Protein AF-0000000080515919 (afdb_homodimer)

Radius of gyration: 23.08 Å; Cα contacts (8 Å, |Δi|>4): 1387; chains: 2; bounding box: 56×65×54 Å

Organism: NCBI:txid72004

InterPro domains:
  IPR000845 Nucleoside phosphorylase domain [PF01048] (39-289)
  IPR010059 Uridine phosphorylase, eukaryotic [TIGR01719] (8-293)
  IPR010059 Uridine phosphorylase, eukaryotic [cd17763] (16-290)
  IPR018016 Nucleoside phosphorylase, conserved site [PS01232] (92-107)
  IPR035994 Nucleoside phosphorylase superfamily [G3DSA:3.40.50.1580] (1-295)
  IPR035994 Nucleoside phosphorylase superfamily [SSF53167] (20-288)

Sequence (590 aa):
SDLVQLCNPHIAAMKEDILYHFSLSTSTHDFPAMFGDVKFVCVGGSPSRMKAFIKYVAMELGFAHPGADYPNICEGTDRYAMFKVGPVLSVSHGMGVPSIAIMLHELIKLLYHARCSGVTLIRIGTSGGIGLEPGSVVITRQAVDPCFKPEFEQIVLGKREVRNTDLDEQLVQELARCSAELGEFPTVVGNTMCTLDFYEGQGRLDGALCSYTEKDKQEYLQAAYAAGIRNIEMEASVFAAMCNACGLRAAVVCVTLLNRLEGDQISSPHEVLAEYQQRPQRLVGQFIKKRLMQASDLVQLCNPHIAAMKEDILYHFSLSTSTHDFPAMFGDVKFVCVGGSPSRMKAFIKYVAMELGFAHPGADYPNICEGTDRYAMFKVGPVLSVSHGMGVPSIAIMLHELIKLLYHARCSGVTLIRIGTSGGIGLEPGSVVITRQAVDPCFKPEFEQIVLGKREVRNTDLDEQLVQELARCSAELGEFPTVVGNTMCTLDFYEGQGRLDGALCSYTEKDKQEYLQAAYAAGIRNIEMEASVFAAMCNACGLRAAVVCVTLLNRLEGDQISSPHEVLAEYQQRPQRLVGQFIKKRLMQA

Foldseek 3Di:
DLWFDDPDPCPVVDPKDQLPQLRDIVVPDQLLVVQQQAAEEEEEADQVLLLVLQQVLCVLQVVDDVPDDFDFSSVVHPLKTWTDDGNYIGIHQHAFAVSNLSVVVSVSVSSNSNRHGNHEYEYEYAWAWAPDAFLEKEKAQAEAELVRHQWDWDADPNDIDIFGQGADPVVSVLLVVLCVVVVDHHYDYFHEYAFRDLDVSLLAPPDPDDDDDPVVSLVSSVVCVVSGHTTYGGHRRSQRRNCVVRVHHYIYMYGHQYHVNVHRDRDDDPVVSVVSSCVSSVSVSSSVSVVVVVD/DLWFDDPDPCPVVDPKDQLPQLRDIVVPDQLLVVQQQAAEEEEEADQVLLLVLQQVLCVLQVVDDVPDDFDFSSVVHPLKTWTDDGNYIGIHQHAFAVSNLSVVVSVSVSRNSNRHGNHEYEYEYAWAWAPDAFLEKEKAQAEAELVRHQWDWDADPNDIDIFGQGADPVVSVLLVVLCVVVVDHHYDYFHEYAFRDLDVSLLAPPDPDDDDDPVVSLVSSVVCVVSGHTTYGGHRRSQRRNCVVRVHHYIYMYGHQYHVNVHRDRDDDPVVSVVSSCVSSVSVSSSVSVVVVVD

Nearest PDB structures (foldseek):
  3kvy-assembly1_A  TM=9.990E-01  e=2.340E-60  Bos taurus
  3kvy-assembly1_B  TM=9.993E-01  e=1.348E-59  Bos taurus
  3kvr-assembly1_A  TM=9.985E-01  e=1.508E-58  Bos taurus
  3eue-assembly1_A  TM=9.833E-01  e=1.604E-51  Homo sapiens
  3p0f-assembly1_A  TM=9.662E-01  e=5.141E-46  Homo sapiens

Secondary structure (DSSP, 8-state):
--B---B-TTGGG-S--EETTTTEETTTS-HHHHHTT--EEEEES-HHHHHHHHHHHHHHHT---TT-----TTTT-SS--EEEETTEEEEE--SHHHHHHHHHHHHHHHHHHTT-BS-EEEEEEEEEESSS-TT-EEEEEEEE-TTS-SEEEEEETTEEEEEE-B--HHHHHHHHHHHHHH-SS-EEEEEEEE-S-SSGGGT-SSSSB--S-HHHHHHHHHHHHHTTEEEEESSHHHHHHHHHHTT-EEEEEEEEEEETTT-SS--S-HHHHHHHHHHHHHHHHHHHHHHHHH-/--B---B-TTGGG-S--EETTTTEETTTS-HHHHHTT--EEEEES-HHHHHHHHHHHHHHHT---TT-----TTTT-SS--EEEETTEEEEE--SHHHHHHHHHHHHHHHHHHTT-BS-EEEEEEEEEESSS-TT-EEEEEEEE-TTS-SEEEEEETTEEEEEE-B--HHHHHHHHHHHHHH-SS-EEEEEEEE-S-SSGGGT-SSSSB--S-HHHHHHHHHHHHHTTEEEEESSHHHHHHHHHHTT-EEEEEEEEEEETTT-SS--S-HHHHHHHHHHHHHHHHHHHHHHHHH-

Structure (mmCIF, N/CA/C/O backbone):
data_AF-0000000080515919-model_v1
#
loop_
_entity.id
_entity.type
_entity.pdbx_description
1 polymer 'Uridine phosphorylase'
#
loop_
_atom_site.group_PDB
_atom_site.id
_atom_site.type_symbol
_atom_site.label_atom_id
_atom_site.label_alt_id
_atom_site.label_comp_id
_atom_site.label_asym_id
_atom_site.label_entity_id
_atom_site.label_seq_id
_atom_site.pdbx_PDB_ins_code
_atom_site.Cartn_x
_atom_site.Cartn_y
_atom_site.Cartn_z
_atom_site.occupancy
_atom_site.B_iso_or_equiv
_atom_site.auth_seq_id
_atom_site.auth_comp_id
_atom_site.auth_asym_id
_atom_site.auth_atom_id
_atom_site.pdbx_PDB_model_num
ATOM 1 N N . SER A 1 1 ? -20.062 25.25 11.133 1 55.84 1 SER A N 1
ATOM 2 C CA . SER A 1 1 ? -19.5 24.438 12.211 1 55.84 1 SER A CA 1
ATOM 3 C C . SER A 1 1 ? -18.141 23.875 11.82 1 55.84 1 SER A C 1
ATOM 5 O O . SER A 1 1 ? -17.891 23.578 10.641 1 55.84 1 SER A O 1
ATOM 7 N N . ASP A 1 2 ? -16.969 24.047 12.734 1 83.62 2 ASP A N 1
ATOM 8 C CA . ASP A 1 2 ? -15.57 23.672 12.539 1 83.62 2 ASP A CA 1
ATOM 9 C C . ASP A 1 2 ? -15.383 22.156 12.633 1 83.62 2 ASP A C 1
ATOM 11 O O . ASP A 1 2 ? -14.258 21.688 12.766 1 83.62 2 ASP A O 1
ATOM 15 N N . LEU A 1 3 ? -16.703 21.484 12.469 1 91.62 3 LEU A N 1
ATOM 16 C CA . LEU A 1 3 ? -16.672 20.031 12.57 1 91.62 3 LEU A CA 1
ATOM 17 C C . LEU A 1 3 ? -16.188 19.406 11.266 1 91.62 3 LEU A C 1
ATOM 19 O O . LEU A 1 3 ? -16.484 19.906 10.18 1 91.62 3 LEU A O 1
ATOM 23 N N . VAL A 1 4 ? -15.5 18.266 11.422 1 94.56 4 VAL A N 1
ATOM 24 C CA . VAL A 1 4 ? -15.078 17.516 10.242 1 94.56 4 VAL A CA 1
ATOM 25 C C . VAL A 1 4 ? -16.297 17.109 9.43 1 94.56 4 VAL A C 1
ATOM 27 O O . VAL A 1 4 ? -17.297 16.625 9.984 1 94.56 4 VAL A O 1
ATOM 30 N N . GLN A 1 5 ? -16.25 17.328 8.125 1 92.56 5 GLN A N 1
ATOM 31 C CA . GLN A 1 5 ? -17.328 16.969 7.207 1 92.56 5 GLN A CA 1
ATOM 32 C C . GLN A 1 5 ? -16.875 15.945 6.18 1 92.56 5 GLN A C 1
ATOM 34 O O . GLN A 1 5 ? -15.68 15.867 5.859 1 92.56 5 GLN A O 1
ATOM 39 N N . LEU A 1 6 ? -17.844 15.156 5.738 1 93.94 6 LEU A N 1
ATOM 40 C CA . LEU A 1 6 ? -17.562 14.195 4.68 1 93.94 6 LEU A CA 1
ATOM 41 C C . LEU A 1 6 ? -18.141 14.664 3.35 1 93.94 6 LEU A C 1
ATOM 43 O O . LEU A 1 6 ? -19.188 15.336 3.324 1 93.94 6 LEU A O 1
ATOM 47 N N . CYS A 1 7 ? -17.391 14.312 2.303 1 93.38 7 CYS A N 1
ATOM 48 C CA . CYS A 1 7 ? -17.922 14.531 0.962 1 93.38 7 CYS A CA 1
ATOM 49 C C . CYS A 1 7 ? -18.594 13.273 0.434 1 93.38 7 CYS A C 1
ATOM 51 O O . CYS A 1 7 ? -18.266 12.789 -0.646 1 93.38 7 CYS A O 1
ATOM 53 N N . ASN A 1 8 ? -19.453 12.688 1.177 1 97 8 ASN A N 1
ATOM 54 C CA . ASN A 1 8 ? -20.234 11.492 0.875 1 97 8 ASN A CA 1
ATOM 55 C C . ASN A 1 8 ? -21.625 11.547 1.521 1 97 8 ASN A C 1
ATOM 57 O O . ASN A 1 8 ? -21.75 11.414 2.74 1 97 8 ASN A O 1
ATOM 61 N N . PRO A 1 9 ? -22.672 11.734 0.805 1 94.94 9 PRO A N 1
ATOM 62 C CA . PRO A 1 9 ? -24.016 11.883 1.369 1 94.94 9 PRO A CA 1
ATOM 63 C C . PRO A 1 9 ? -24.578 10.562 1.896 1 94.94 9 PRO A C 1
ATOM 65 O O . PRO A 1 9 ? -25.609 10.555 2.574 1 94.94 9 PRO A O 1
ATOM 68 N N . HIS A 1 10 ? -23.891 9.469 1.65 1 95.38 10 HIS A N 1
ATOM 69 C CA . HIS A 1 10 ? -24.469 8.164 1.942 1 95.38 10 HIS A CA 1
ATOM 70 C C . HIS A 1 10 ? -24.172 7.738 3.377 1 95.38 10 HIS A C 1
ATOM 72 O O . HIS A 1 10 ? -24.875 6.902 3.941 1 95.38 10 HIS A O 1
ATOM 78 N N . ILE A 1 11 ? -23.203 8.273 4.031 1 95.19 11 ILE A N 1
ATOM 79 C CA . ILE A 1 11 ? -22.688 7.801 5.312 1 95.19 11 ILE A CA 1
ATOM 80 C C . ILE A 1 11 ? -23.703 8.094 6.41 1 95.19 11 ILE A C 1
ATOM 82 O O . ILE A 1 11 ? -23.906 7.285 7.32 1 95.19 11 ILE A O 1
ATOM 86 N N . ALA A 1 12 ? -24.344 9.203 6.324 1 89.19 12 ALA A N 1
ATOM 87 C CA . ALA A 1 12 ? -25.281 9.641 7.359 1 89.19 12 ALA A CA 1
ATOM 88 C C . ALA A 1 12 ? -26.453 8.664 7.484 1 89.19 12 ALA A C 1
ATOM 90 O O . ALA A 1 12 ? -27.062 8.562 8.547 1 89.19 12 ALA A O 1
ATOM 91 N N . ALA A 1 13 ? -26.672 7.906 6.438 1 90.25 13 ALA A N 1
ATOM 92 C CA . ALA A 1 13 ? -27.828 7.016 6.414 1 90.25 13 ALA A CA 1
ATOM 93 C C . ALA A 1 13 ? -27.469 5.625 6.93 1 90.25 13 ALA A C 1
ATOM 95 O O . ALA A 1 13 ? -28.344 4.785 7.145 1 90.25 13 ALA A O 1
ATOM 96 N N . MET A 1 14 ? -26.234 5.492 7.27 1 91.5 14 MET A N 1
ATOM 97 C CA . MET A 1 14 ? -25.797 4.16 7.664 1 91.5 14 MET A CA 1
ATOM 98 C C . MET A 1 14 ? -26.109 3.893 9.133 1 91.5 14 MET A C 1
ATOM 100 O O . MET A 1 14 ? -25.922 4.766 9.977 1 91.5 14 MET A O 1
ATOM 104 N N . LYS A 1 15 ? -26.594 2.695 9.383 1 91.06 15 LYS A N 1
ATOM 105 C CA . LYS A 1 15 ? -26.828 2.266 10.758 1 91.06 15 LYS A CA 1
ATOM 106 C C . LYS A 1 15 ? -25.5 2.014 11.484 1 91.06 15 LYS A C 1
ATOM 108 O O . LYS A 1 15 ? -25.391 2.309 12.672 1 91.06 15 LYS A O 1
ATOM 113 N N . GLU A 1 16 ? -24.625 1.432 10.805 1 94.56 16 GLU A N 1
ATOM 114 C CA . GLU A 1 16 ? -23.297 1.12 11.305 1 94.56 16 GLU A CA 1
ATOM 115 C C . GLU A 1 16 ? -22.234 1.386 10.242 1 94.56 16 GLU A C 1
ATOM 117 O O . GLU A 1 16 ? -22.422 1.079 9.07 1 94.56 16 GLU A O 1
ATOM 122 N N . ASP A 1 17 ? -21.219 2.049 10.695 1 96.19 17 ASP A N 1
ATOM 123 C CA . ASP A 1 17 ? -20.047 2.244 9.844 1 96.19 17 ASP A CA 1
ATOM 124 C C . ASP A 1 17 ? -18.859 1.435 10.352 1 96.19 17 ASP A C 1
ATOM 126 O O . ASP A 1 17 ? -18.281 1.763 11.391 1 96.19 17 ASP A O 1
ATOM 130 N N . ILE A 1 18 ? -18.547 0.417 9.602 1 94.69 18 ILE A N 1
ATOM 131 C CA . ILE A 1 18 ? -17.438 -0.455 9.977 1 94.69 18 ILE A CA 1
ATOM 132 C C . ILE A 1 18 ? -16.172 0.012 9.281 1 94.69 18 ILE A C 1
ATOM 134 O O . ILE A 1 18 ? -16.125 0.108 8.055 1 94.69 18 ILE A O 1
ATOM 138 N N . LEU A 1 19 ? -15.211 0.414 10.047 1 96.19 19 LEU A N 1
ATOM 139 C CA . LEU A 1 19 ? -13.859 0.709 9.562 1 96.19 19 LEU A CA 1
ATOM 140 C C . LEU A 1 19 ? -12.992 -0.54 9.586 1 96.19 19 LEU A C 1
ATOM 142 O O . LEU A 1 19 ? -12.188 -0.723 10.508 1 96.19 19 LEU A O 1
ATOM 146 N N . TYR A 1 20 ? -13.047 -1.263 8.523 1 92.31 20 TYR A N 1
ATOM 147 C CA . TYR A 1 20 ? -12.57 -2.639 8.461 1 92.31 20 TYR A CA 1
ATOM 148 C C . TYR A 1 20 ? -11.062 -2.703 8.688 1 92.31 20 TYR A C 1
ATOM 150 O O . TYR A 1 20 ? -10.57 -3.592 9.383 1 92.31 20 TYR A O 1
ATOM 158 N N . HIS A 1 21 ? -10.383 -1.814 8.172 1 96.31 21 HIS A N 1
ATOM 159 C CA . HIS A 1 21 ? -8.922 -1.896 8.195 1 96.31 21 HIS A CA 1
ATOM 160 C C . HIS A 1 21 ? -8.359 -1.363 9.508 1 96.31 21 HIS A C 1
ATOM 162 O O . HIS A 1 21 ? -7.191 -1.589 9.82 1 96.31 21 HIS A O 1
ATOM 168 N N . PHE A 1 22 ? -9.234 -0.66 10.266 1 97.31 22 PHE A N 1
ATOM 169 C CA . PHE A 1 22 ? -8.859 -0.209 11.602 1 97.31 22 PHE A CA 1
ATOM 170 C C . PHE A 1 22 ? -9.375 -1.166 12.664 1 97.31 22 PHE A C 1
ATOM 172 O O . PHE A 1 22 ? -8.969 -1.092 13.828 1 97.31 22 PHE A O 1
ATOM 179 N N . SER A 1 23 ? -10.195 -2.055 12.312 1 95.31 23 SER A N 1
ATOM 180 C CA . SER A 1 23 ? -10.906 -2.92 13.25 1 95.31 23 SER A CA 1
ATOM 181 C C . SER A 1 23 ? -11.688 -2.105 14.266 1 95.31 23 SER A C 1
ATOM 183 O O . SER A 1 23 ? -11.625 -2.373 15.469 1 95.31 23 SER A O 1
ATOM 185 N N . LEU A 1 24 ? -12.406 -1.063 13.797 1 96.62 24 LEU A N 1
ATOM 186 C CA . LEU A 1 24 ? -13.273 -0.201 14.594 1 96.62 24 LEU A CA 1
ATOM 187 C C . LEU A 1 24 ? -14.656 -0.088 13.969 1 96.62 24 LEU A C 1
ATOM 189 O O . LEU A 1 24 ? -14.82 -0.342 12.773 1 96.62 24 LEU A O 1
ATOM 193 N N . SER A 1 25 ? -15.633 0.201 14.781 1 95.62 25 SER A N 1
ATOM 194 C CA . SER A 1 25 ? -16.984 0.4 14.273 1 95.62 25 SER A CA 1
ATOM 195 C C . SER A 1 25 ? -17.766 1.368 15.156 1 95.62 25 SER A C 1
ATOM 197 O O . SER A 1 25 ? -17.5 1.476 16.359 1 95.62 25 SER A O 1
ATOM 199 N N . THR A 1 26 ? -18.781 2.033 14.539 1 96.5 26 THR A N 1
ATOM 200 C CA . THR A 1 26 ? -19.609 2.971 15.281 1 96.5 26 THR A CA 1
ATOM 201 C C . THR A 1 26 ? -20.516 2.23 16.266 1 96.5 26 THR A C 1
ATOM 203 O O . THR A 1 26 ? -21.094 2.838 17.172 1 96.5 26 THR A O 1
ATOM 206 N N . SER A 1 27 ? -20.641 0.891 16.109 1 94.88 27 SER A N 1
ATOM 207 C CA . SER A 1 27 ? -21.516 0.114 16.984 1 94.88 27 SER A CA 1
ATOM 208 C C . SER A 1 27 ? -20.734 -0.48 18.141 1 94.88 27 SER A C 1
ATOM 210 O O . SER A 1 27 ? -21.297 -0.768 19.203 1 94.88 27 SER A O 1
ATOM 212 N N . THR A 1 28 ? -19.469 -0.58 18 1 94.56 28 THR A N 1
ATOM 213 C CA . THR A 1 28 ? -18.703 -1.284 19.031 1 94.56 28 THR A CA 1
ATOM 214 C C . THR A 1 28 ? -17.812 -0.314 19.797 1 94.56 28 THR A C 1
ATOM 216 O O . THR A 1 28 ? -17.297 -0.655 20.859 1 94.56 28 THR A O 1
ATOM 219 N N . HIS A 1 29 ? -17.578 0.865 19.312 1 97.62 29 HIS A N 1
ATOM 220 C CA . HIS A 1 29 ? -16.688 1.843 19.906 1 97.62 29 HIS A CA 1
ATOM 221 C C . HIS A 1 29 ? -17.359 3.201 20.047 1 97.62 29 HIS A C 1
ATOM 223 O O . HIS A 1 29 ? -18.109 3.615 19.172 1 97.62 29 HIS A O 1
ATOM 229 N N . ASP A 1 30 ? -17.125 3.873 21.156 1 98.38 30 ASP A N 1
ATOM 230 C CA . ASP A 1 30 ? -17.578 5.242 21.359 1 98.38 30 ASP A CA 1
ATOM 231 C C . ASP A 1 30 ? -16.578 6.25 20.797 1 98.38 30 ASP A C 1
ATOM 233 O O . ASP A 1 30 ? -15.773 6.809 21.531 1 98.38 30 ASP A O 1
ATOM 237 N N . PHE A 1 31 ? -16.703 6.57 19.547 1 98.38 31 PHE A N 1
ATOM 238 C CA . PHE A 1 31 ? -15.727 7.387 18.828 1 98.38 31 PHE A CA 1
ATOM 239 C C . PHE A 1 31 ? -15.609 8.773 19.453 1 98.38 31 PHE A C 1
ATOM 241 O O . PHE A 1 31 ? -14.508 9.273 19.656 1 98.38 31 PHE A O 1
ATOM 248 N N . PRO A 1 32 ? -16.781 9.414 19.797 1 98.38 32 PRO A N 1
ATOM 249 C CA . PRO A 1 32 ? -16.656 10.719 20.438 1 98.38 32 PRO A CA 1
ATOM 250 C C . PRO A 1 32 ? -15.852 10.656 21.734 1 98.38 32 PRO A C 1
ATOM 252 O O . PRO A 1 32 ? -15 11.516 21.984 1 98.38 32 PRO A O 1
ATOM 255 N N . ALA A 1 33 ? -16.047 9.641 22.5 1 98.44 33 ALA A N 1
ATOM 256 C CA . ALA A 1 33 ? -15.328 9.5 23.75 1 98.44 33 ALA A CA 1
ATOM 257 C C . ALA A 1 33 ? -13.859 9.172 23.516 1 98.44 33 ALA A C 1
ATOM 259 O O . ALA A 1 33 ? -12.984 9.641 24.234 1 98.44 33 ALA A O 1
ATOM 260 N N . MET A 1 34 ? -13.57 8.422 22.547 1 98.25 34 MET A N 1
ATOM 261 C CA . MET A 1 34 ? -12.227 7.922 22.297 1 98.25 34 MET A CA 1
ATOM 262 C C . MET A 1 34 ? -11.383 8.961 21.562 1 98.25 34 MET A C 1
ATOM 264 O O . MET A 1 34 ? -10.172 9.039 21.781 1 98.25 34 MET A O 1
ATOM 268 N N . PHE A 1 35 ? -12.047 9.75 20.641 1 98.69 35 PHE A N 1
ATOM 269 C CA . PHE A 1 35 ? -11.242 10.508 19.688 1 98.69 35 PHE A CA 1
ATOM 270 C C . PHE A 1 35 ? -11.703 11.961 19.625 1 98.69 35 PHE A C 1
ATOM 272 O O . PHE A 1 35 ? -11.102 12.773 18.922 1 98.69 35 PHE A O 1
ATOM 279 N N . GLY A 1 36 ? -12.742 12.352 20.266 1 98.44 36 GLY A N 1
ATOM 280 C CA . GLY A 1 36 ? -13.367 13.656 20.109 1 98.44 36 GLY A CA 1
ATOM 281 C C . GLY A 1 36 ? -12.414 14.805 20.406 1 98.44 36 GLY A C 1
ATOM 282 O O . GLY A 1 36 ? -12.609 15.922 19.906 1 98.44 36 GLY A O 1
ATOM 283 N N . ASP A 1 37 ? -11.391 14.586 21.156 1 97.88 37 ASP A N 1
ATOM 284 C CA . ASP A 1 37 ? -10.469 15.633 21.562 1 97.88 37 ASP A CA 1
ATOM 285 C C . ASP A 1 37 ? -9.297 15.75 20.594 1 97.88 37 ASP A C 1
ATOM 287 O O . ASP A 1 37 ? -8.414 16.594 20.766 1 97.88 37 ASP A O 1
ATOM 291 N N . VAL A 1 38 ? -9.258 14.977 19.562 1 98.44 38 VAL A N 1
ATOM 292 C CA . VAL A 1 38 ? -8.141 14.969 18.625 1 98.44 38 VAL A CA 1
ATOM 293 C C . VAL A 1 38 ? -8.07 16.312 17.891 1 98.44 38 VAL A C 1
ATOM 295 O O . VAL A 1 38 ? -9.07 16.797 17.375 1 98.44 38 VAL A O 1
ATOM 298 N N . LYS A 1 39 ? -6.828 16.891 17.875 1 98.25 39 LYS A N 1
ATOM 299 C CA . LYS A 1 39 ? -6.562 18.141 17.172 1 98.25 39 LYS A CA 1
ATOM 300 C C . LYS A 1 39 ? -5.492 17.953 16.109 1 98.25 39 LYS A C 1
ATOM 302 O O . LYS A 1 39 ? -5.434 18.719 15.141 1 98.25 39 LYS A O 1
ATOM 307 N N . PHE A 1 40 ? -4.633 16.984 16.328 1 98.75 40 PHE A N 1
ATOM 308 C CA . PHE A 1 40 ? -3.541 16.703 15.406 1 98.75 40 PHE A CA 1
ATOM 309 C C . PHE A 1 40 ? -3.52 15.227 15.031 1 98.75 40 PHE A C 1
ATOM 311 O O . PHE A 1 40 ? -3.578 14.359 15.906 1 98.75 40 PHE A O 1
ATOM 318 N N . VAL A 1 41 ? -3.5 14.953 13.781 1 98.94 41 VAL A N 1
ATOM 319 C CA . VAL A 1 41 ? -3.32 13.602 13.266 1 98.94 41 VAL A CA 1
ATOM 320 C C . VAL A 1 41 ? -2.031 13.531 12.453 1 98.94 41 VAL A C 1
ATOM 322 O O . VAL A 1 41 ? -1.878 14.234 11.453 1 98.94 41 VAL A O 1
ATOM 325 N N . CYS A 1 42 ? -1.105 12.711 12.859 1 98.94 42 CYS A N 1
ATOM 326 C CA . CYS A 1 42 ? 0.144 12.469 12.141 1 98.94 42 CYS A CA 1
ATOM 327 C C . CYS A 1 42 ? 0.174 11.062 11.555 1 98.94 42 CYS A C 1
ATOM 329 O O . CYS A 1 42 ? -0.042 10.078 12.266 1 98.94 42 CYS A O 1
ATOM 331 N N . VAL A 1 43 ? 0.429 11 10.258 1 98.94 43 VAL A N 1
ATOM 332 C CA . VAL A 1 43 ? 0.408 9.703 9.594 1 98.94 43 VAL A CA 1
ATOM 333 C C . VAL A 1 43 ? 1.771 9.414 8.969 1 98.94 43 VAL A C 1
ATOM 335 O O . VAL A 1 43 ? 2.488 10.344 8.578 1 98.94 43 VAL A O 1
ATOM 338 N N . GLY A 1 44 ? 2.207 8.195 8.906 1 98.75 44 GLY A N 1
ATOM 339 C CA . GLY A 1 44 ? 3.473 7.762 8.336 1 98.75 44 GLY A CA 1
ATOM 340 C C . GLY A 1 44 ? 3.455 6.316 7.867 1 98.75 44 GLY A C 1
ATOM 341 O O . GLY A 1 44 ? 2.484 5.594 8.109 1 98.75 44 GLY A O 1
ATOM 342 N N . GLY A 1 45 ? 4.426 5.902 7.234 1 97.88 45 GLY A N 1
ATOM 343 C CA . GLY A 1 45 ? 4.422 4.625 6.543 1 97.88 45 GLY A CA 1
ATOM 344 C C . GLY A 1 45 ? 4.559 3.439 7.477 1 97.88 45 GLY A C 1
ATOM 345 O O . GLY A 1 45 ? 3.852 2.441 7.332 1 97.88 45 GLY A O 1
ATOM 346 N N . SER A 1 46 ? 5.418 3.535 8.461 1 96.38 46 SER A N 1
ATOM 347 C CA . SER A 1 46 ? 5.832 2.402 9.281 1 96.38 46 SER A CA 1
ATOM 348 C C . SER A 1 46 ? 5.133 2.418 10.633 1 96.38 46 SER A C 1
ATOM 350 O O . SER A 1 46 ? 5.16 3.428 11.344 1 96.38 46 SER A O 1
ATOM 352 N N . PRO A 1 47 ? 4.551 1.203 11.039 1 96.94 47 PRO A N 1
ATOM 353 C CA . PRO A 1 47 ? 3.984 1.141 12.391 1 96.94 47 PRO A CA 1
ATOM 354 C C . PRO A 1 47 ? 5.012 1.453 13.477 1 96.94 47 PRO A C 1
ATOM 356 O O . PRO A 1 47 ? 4.707 2.18 14.422 1 96.94 47 PRO A O 1
ATOM 359 N N . SER A 1 48 ? 6.215 0.938 13.273 1 95.69 48 SER A N 1
ATOM 360 C CA . SER A 1 48 ? 7.238 1.156 14.289 1 95.69 48 SER A CA 1
ATOM 361 C C . SER A 1 48 ? 7.625 2.629 14.383 1 95.69 48 SER A C 1
ATOM 363 O O . SER A 1 48 ? 7.84 3.154 15.477 1 95.69 48 SER A O 1
ATOM 365 N N . ARG A 1 49 ? 7.742 3.285 13.234 1 96.25 49 ARG A N 1
ATOM 366 C CA . ARG A 1 49 ? 8.062 4.707 13.234 1 96.25 49 ARG A CA 1
ATOM 367 C C . ARG A 1 49 ? 6.953 5.523 13.883 1 96.25 49 ARG A C 1
ATOM 369 O O . ARG A 1 49 ? 7.223 6.477 14.617 1 96.25 49 ARG A O 1
ATOM 376 N N . MET A 1 50 ? 5.707 5.125 13.672 1 98.12 50 MET A N 1
ATOM 377 C CA . MET A 1 50 ? 4.582 5.879 14.219 1 98.12 50 MET A CA 1
ATOM 378 C C . MET A 1 50 ? 4.434 5.633 15.719 1 98.12 50 MET A C 1
ATOM 380 O O . MET A 1 50 ? 3.996 6.52 16.453 1 98.12 50 MET A O 1
ATOM 384 N N . LYS A 1 51 ? 4.77 4.434 16.156 1 96.94 51 LYS A N 1
ATOM 385 C CA . LYS A 1 51 ? 4.824 4.176 17.594 1 96.94 51 LYS A CA 1
ATOM 386 C C . LYS A 1 51 ? 5.91 5.016 18.266 1 96.94 51 LYS A C 1
ATOM 388 O O . LYS A 1 51 ? 5.688 5.59 19.328 1 96.94 51 LYS A O 1
ATOM 393 N N . ALA A 1 52 ? 7.07 5.051 17.609 1 95.5 52 ALA A N 1
ATOM 394 C CA . ALA A 1 52 ? 8.156 5.879 18.125 1 95.5 52 ALA A CA 1
ATOM 395 C C . ALA A 1 52 ? 7.746 7.344 18.203 1 95.5 52 ALA A C 1
ATOM 397 O O . ALA A 1 52 ? 8.078 8.047 19.156 1 95.5 52 ALA A O 1
ATOM 398 N N . PHE A 1 53 ? 7.062 7.773 17.234 1 98 53 PHE A N 1
ATOM 399 C CA . PHE A 1 53 ? 6.637 9.164 17.172 1 98 53 PHE A CA 1
ATOM 400 C C . PHE A 1 53 ? 5.699 9.508 18.328 1 98 53 PHE A C 1
ATOM 402 O O . PHE A 1 53 ? 5.855 10.539 18.969 1 98 53 PHE A O 1
ATOM 409 N N . ILE A 1 54 ? 4.711 8.617 18.594 1 97.94 54 ILE A N 1
ATOM 410 C CA . ILE A 1 54 ? 3.736 8.93 19.625 1 97.94 54 ILE A CA 1
ATOM 411 C C . ILE A 1 54 ? 4.422 8.945 20.984 1 97.94 54 ILE A C 1
ATOM 413 O O . ILE A 1 54 ? 4.051 9.727 21.875 1 97.94 54 ILE A O 1
ATOM 417 N N . LYS A 1 55 ? 5.359 8.07 21.172 1 95.88 55 LYS A N 1
ATOM 418 C CA . LYS A 1 55 ? 6.133 8.078 22.422 1 95.88 55 LYS A CA 1
ATOM 419 C C . LYS A 1 55 ? 6.898 9.391 22.578 1 95.88 55 LYS A C 1
ATOM 421 O O . LYS A 1 55 ? 6.941 9.961 23.672 1 95.88 55 LYS A O 1
ATOM 426 N N . TYR A 1 56 ? 7.504 9.789 21.516 1 95.38 56 TYR A N 1
ATOM 427 C CA . TYR A 1 56 ? 8.242 11.047 21.516 1 95.38 56 TYR A CA 1
ATOM 428 C C . TYR A 1 56 ? 7.332 12.219 21.859 1 95.38 56 TYR A C 1
ATOM 430 O O . TYR A 1 56 ? 7.68 13.047 22.703 1 95.38 56 TYR A O 1
ATOM 438 N N . VAL A 1 57 ? 6.203 12.281 21.25 1 96.31 57 VAL A N 1
ATOM 439 C CA . VAL A 1 57 ? 5.246 13.367 21.453 1 96.31 57 VAL A CA 1
ATOM 440 C C . VAL A 1 57 ? 4.742 13.344 22.906 1 96.31 57 VAL A C 1
ATOM 442 O O . VAL A 1 57 ? 4.551 14.391 23.516 1 96.31 57 VAL A O 1
ATOM 445 N N . ALA A 1 58 ? 4.492 12.133 23.391 1 95.56 58 ALA A N 1
ATOM 446 C CA . ALA A 1 58 ? 4.055 12 24.766 1 95.56 58 ALA A CA 1
ATOM 447 C C . ALA A 1 58 ? 5.059 12.641 25.734 1 95.56 58 ALA A C 1
ATOM 449 O O . ALA A 1 58 ? 4.672 13.297 26.688 1 95.56 58 ALA A O 1
ATOM 450 N N . MET A 1 59 ? 6.293 12.398 25.469 1 93.31 59 MET A N 1
ATOM 451 C CA . MET A 1 59 ? 7.352 12.977 26.297 1 93.31 59 MET A CA 1
ATOM 452 C C . MET A 1 59 ? 7.383 14.492 26.156 1 93.31 59 MET A C 1
ATOM 454 O O . MET A 1 59 ? 7.48 15.211 27.141 1 93.31 59 MET A O 1
ATOM 458 N N . GLU A 1 60 ? 7.281 14.984 24.938 1 91.81 60 GLU A N 1
ATOM 459 C CA . GLU A 1 60 ? 7.375 16.406 24.656 1 91.81 60 GLU A CA 1
ATOM 460 C C . GLU A 1 60 ? 6.203 17.172 25.266 1 91.81 60 GLU A C 1
ATOM 462 O O . GLU A 1 60 ? 6.352 18.328 25.672 1 91.81 60 GLU A O 1
ATOM 467 N N . LEU A 1 61 ? 5.086 16.547 25.297 1 91.62 61 LEU A N 1
ATOM 468 C CA . LEU A 1 61 ? 3.881 17.219 25.781 1 91.62 61 LEU A CA 1
ATOM 469 C C . LEU A 1 61 ? 3.695 17.016 27.281 1 91.62 61 LEU A C 1
ATOM 471 O O . LEU A 1 61 ? 2.809 17.609 27.891 1 91.62 61 LEU A O 1
ATOM 475 N N . GLY A 1 62 ? 4.461 16.172 27.875 1 88.62 62 GLY A N 1
ATOM 476 C CA . GLY A 1 62 ? 4.406 15.945 29.312 1 88.62 62 GLY A CA 1
ATOM 477 C C . GLY A 1 62 ? 3.383 14.906 29.719 1 88.62 62 GLY A C 1
ATOM 478 O O . GLY A 1 62 ? 2.896 14.906 30.859 1 88.62 62 GLY A O 1
ATOM 479 N N . PHE A 1 63 ? 2.998 14.094 28.75 1 84.81 63 PHE A N 1
ATOM 480 C CA . PHE A 1 63 ? 2.029 13.047 29.047 1 84.81 63 PHE A CA 1
ATOM 481 C C . PHE A 1 63 ? 2.732 11.758 29.469 1 84.81 63 PHE A C 1
ATOM 483 O O . PHE A 1 63 ? 2.092 10.828 29.969 1 84.81 63 PHE A O 1
ATOM 490 N N . ALA A 1 64 ? 4.016 11.844 29.312 1 83 64 ALA A N 1
ATOM 491 C CA . ALA A 1 64 ? 4.758 10.602 29.531 1 83 64 ALA A CA 1
ATOM 492 C C . ALA A 1 64 ? 5 10.352 31.016 1 83 64 ALA A C 1
ATOM 494 O O . ALA A 1 64 ? 5.422 11.25 31.734 1 83 64 ALA A O 1
ATOM 495 N N . HIS A 1 65 ? 4.43 9.289 31.469 1 80.94 65 HIS A N 1
ATOM 496 C CA . HIS A 1 65 ? 4.801 8.812 32.812 1 80.94 65 HIS A CA 1
ATOM 497 C C . HIS A 1 65 ? 5.488 7.453 32.719 1 80.94 65 HIS A C 1
ATOM 499 O O . HIS A 1 65 ? 5.312 6.715 31.766 1 80.94 65 HIS A O 1
ATOM 505 N N . PRO A 1 66 ? 6.305 7.348 33.719 1 76.56 66 PRO A N 1
ATOM 506 C CA . PRO A 1 66 ? 7 6.059 33.719 1 76.56 66 PRO A CA 1
ATOM 507 C C . PRO A 1 66 ? 6.051 4.875 33.562 1 76.56 66 PRO A C 1
ATOM 509 O O . PRO A 1 66 ? 5.035 4.801 34.25 1 76.56 66 PRO A O 1
ATOM 512 N N . GLY A 1 67 ? 6.312 4.043 32.625 1 76.56 67 GLY A N 1
ATOM 513 C CA . GLY A 1 67 ? 5.504 2.855 32.375 1 76.56 67 GLY A CA 1
ATOM 514 C C . GLY A 1 67 ? 4.32 3.105 31.469 1 76.56 67 GLY A C 1
ATOM 515 O O . GLY A 1 67 ? 3.477 2.229 31.281 1 76.56 67 GLY A O 1
ATOM 516 N N . ALA A 1 68 ? 4.32 4.352 30.984 1 83.75 68 ALA A N 1
ATOM 517 C CA . ALA A 1 68 ? 3.209 4.668 30.094 1 83.75 68 ALA A CA 1
ATOM 518 C C . ALA A 1 68 ? 3.217 3.764 28.859 1 83.75 68 ALA A C 1
ATOM 520 O O . ALA A 1 68 ? 4.281 3.465 28.312 1 83.75 68 ALA A O 1
ATOM 521 N N . ASP A 1 69 ? 2.02 3.158 28.578 1 86.12 69 ASP A N 1
ATOM 522 C CA . ASP A 1 69 ? 1.846 2.312 27.406 1 86.12 69 ASP A CA 1
ATOM 523 C C . ASP A 1 69 ? 0.999 3.014 26.344 1 86.12 69 ASP A C 1
ATOM 525 O O . ASP A 1 69 ? 0.148 3.844 26.672 1 86.12 69 ASP A O 1
ATOM 529 N N . TYR A 1 70 ? 1.381 2.924 25.234 1 93.31 70 TYR A N 1
ATOM 530 C CA . TYR A 1 70 ? 0.625 3.424 24.094 1 93.31 70 TYR A CA 1
ATOM 531 C C . TYR A 1 70 ? 0.193 2.281 23.188 1 93.31 70 TYR A C 1
ATOM 533 O O . TYR A 1 70 ? 0.82 2.029 22.156 1 93.31 70 TYR A O 1
ATOM 541 N N . PRO A 1 71 ? -0.833 1.658 23.578 1 95.75 71 PRO A N 1
ATOM 542 C CA . PRO A 1 71 ? -1.257 0.463 22.844 1 95.75 71 PRO A CA 1
ATOM 543 C C . PRO A 1 71 ? -1.735 0.777 21.422 1 95.75 71 PRO A C 1
ATOM 545 O O . PRO A 1 71 ? -2.209 1.886 21.156 1 95.75 71 PRO A O 1
ATOM 548 N N . ASN A 1 72 ? -1.568 -0.157 20.609 1 98.06 72 ASN A N 1
ATOM 549 C CA . ASN A 1 72 ? -2.129 -0.073 19.266 1 98.06 72 ASN A CA 1
ATOM 550 C C . ASN A 1 72 ? -3.65 -0.188 19.281 1 98.06 72 ASN A C 1
ATOM 552 O O . ASN A 1 72 ? -4.195 -1.245 19.609 1 98.06 72 ASN A O 1
ATOM 556 N N . ILE A 1 73 ? -4.328 0.851 18.891 1 98.19 73 ILE A N 1
ATOM 557 C CA . ILE A 1 73 ? -5.785 0.908 18.922 1 98.19 73 ILE A CA 1
ATOM 558 C C . ILE A 1 73 ? -6.355 -0.046 17.875 1 98.19 73 ILE A C 1
ATOM 560 O O . ILE A 1 73 ? -7.445 -0.594 18.047 1 98.19 73 ILE A O 1
ATOM 564 N N . CYS A 1 74 ? -5.559 -0.289 16.781 1 97 74 CYS A N 1
ATOM 565 C CA . CYS A 1 74 ? -5.988 -1.142 15.672 1 97 74 CYS A CA 1
ATOM 566 C C . CYS A 1 74 ? -5.465 -2.562 15.844 1 97 74 CYS A C 1
ATOM 568 O O . CYS A 1 74 ? -5.105 -3.219 14.867 1 97 74 CYS A O 1
ATOM 570 N N . GLU A 1 75 ? -5.359 -3.098 16.984 1 93.62 75 GLU A N 1
ATOM 571 C CA . GLU A 1 75 ? -4.711 -4.379 17.25 1 93.62 75 GLU A CA 1
ATOM 572 C C . GLU A 1 75 ? -5.508 -5.535 16.641 1 93.62 75 GLU A C 1
ATOM 574 O O . GLU A 1 75 ? -4.973 -6.629 16.453 1 93.62 75 GLU A O 1
ATOM 579 N N . GLY A 1 76 ? -6.73 -5.344 16.266 1 90.88 76 GLY A N 1
ATOM 580 C CA . GLY A 1 76 ? -7.555 -6.387 15.68 1 90.88 76 GLY A CA 1
ATOM 581 C C . GLY A 1 76 ? -7.203 -6.684 14.234 1 90.88 76 GLY A C 1
ATOM 582 O O . GLY A 1 76 ? -7.707 -7.645 13.648 1 90.88 76 GLY A O 1
ATOM 583 N N . THR A 1 77 ? -6.367 -5.879 13.656 1 91.19 77 THR A N 1
ATOM 584 C CA . THR A 1 77 ? -5.895 -6.082 12.289 1 91.19 77 THR A CA 1
ATOM 585 C C . THR A 1 77 ? -4.383 -5.91 12.203 1 91.19 77 THR A C 1
ATOM 587 O O . THR A 1 77 ? -3.748 -5.469 13.164 1 91.19 77 THR A O 1
ATOM 590 N N . ASP A 1 78 ? -3.854 -6.391 11.156 1 93.12 78 ASP A N 1
ATOM 591 C CA . ASP A 1 78 ? -2.422 -6.188 10.953 1 93.12 78 ASP A CA 1
ATOM 592 C C . ASP A 1 78 ? -2.158 -5.32 9.727 1 93.12 78 ASP A C 1
ATOM 594 O O . ASP A 1 78 ? -1.13 -5.473 9.062 1 93.12 78 ASP A O 1
ATOM 598 N N . ARG A 1 79 ? -3.207 -4.484 9.438 1 95.69 79 ARG A N 1
ATOM 599 C CA . ARG A 1 79 ? -3.104 -3.611 8.273 1 95.69 79 ARG A CA 1
ATOM 600 C C . ARG A 1 79 ? -2.438 -2.289 8.641 1 95.69 79 ARG A C 1
ATOM 602 O O . ARG A 1 79 ? -1.533 -1.829 7.938 1 95.69 79 ARG A O 1
ATOM 609 N N . TYR A 1 80 ? -2.977 -1.664 9.68 1 98 80 TYR A N 1
ATOM 610 C CA . TYR A 1 80 ? -2.5 -0.373 10.164 1 98 80 TYR A CA 1
ATOM 611 C C . TYR A 1 80 ? -2.295 -0.4 11.672 1 98 80 TYR A C 1
ATOM 613 O O . TYR A 1 80 ? -2.699 -1.352 12.344 1 98 80 TYR A O 1
ATOM 621 N N . ALA A 1 81 ? -1.544 0.573 12.164 1 98.38 81 ALA A N 1
ATOM 622 C CA . ALA A 1 81 ? -1.42 0.836 13.594 1 98.38 81 ALA A CA 1
ATOM 623 C C . ALA A 1 81 ? -1.826 2.27 13.93 1 98.38 81 ALA A C 1
ATOM 625 O O . ALA A 1 81 ? -1.652 3.176 13.109 1 98.38 81 ALA A O 1
ATOM 626 N N . MET A 1 82 ? -2.432 2.408 15.016 1 98.75 82 MET A N 1
ATOM 627 C CA . MET A 1 82 ? -2.885 3.711 15.492 1 98.75 82 MET A CA 1
ATOM 628 C C . MET A 1 82 ? -2.574 3.889 16.969 1 98.75 82 MET A C 1
ATOM 630 O O . MET A 1 82 ? -2.812 2.984 17.781 1 98.75 82 MET A O 1
ATOM 634 N N . PHE A 1 83 ? -2.043 5.012 17.312 1 98.56 83 PHE A N 1
ATOM 635 C CA . PHE A 1 83 ? -1.691 5.371 18.672 1 98.56 83 PHE A CA 1
ATOM 636 C C . PHE A 1 83 ? -2.217 6.758 19.031 1 98.56 83 PHE A C 1
ATOM 638 O O . PHE A 1 83 ? -2.414 7.594 18.141 1 98.56 83 PHE A O 1
ATOM 645 N N . LYS A 1 84 ? -2.418 6.945 20.312 1 97.88 84 LYS A N 1
ATOM 646 C CA . LYS A 1 84 ? -2.961 8.242 20.703 1 97.88 84 LYS A CA 1
ATOM 647 C C . LYS A 1 84 ? -2.359 8.703 22.031 1 97.88 84 LYS A C 1
ATOM 649 O O . LYS A 1 84 ? -2.168 7.898 22.953 1 97.88 84 LYS A O 1
ATOM 654 N N . VAL A 1 85 ? -2.033 9.969 22.094 1 96.38 85 VAL A N 1
ATOM 655 C CA . VAL A 1 85 ? -1.689 10.656 23.328 1 96.38 85 VAL A CA 1
ATOM 656 C C . VAL A 1 85 ? -2.336 12.039 23.359 1 96.38 85 VAL A C 1
ATOM 658 O O . VAL A 1 85 ? -2.021 12.891 22.516 1 96.38 85 VAL A O 1
ATOM 661 N N . GLY A 1 86 ? -3.311 12.211 24.359 1 94.5 86 GLY A N 1
ATOM 662 C CA . GLY A 1 86 ? -4.043 13.461 24.359 1 94.5 86 GLY A CA 1
ATOM 663 C C . GLY A 1 86 ? -4.688 13.781 23.016 1 94.5 86 GLY A C 1
ATOM 664 O O . GLY A 1 86 ? -5.41 12.945 22.453 1 94.5 86 GLY A O 1
ATOM 665 N N . PRO A 1 87 ? -4.461 15.039 22.516 1 97.38 87 PRO A N 1
ATOM 666 C CA . PRO A 1 87 ? -5.121 15.453 21.281 1 97.38 87 PRO A CA 1
ATOM 667 C C . PRO A 1 87 ? -4.371 14.992 20.031 1 97.38 87 PRO A C 1
ATOM 669 O O . PRO A 1 87 ? -4.688 15.43 18.922 1 97.38 87 PRO A O 1
ATOM 672 N N . VAL A 1 88 ? -3.361 14.125 20.203 1 98.44 88 VAL A N 1
ATOM 673 C CA . VAL A 1 88 ? -2.529 13.742 19.062 1 98.44 88 VAL A CA 1
ATOM 674 C C . VAL A 1 88 ? -2.787 12.273 18.703 1 98.44 88 VAL A C 1
ATOM 676 O O . VAL A 1 88 ? -2.727 11.398 19.578 1 98.44 88 VAL A O 1
ATOM 679 N N . LEU A 1 89 ? -3.08 12.062 17.516 1 98.75 89 LEU A N 1
ATOM 680 C CA . LEU A 1 89 ? -3.262 10.734 16.938 1 98.75 89 LEU A CA 1
ATOM 681 C C . LEU A 1 89 ? -2.133 10.406 15.969 1 98.75 89 LEU A C 1
ATOM 683 O O . LEU A 1 89 ? -1.788 11.219 15.109 1 98.75 89 LEU A O 1
ATOM 687 N N . SER A 1 90 ? -1.457 9.258 16.125 1 98.88 90 SER A N 1
ATOM 688 C CA . SER A 1 90 ? -0.398 8.758 15.258 1 98.88 90 SER A CA 1
ATOM 689 C C . SER A 1 90 ? -0.833 7.484 14.539 1 98.88 90 SER A C 1
ATOM 691 O O . SER A 1 90 ? -1.177 6.488 15.172 1 98.88 90 SER A O 1
ATOM 693 N N . VAL A 1 91 ? -0.812 7.488 13.164 1 98.88 91 VAL A N 1
ATOM 694 C CA . VAL A 1 91 ? -1.393 6.387 12.406 1 98.88 91 VAL A CA 1
ATOM 695 C C . VAL A 1 91 ? -0.427 5.953 11.305 1 98.88 91 VAL A C 1
ATOM 697 O O . VAL A 1 91 ? 0.14 6.789 10.602 1 98.88 91 VAL A O 1
ATOM 700 N N . SER A 1 92 ? -0.167 4.664 11.156 1 98.75 92 SER A N 1
ATOM 701 C CA . SER A 1 92 ? 0.6 4.152 10.031 1 98.75 92 SER A CA 1
ATOM 702 C C . SER A 1 92 ? -0.283 3.971 8.797 1 98.75 92 SER A C 1
ATOM 704 O O . SER A 1 92 ? -1.48 3.703 8.922 1 98.75 92 SER A O 1
ATOM 706 N N . HIS A 1 93 ? 0.344 4.125 7.629 1 98.75 93 HIS A N 1
ATOM 707 C CA . HIS A 1 93 ? -0.515 4.004 6.453 1 98.75 93 HIS A CA 1
ATOM 708 C C . HIS A 1 93 ? 0.076 3.031 5.438 1 98.75 93 HIS A C 1
ATOM 710 O O . HIS A 1 93 ? -0.498 2.822 4.367 1 98.75 93 HIS A O 1
ATOM 716 N N . GLY A 1 94 ? 1.212 2.418 5.766 1 97.88 94 GLY A N 1
ATOM 717 C CA . GLY A 1 94 ? 1.824 1.518 4.801 1 97.88 94 GLY A CA 1
ATOM 718 C C . GLY A 1 94 ? 2.439 2.238 3.617 1 97.88 94 GLY A C 1
ATOM 719 O O . GLY A 1 94 ? 3.016 3.316 3.771 1 97.88 94 GLY A O 1
ATOM 720 N N . MET A 1 95 ? 2.438 1.607 2.439 1 98.38 95 MET A N 1
ATOM 721 C CA . MET A 1 95 ? 3.18 2.154 1.309 1 98.38 95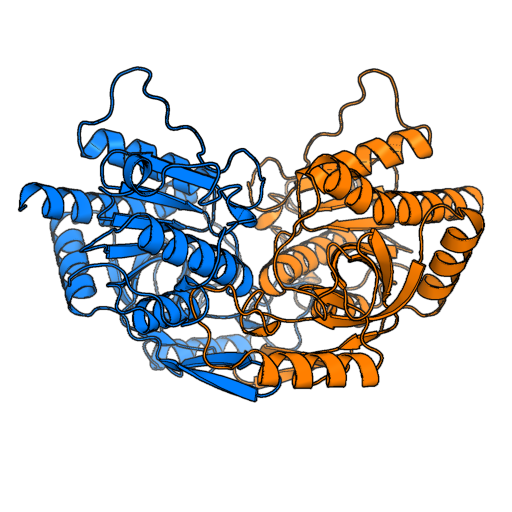 MET A CA 1
ATOM 722 C C . MET A 1 95 ? 2.258 2.393 0.117 1 98.38 95 MET A C 1
ATOM 724 O O . MET A 1 95 ? 1.462 1.522 -0.24 1 98.38 95 MET A O 1
ATOM 728 N N . GLY A 1 96 ? 2.355 3.584 -0.441 1 98.5 96 GLY A N 1
ATOM 729 C CA . GLY A 1 96 ? 1.744 3.861 -1.73 1 98.5 96 GLY A CA 1
ATOM 730 C C . GLY A 1 96 ? 0.371 4.496 -1.614 1 98.5 96 GLY A C 1
ATOM 731 O O . GLY A 1 96 ? -0.296 4.363 -0.586 1 98.5 96 GLY A O 1
ATOM 732 N N . VAL A 1 97 ? -0.078 5.035 -2.713 1 98.56 97 VAL A N 1
ATOM 733 C CA . VAL A 1 97 ? -1.321 5.789 -2.832 1 98.56 97 VAL A CA 1
ATOM 734 C C . VAL A 1 97 ? -2.5 4.914 -2.412 1 98.56 97 VAL A C 1
ATOM 736 O O . VAL A 1 97 ? -3.314 5.316 -1.577 1 98.56 97 VAL A O 1
ATOM 739 N N . PRO A 1 98 ? -2.58 3.637 -2.863 1 98.62 98 PRO A N 1
ATOM 740 C CA . PRO A 1 98 ? -3.746 2.832 -2.484 1 98.62 98 PRO A CA 1
ATOM 741 C C . PRO A 1 98 ? -3.83 2.588 -0.98 1 98.62 98 PRO A C 1
ATOM 743 O O . PRO A 1 98 ? -4.906 2.713 -0.389 1 98.62 98 PRO A O 1
ATOM 746 N N . SER A 1 99 ? -2.715 2.295 -0.383 1 98.62 99 SER A N 1
ATOM 747 C CA . SER A 1 99 ? -2.715 1.977 1.042 1 98.62 99 SER A CA 1
ATOM 748 C C . SER A 1 99 ? -3.094 3.193 1.88 1 98.62 99 SER A C 1
ATOM 750 O O . SER A 1 99 ? -3.945 3.104 2.766 1 98.62 99 SER A O 1
ATOM 752 N N . ILE A 1 100 ? -2.484 4.359 1.613 1 98.81 100 ILE A N 1
ATOM 753 C CA . ILE A 1 100 ? -2.797 5.535 2.416 1 98.81 100 ILE A CA 1
ATOM 754 C C . ILE A 1 100 ? -4.223 5.996 2.123 1 98.81 100 ILE A C 1
ATOM 756 O O . ILE A 1 100 ? -4.918 6.488 3.016 1 98.81 100 ILE A O 1
ATOM 760 N N . ALA A 1 101 ? -4.688 5.793 0.913 1 98.75 101 ALA A N 1
ATOM 761 C CA . ALA A 1 101 ? -6.055 6.188 0.583 1 98.75 101 ALA A CA 1
ATOM 762 C C . ALA A 1 101 ? -7.066 5.41 1.416 1 98.75 101 ALA A C 1
ATOM 764 O O . ALA A 1 101 ? -8.039 5.98 1.922 1 98.75 101 ALA A O 1
ATOM 765 N N . ILE A 1 102 ? -6.848 4.105 1.533 1 98.69 102 ILE A N 1
ATOM 766 C CA . ILE A 1 102 ? -7.715 3.293 2.377 1 98.69 102 ILE A CA 1
ATOM 767 C C . ILE A 1 102 ? -7.723 3.85 3.799 1 98.69 102 ILE A C 1
ATOM 769 O O . ILE A 1 102 ? -8.789 4.09 4.375 1 98.69 102 ILE A O 1
ATOM 773 N N . MET A 1 103 ? -6.562 4.09 4.328 1 98.81 103 MET A N 1
ATOM 774 C CA . MET A 1 103 ? -6.402 4.598 5.688 1 98.81 103 MET A CA 1
ATOM 775 C C . MET A 1 103 ? -7.09 5.945 5.852 1 98.81 103 MET A C 1
ATOM 777 O O . MET A 1 103 ? -7.805 6.172 6.832 1 98.81 103 MET A O 1
ATOM 781 N N . LEU A 1 104 ? -6.965 6.797 4.871 1 98.81 104 LEU A N 1
ATOM 782 C CA . LEU A 1 104 ? -7.52 8.141 4.957 1 98.81 104 LEU A CA 1
ATOM 783 C C . LEU A 1 104 ? -9.047 8.102 4.941 1 98.81 104 LEU A C 1
ATOM 785 O O . LEU A 1 104 ? -9.695 8.836 5.684 1 98.81 104 LEU A O 1
ATOM 789 N N . HIS A 1 105 ? -9.617 7.297 4.082 1 98.69 105 HIS A N 1
ATOM 790 C CA . HIS A 1 105 ? -11.07 7.156 4.09 1 98.69 105 HIS A CA 1
ATOM 791 C C . HIS A 1 105 ? -11.586 6.789 5.477 1 98.69 105 HIS A C 1
ATOM 793 O O . HIS A 1 105 ? -12.531 7.406 5.977 1 98.69 105 HIS A O 1
ATOM 799 N N . GLU A 1 106 ? -10.969 5.816 6.051 1 98.56 106 GLU A N 1
ATOM 800 C CA . GLU A 1 106 ? -11.438 5.348 7.355 1 98.56 106 GLU A CA 1
ATOM 801 C C . GLU A 1 106 ? -11.117 6.363 8.445 1 98.56 106 GLU A C 1
ATOM 803 O O . GLU A 1 106 ? -11.922 6.57 9.359 1 98.56 106 GLU A O 1
ATOM 808 N N . LEU A 1 107 ? -9.992 7.016 8.344 1 98.81 107 LEU A N 1
ATOM 809 C CA . LEU A 1 107 ? -9.594 8.023 9.328 1 98.81 107 LEU A CA 1
ATOM 810 C C . LEU A 1 107 ? -10.555 9.211 9.305 1 98.81 107 LEU A C 1
ATOM 812 O O . LEU A 1 107 ? -10.992 9.672 10.359 1 98.81 107 LEU A O 1
ATOM 816 N N . ILE A 1 108 ? -10.859 9.719 8.133 1 98.62 108 ILE A N 1
ATOM 817 C CA . ILE A 1 108 ? -11.719 10.891 8.016 1 98.62 108 ILE A CA 1
ATOM 818 C C . ILE A 1 108 ? -13.125 10.547 8.508 1 98.62 108 ILE A C 1
ATOM 820 O O . ILE A 1 108 ? -13.758 11.352 9.188 1 98.62 108 ILE A O 1
ATOM 824 N N . LYS A 1 109 ? -13.625 9.383 8.227 1 98.38 109 LYS A N 1
ATOM 825 C CA . LYS A 1 109 ? -14.906 8.945 8.766 1 98.38 109 LYS A CA 1
ATOM 826 C C . LYS A 1 109 ? -14.859 8.859 10.289 1 98.38 109 LYS A C 1
ATOM 828 O O . LYS A 1 109 ? -15.812 9.234 10.969 1 98.38 109 LYS A O 1
ATOM 833 N N . LEU A 1 110 ? -13.711 8.289 10.789 1 98.69 110 LEU A N 1
ATOM 834 C CA . LEU A 1 110 ? -13.523 8.219 12.234 1 98.69 110 LEU A CA 1
ATOM 835 C C . LEU A 1 110 ? -13.633 9.602 12.867 1 98.69 110 LEU A C 1
ATOM 837 O O . LEU A 1 110 ? -14.359 9.781 13.844 1 98.69 110 LEU A O 1
ATOM 841 N N . LEU A 1 111 ? -12.945 10.562 12.289 1 98.56 111 LEU A N 1
ATOM 842 C CA . LEU A 1 111 ? -12.953 11.93 12.797 1 98.56 111 LEU A CA 1
ATOM 843 C C . LEU A 1 111 ? -14.352 12.531 12.703 1 98.56 111 LEU A C 1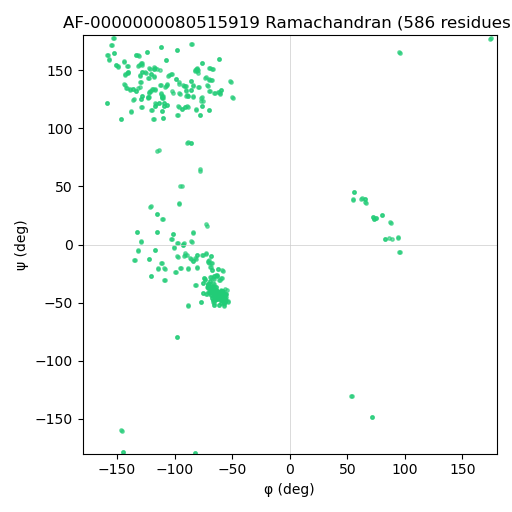
ATOM 845 O O . LEU A 1 111 ? -14.773 13.266 13.602 1 98.56 111 LEU A O 1
ATOM 849 N N . TYR A 1 112 ? -15.039 12.234 11.617 1 98 112 TYR A N 1
ATOM 850 C CA . TYR A 1 112 ? -16.406 12.688 11.422 1 98 112 TYR A CA 1
ATOM 851 C C . TYR A 1 112 ? -17.328 12.141 12.508 1 98 112 TYR A C 1
ATOM 853 O O . TYR A 1 112 ? -18.031 12.898 13.172 1 98 112 TYR A O 1
ATOM 861 N N . HIS A 1 113 ? -17.297 10.852 12.703 1 97.94 113 HIS A N 1
ATOM 862 C CA . HIS A 1 113 ? -18.156 10.203 13.688 1 97.94 113 HIS A CA 1
ATOM 863 C C . HIS A 1 113 ? -17.797 10.617 15.109 1 97.94 113 HIS A C 1
ATOM 865 O O . HIS A 1 113 ? -18.656 10.633 15.992 1 97.94 113 HIS A O 1
ATOM 871 N N . ALA A 1 114 ? -16.531 10.977 15.305 1 98.38 114 ALA A N 1
ATOM 872 C CA . ALA A 1 114 ? -16.047 11.406 16.625 1 98.38 114 ALA A CA 1
ATOM 873 C C . ALA A 1 114 ? -16.406 12.859 16.891 1 98.38 114 ALA A C 1
ATOM 875 O O . ALA A 1 114 ? -16.172 13.367 18 1 98.38 114 ALA A O 1
ATOM 876 N N . ARG A 1 115 ? -16.906 13.555 15.867 1 97.56 115 ARG A N 1
ATOM 877 C CA . ARG A 1 115 ? -17.281 14.961 15.945 1 97.56 115 ARG A CA 1
ATOM 878 C C . ARG A 1 115 ? -16.078 15.836 16.266 1 97.56 115 ARG A C 1
ATOM 880 O O . ARG A 1 115 ? -16.156 16.719 17.141 1 97.56 115 ARG A O 1
ATOM 887 N N . CYS A 1 116 ? -15.023 15.453 15.656 1 98.06 116 CYS A N 1
ATOM 888 C CA . CYS A 1 116 ? -13.82 16.25 15.828 1 98.06 116 CYS A CA 1
ATOM 889 C C . CYS A 1 116 ? -13.961 17.609 15.133 1 98.06 116 CYS A C 1
ATOM 891 O O . CYS A 1 116 ? -14.711 17.734 14.164 1 98.06 116 CYS A O 1
ATOM 893 N N . SER A 1 117 ? -13.266 18.625 15.641 1 97.12 117 SER A N 1
ATOM 894 C CA . SER A 1 117 ? -13.227 19.953 15.062 1 97.12 117 SER A CA 1
ATOM 895 C C . SER A 1 117 ? -11.828 20.547 15.141 1 97.12 117 SER A C 1
ATOM 897 O O . SER A 1 117 ? -11.094 20.297 16.094 1 97.12 117 SER A O 1
ATOM 899 N N . GLY A 1 118 ? -11.492 21.359 14.148 1 95.38 118 GLY A N 1
ATOM 900 C CA . GLY A 1 118 ? -10.203 22.047 14.164 1 95.38 118 GLY A CA 1
ATOM 901 C C . GLY A 1 118 ? -9.023 21.109 14.07 1 95.38 118 GLY A C 1
ATOM 902 O O . GLY A 1 118 ? -8.023 21.266 14.773 1 95.38 118 GLY A O 1
ATOM 903 N N . VAL A 1 119 ? -9.156 20.062 13.227 1 97.75 119 VAL A N 1
ATOM 904 C CA . VAL A 1 119 ? -8.125 19.031 13.141 1 97.75 119 VAL A CA 1
ATOM 905 C C . VAL A 1 119 ? -7.113 19.391 12.062 1 97.75 119 VAL A C 1
ATOM 907 O O . VAL A 1 119 ? -7.484 19.891 10.992 1 97.75 119 VAL A O 1
ATOM 910 N N . THR A 1 120 ? -5.844 19.203 12.367 1 98.31 120 THR A N 1
ATOM 911 C CA . THR A 1 120 ? -4.742 19.344 11.414 1 98.31 120 THR A CA 1
ATOM 912 C C . THR A 1 120 ? -4.102 17.984 11.133 1 98.31 120 THR A C 1
ATOM 914 O O . THR A 1 120 ? -3.771 17.25 12.062 1 98.31 120 THR A O 1
ATOM 917 N N . LEU A 1 121 ? -3.961 17.688 9.898 1 98.81 121 LEU A N 1
ATOM 918 C CA . LEU A 1 121 ? -3.314 16.438 9.508 1 98.81 121 LEU A CA 1
ATOM 919 C C . LEU A 1 121 ? -1.919 16.703 8.953 1 98.81 121 LEU A C 1
ATOM 921 O O . LEU A 1 121 ? -1.722 17.641 8.172 1 98.81 121 LEU A O 1
ATOM 925 N N . ILE A 1 122 ? -0.935 15.859 9.344 1 98.94 122 ILE A N 1
ATOM 926 C CA . ILE A 1 122 ? 0.433 15.984 8.852 1 98.94 122 ILE A CA 1
ATOM 927 C C . ILE A 1 122 ? 0.978 14.609 8.484 1 98.94 122 ILE A C 1
ATOM 929 O O . ILE A 1 122 ? 0.934 13.68 9.289 1 98.94 122 ILE A O 1
ATOM 933 N N . ARG A 1 123 ? 1.423 14.43 7.316 1 98.94 123 ARG A N 1
ATOM 934 C CA . ARG A 1 123 ? 2.133 13.211 6.945 1 98.94 123 ARG A CA 1
ATOM 935 C C . ARG A 1 123 ? 3.631 13.352 7.195 1 98.94 123 ARG A C 1
ATOM 937 O O . ARG A 1 123 ? 4.246 14.328 6.77 1 98.94 123 ARG A O 1
ATOM 944 N N . ILE A 1 124 ? 4.164 12.461 7.855 1 98.81 124 ILE A N 1
ATOM 945 C CA . ILE A 1 124 ? 5.59 12.359 8.156 1 98.81 124 ILE A CA 1
ATOM 946 C C . ILE A 1 124 ? 6.188 11.172 7.41 1 98.81 124 ILE A C 1
ATOM 948 O O . ILE A 1 124 ? 5.855 10.016 7.699 1 98.81 124 ILE A O 1
ATOM 952 N N . GLY A 1 125 ? 7.082 11.422 6.48 1 98.25 125 GLY A N 1
ATOM 953 C CA . GLY A 1 125 ? 7.52 10.289 5.68 1 98.25 125 GLY A CA 1
ATOM 954 C C . GLY A 1 125 ? 8.984 10.367 5.285 1 98.25 125 GLY A C 1
ATOM 955 O O . GLY A 1 125 ? 9.711 11.242 5.754 1 98.25 125 GLY A O 1
ATOM 956 N N . THR A 1 126 ? 9.453 9.352 4.516 1 98.12 126 THR A N 1
ATOM 957 C CA . THR A 1 126 ? 10.766 9.305 3.877 1 98.12 126 THR A CA 1
ATOM 958 C C . THR A 1 126 ? 10.641 9.5 2.369 1 98.12 126 THR A C 1
ATOM 96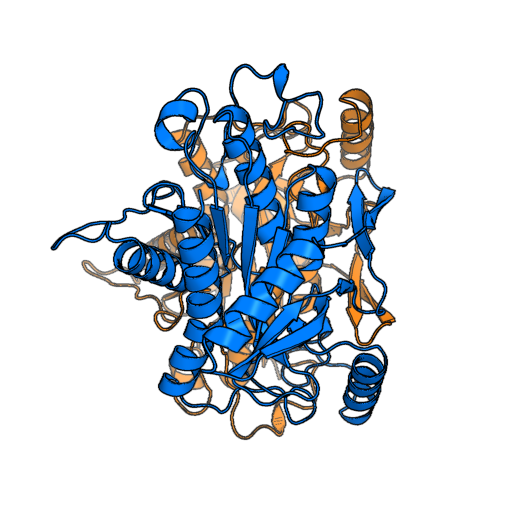0 O O . THR A 1 126 ? 9.555 9.359 1.808 1 98.12 126 THR A O 1
ATOM 963 N N . SER A 1 127 ? 11.75 9.906 1.741 1 98.56 127 SER A N 1
ATOM 964 C CA . SER A 1 127 ? 11.734 10.203 0.312 1 98.56 127 SER A CA 1
ATOM 965 C C . SER A 1 127 ? 13.141 10.117 -0.281 1 98.56 127 SER A C 1
ATOM 967 O O . SER A 1 127 ? 14.117 9.953 0.449 1 98.56 127 SER A O 1
ATOM 969 N N . GLY A 1 128 ? 13.211 10.023 -1.59 1 98.44 128 GLY A N 1
ATOM 970 C CA . GLY A 1 128 ? 14.445 10.297 -2.309 1 98.44 128 GLY A CA 1
ATOM 971 C C . GLY A 1 128 ? 14.594 11.758 -2.689 1 98.44 128 GLY A C 1
ATOM 972 O O . GLY A 1 128 ? 13.719 12.328 -3.338 1 98.44 128 GLY A O 1
ATOM 973 N N . GLY A 1 129 ? 15.703 12.305 -2.328 1 98.69 129 GLY A N 1
ATOM 974 C CA . GLY A 1 129 ? 15.938 13.703 -2.645 1 98.69 129 GLY A CA 1
ATOM 975 C C . GLY A 1 129 ? 16.375 13.93 -4.078 1 98.69 129 GLY A C 1
ATOM 976 O O . GLY A 1 129 ? 16.953 13.031 -4.703 1 98.69 129 GLY A O 1
ATOM 977 N N . ILE A 1 130 ? 16.047 15.023 -4.566 1 98.81 130 ILE A N 1
ATOM 978 C CA . ILE A 1 130 ? 16.578 15.492 -5.84 1 98.81 130 ILE A CA 1
ATOM 979 C C . ILE A 1 130 ? 17.359 16.781 -5.629 1 98.81 130 ILE A C 1
ATOM 981 O O . ILE A 1 130 ? 16.781 17.859 -5.434 1 98.81 130 ILE A O 1
ATOM 985 N N . GLY A 1 131 ? 18.641 16.672 -5.738 1 98.38 131 GLY A N 1
ATOM 986 C CA . GLY A 1 131 ? 19.5 17.828 -5.531 1 98.38 131 GLY A CA 1
ATOM 987 C C . GLY A 1 131 ? 19.609 18.219 -4.074 1 98.38 131 GLY A C 1
ATOM 988 O O . GLY A 1 131 ? 19.781 19.406 -3.76 1 98.38 131 GLY A O 1
ATOM 989 N N . LEU A 1 132 ? 19.359 17.344 -3.186 1 98.44 132 LEU A N 1
ATOM 990 C CA . LEU A 1 132 ? 19.469 17.578 -1.751 1 98.44 132 LEU A CA 1
ATOM 991 C C . LEU A 1 132 ? 20.375 16.547 -1.096 1 98.44 132 LEU A C 1
ATOM 993 O O . LEU A 1 132 ? 20.391 15.383 -1.508 1 98.44 132 LEU A O 1
ATOM 997 N N . GLU A 1 133 ? 21.047 16.969 -0.071 1 96.69 133 GLU A N 1
ATOM 998 C CA . GLU A 1 133 ? 21.844 16.031 0.726 1 96.69 133 GLU A CA 1
ATOM 999 C C . GLU A 1 133 ? 20.938 15.086 1.521 1 96.69 133 GLU A C 1
ATOM 1001 O O . GLU A 1 133 ? 19.906 15.5 2.045 1 96.69 133 GLU A O 1
ATOM 1006 N N . PRO A 1 134 ? 21.406 13.797 1.595 1 97.56 134 PRO A N 1
ATOM 1007 C CA . PRO A 1 134 ? 20.672 12.922 2.504 1 97.56 134 PRO A CA 1
ATOM 1008 C C . PRO A 1 134 ? 20.5 13.523 3.896 1 97.56 134 PRO A C 1
ATOM 1010 O O . PRO A 1 134 ? 21.406 14.188 4.402 1 97.56 134 PRO A O 1
ATOM 1013 N N . GLY A 1 135 ? 19.328 13.32 4.453 1 98.06 135 GLY A N 1
ATOM 1014 C CA . GLY A 1 135 ? 19.062 13.875 5.77 1 98.06 135 GLY A CA 1
ATOM 1015 C C . GLY A 1 135 ? 18.344 15.211 5.715 1 98.06 135 GLY A C 1
ATOM 1016 O O . GLY A 1 135 ? 17.906 15.727 6.746 1 98.06 135 GLY A O 1
ATOM 1017 N N . SER A 1 136 ? 18.156 15.789 4.551 1 98.62 136 SER A N 1
ATOM 1018 C CA . SER A 1 136 ? 17.391 17.031 4.398 1 98.62 136 SER A CA 1
ATOM 1019 C C . SER A 1 136 ? 15.898 16.797 4.594 1 98.62 136 SER A C 1
ATOM 1021 O O . SER A 1 136 ? 15.359 15.781 4.137 1 98.62 136 SER A O 1
ATOM 1023 N N . VAL A 1 137 ? 15.297 17.734 5.332 1 98.88 137 VAL A N 1
ATOM 1024 C CA . VAL A 1 137 ? 13.859 17.672 5.535 1 98.88 137 VAL A CA 1
ATOM 1025 C C . VAL A 1 137 ? 13.148 18.562 4.508 1 98.88 137 VAL A C 1
ATOM 1027 O O . VAL A 1 137 ? 13.539 19.703 4.293 1 98.88 137 VAL A O 1
ATOM 1030 N N . VAL A 1 138 ? 12.172 18.016 3.83 1 98.94 138 VAL A N 1
ATOM 1031 C CA . VAL A 1 138 ? 11.406 18.75 2.83 1 98.94 138 VAL A CA 1
ATOM 1032 C C . VAL A 1 138 ? 9.992 19 3.348 1 98.94 138 VAL A C 1
ATOM 1034 O O . VAL A 1 138 ? 9.273 18.062 3.686 1 98.94 138 VAL A O 1
ATOM 1037 N N . ILE A 1 139 ? 9.617 20.25 3.48 1 98.94 139 ILE A N 1
ATOM 1038 C CA . ILE A 1 139 ? 8.219 20.641 3.648 1 98.94 139 ILE A CA 1
ATOM 1039 C C . ILE A 1 139 ? 7.578 20.859 2.279 1 98.94 139 ILE A C 1
ATOM 1041 O O . ILE A 1 139 ? 7.98 21.75 1.532 1 98.94 139 ILE A O 1
ATOM 1045 N N . THR A 1 140 ? 6.578 20.094 2.012 1 98.88 140 THR A N 1
ATOM 1046 C CA . THR A 1 140 ? 6.008 20.094 0.667 1 98.88 140 THR A CA 1
ATOM 1047 C C . THR A 1 140 ? 5.156 21.328 0.436 1 98.88 140 THR A C 1
ATOM 1049 O O . THR A 1 140 ? 4.191 21.578 1.163 1 98.88 140 THR A O 1
ATOM 1052 N N . ARG A 1 141 ? 5.562 22.094 -0.533 1 97.88 141 ARG A N 1
ATOM 1053 C CA . ARG A 1 141 ? 4.723 23.203 -0.975 1 97.88 141 ARG A CA 1
ATOM 1054 C C . ARG A 1 141 ? 3.566 22.703 -1.834 1 97.88 141 ARG A C 1
ATOM 1056 O O . ARG A 1 141 ? 2.41 23.047 -1.595 1 97.88 141 ARG A O 1
ATOM 1063 N N . GLN A 1 142 ? 3.963 21.891 -2.787 1 97.44 142 GLN A N 1
ATOM 1064 C CA . GLN A 1 142 ? 3.002 21.312 -3.727 1 97.44 142 GLN A CA 1
ATOM 1065 C C . GLN A 1 142 ? 3.354 19.875 -4.062 1 97.44 142 GLN A C 1
ATOM 1067 O O . GLN A 1 142 ? 4.523 19.547 -4.262 1 97.44 142 GLN A O 1
ATOM 1072 N N . ALA A 1 143 ? 2.287 19.016 -4.043 1 98.62 143 ALA A N 1
ATOM 1073 C CA . ALA A 1 143 ? 2.459 17.656 -4.543 1 98.62 143 ALA A CA 1
ATOM 1074 C C . ALA A 1 143 ? 2.148 17.578 -6.035 1 98.62 143 ALA A C 1
ATOM 1076 O O . ALA A 1 143 ? 1.125 18.094 -6.492 1 98.62 143 ALA A O 1
ATOM 1077 N N . VAL A 1 144 ? 3.041 16.922 -6.766 1 98.69 144 VAL A N 1
ATOM 1078 C CA . VAL A 1 144 ? 2.844 16.859 -8.211 1 98.69 144 VAL A CA 1
ATOM 1079 C C . VAL A 1 144 ? 2.939 15.406 -8.672 1 98.69 144 VAL A C 1
ATOM 1081 O O . VAL A 1 144 ? 3.51 14.562 -7.977 1 98.69 144 VAL A O 1
ATOM 1084 N N . ASP A 1 145 ? 2.309 15.125 -9.828 1 98.12 145 ASP A N 1
ATOM 1085 C CA . ASP A 1 145 ? 2.355 13.773 -10.383 1 98.12 145 ASP A CA 1
ATOM 1086 C C . ASP A 1 145 ? 3.646 13.547 -11.172 1 98.12 145 ASP A C 1
ATOM 1088 O O . ASP A 1 145 ? 4.512 14.422 -11.211 1 98.12 145 ASP A O 1
ATOM 1092 N N . PRO A 1 146 ? 3.898 12.391 -11.781 1 98.12 146 PRO A N 1
ATOM 1093 C CA . PRO A 1 146 ? 5.16 12.086 -12.461 1 98.12 146 PRO A CA 1
ATOM 1094 C C . PRO A 1 146 ? 5.367 12.914 -13.719 1 98.12 146 PRO A C 1
ATOM 1096 O O . PRO A 1 146 ? 6.457 12.898 -14.297 1 98.12 146 PRO A O 1
ATOM 1099 N N . CYS A 1 147 ? 4.398 13.602 -14.133 1 98 147 CYS A N 1
ATOM 1100 C CA . CYS A 1 147 ? 4.52 14.531 -15.25 1 98 147 CYS A CA 1
ATOM 1101 C C . CYS A 1 147 ? 4.641 15.969 -14.758 1 98 147 CYS A C 1
ATOM 1103 O O . CYS A 1 147 ? 4.504 16.906 -15.539 1 98 147 CYS A O 1
ATOM 1105 N N . PHE A 1 148 ? 4.797 16.188 -13.477 1 97.94 148 PHE A N 1
ATOM 1106 C CA . PHE A 1 148 ? 5.09 17.438 -12.773 1 97.94 148 PHE A CA 1
ATOM 1107 C C . PHE A 1 148 ? 3.854 18.312 -12.711 1 97.94 148 PHE A C 1
ATOM 1109 O O . PHE A 1 148 ? 3.965 19.547 -12.641 1 97.94 148 PHE A O 1
ATOM 1116 N N . LYS A 1 149 ? 2.67 17.688 -12.836 1 97.81 149 LYS A N 1
ATOM 1117 C CA . LYS A 1 149 ? 1.421 18.438 -12.703 1 97.81 149 LYS A CA 1
ATOM 1118 C C . LYS A 1 149 ? 0.862 18.328 -11.289 1 97.81 149 LYS A C 1
ATOM 1120 O O . LYS A 1 149 ? 0.916 17.266 -10.672 1 97.81 149 LYS A O 1
ATOM 1125 N N . PRO A 1 150 ? 0.346 19.406 -10.766 1 97.81 150 PRO A N 1
ATOM 1126 C CA . PRO A 1 150 ? -0.243 19.391 -9.422 1 97.81 150 PRO A CA 1
ATOM 1127 C C . PRO A 1 150 ? -1.641 18.766 -9.406 1 97.81 150 PRO A C 1
ATOM 1129 O O . PRO A 1 150 ? -2.615 19.453 -9.078 1 97.81 150 PRO A O 1
ATOM 1132 N N . GLU A 1 151 ? -1.689 17.469 -9.75 1 97.31 151 GLU A N 1
ATOM 1133 C CA . GLU A 1 151 ? -2.959 16.766 -9.883 1 97.31 151 GLU A CA 1
ATOM 1134 C C . GLU A 1 151 ? -2.855 15.344 -9.328 1 97.31 151 GLU A C 1
ATOM 1136 O O . GLU A 1 151 ? -1.771 14.758 -9.297 1 97.31 151 GLU A O 1
ATOM 1141 N N . PHE A 1 152 ? -3.969 14.914 -8.82 1 98.12 152 PHE A N 1
ATOM 1142 C CA . PHE A 1 152 ? -4.172 13.516 -8.469 1 98.12 152 PHE A CA 1
ATOM 1143 C C . PHE A 1 152 ? -5.281 12.898 -9.312 1 98.12 152 PHE A C 1
ATOM 1145 O O . PHE A 1 152 ? -6.418 13.375 -9.289 1 98.12 152 PHE A O 1
ATOM 1152 N N . GLU A 1 153 ? -4.926 11.859 -10.031 1 96.56 153 GLU A N 1
ATOM 1153 C CA . GLU A 1 153 ? -5.879 11.227 -10.938 1 96.56 153 GLU A CA 1
ATOM 1154 C C . GLU A 1 153 ? -6.25 9.828 -10.445 1 96.56 153 GLU A C 1
ATOM 1156 O O . GLU A 1 153 ? -5.391 9.078 -9.992 1 96.56 153 GLU A O 1
ATOM 1161 N N . GLN A 1 154 ? -7.492 9.461 -10.5 1 95.94 154 GLN A N 1
ATOM 1162 C CA . GLN A 1 154 ? -7.977 8.109 -10.242 1 95.94 154 GLN A CA 1
ATOM 1163 C C . GLN A 1 154 ? -9.148 7.758 -11.156 1 95.94 154 GLN A C 1
ATOM 1165 O O . GLN A 1 154 ? -9.789 8.648 -11.719 1 95.94 154 GLN A O 1
ATOM 1170 N N . ILE A 1 155 ? -9.398 6.508 -11.367 1 97.38 155 ILE A N 1
ATOM 1171 C CA . ILE A 1 155 ? -10.531 6.039 -12.148 1 97.38 155 ILE A CA 1
ATOM 1172 C C . ILE A 1 155 ? -11.68 5.668 -11.211 1 97.38 155 ILE A C 1
ATOM 1174 O O . ILE A 1 155 ? -11.523 4.828 -10.32 1 97.38 155 ILE A O 1
ATOM 1178 N N . VAL A 1 156 ? -12.805 6.348 -11.375 1 97.88 156 VAL A N 1
ATOM 1179 C CA . VAL A 1 156 ? -14.023 6.098 -10.617 1 97.88 156 VAL A CA 1
ATOM 1180 C C . VAL A 1 156 ? -15.156 5.727 -11.562 1 97.88 156 VAL A C 1
ATOM 1182 O O . VAL A 1 156 ? -15.547 6.527 -12.414 1 97.88 156 VAL A O 1
ATOM 1185 N N . LEU A 1 157 ? -15.672 4.469 -11.453 1 97.88 157 LEU A N 1
ATOM 1186 C CA . LEU A 1 157 ? -16.734 3.955 -12.312 1 97.88 157 LEU A CA 1
ATOM 1187 C C . LEU A 1 157 ? -16.344 4.09 -13.781 1 97.88 157 LEU A C 1
ATOM 1189 O O . LEU A 1 157 ? -17.141 4.543 -14.602 1 97.88 157 LEU A O 1
ATOM 1193 N N . GLY A 1 158 ? -15.109 3.852 -14.07 1 96.19 158 GLY A N 1
ATOM 1194 C CA . GLY A 1 158 ? -14.625 3.842 -15.445 1 96.19 158 GLY A CA 1
ATOM 1195 C C . GLY A 1 158 ? -14.305 5.227 -15.977 1 96.19 158 GLY A C 1
ATOM 1196 O O . GLY A 1 158 ? -13.93 5.379 -17.141 1 96.19 158 GLY A O 1
ATOM 1197 N N . LYS A 1 159 ? -14.391 6.207 -15.164 1 96.75 159 LYS A N 1
ATOM 1198 C CA . LYS A 1 159 ? -14.156 7.578 -15.594 1 96.75 159 LYS A CA 1
ATOM 1199 C C . LYS A 1 159 ? -12.969 8.195 -14.867 1 96.75 159 LYS A C 1
ATOM 1201 O O . LYS A 1 159 ? -12.781 7.961 -13.672 1 96.75 159 LYS A O 1
ATOM 1206 N N . ARG A 1 160 ? -12.289 8.984 -15.617 1 95.69 160 ARG A N 1
ATOM 1207 C CA . ARG A 1 160 ? -11.141 9.688 -15.055 1 95.69 160 ARG A CA 1
ATOM 1208 C C . ARG A 1 160 ? -11.586 10.852 -14.172 1 95.69 160 ARG A C 1
ATOM 1210 O O . ARG A 1 160 ? -12.359 11.703 -14.609 1 95.69 160 ARG A O 1
ATOM 1217 N N . GLU A 1 161 ? -11.164 10.875 -12.938 1 96.69 161 GLU A N 1
ATOM 1218 C CA . GLU A 1 161 ? -11.391 11.977 -12.008 1 96.69 161 GLU A CA 1
ATOM 1219 C C . GLU A 1 161 ? -10.078 12.609 -11.57 1 96.69 161 GLU A C 1
ATOM 1221 O O . GLU A 1 161 ? -9.125 11.906 -11.234 1 96.69 161 GLU A O 1
ATOM 1226 N N . VAL A 1 162 ? -10.023 13.914 -11.586 1 97.5 162 VAL A N 1
ATOM 1227 C CA . VAL A 1 162 ? -8.812 14.641 -11.219 1 97.5 162 VAL A CA 1
ATOM 1228 C C . VAL A 1 162 ? -9.102 15.57 -10.047 1 97.5 162 VAL A C 1
ATOM 1230 O O . VAL A 1 162 ? -10.125 16.266 -10.031 1 97.5 162 VAL A O 1
ATOM 1233 N N . ARG A 1 163 ? -8.258 15.516 -9.07 1 97 163 ARG A N 1
ATOM 1234 C CA . ARG A 1 163 ? -8.367 16.391 -7.902 1 97 163 ARG A CA 1
ATOM 1235 C C . ARG A 1 163 ? -7.105 17.219 -7.723 1 97 163 ARG A C 1
ATOM 1237 O O . ARG A 1 163 ? -6.023 16.828 -8.156 1 97 163 ARG A O 1
ATOM 1244 N N . ASN A 1 164 ? -7.332 18.344 -7.137 1 94.75 164 ASN A N 1
ATOM 1245 C CA . ASN A 1 164 ? -6.176 19.188 -6.855 1 94.75 164 ASN A CA 1
ATOM 1246 C C . ASN A 1 164 ? -5.387 18.672 -5.652 1 94.75 164 ASN A C 1
ATOM 1248 O O . ASN A 1 164 ? -5.938 17.984 -4.789 1 94.75 164 ASN A O 1
ATOM 1252 N N . THR A 1 165 ? -4.148 19 -5.586 1 98 165 THR A N 1
ATOM 1253 C CA . THR A 1 165 ? -3.256 18.484 -4.547 1 98 165 THR A CA 1
ATOM 1254 C C . THR A 1 165 ? -2.666 19.641 -3.736 1 98 165 THR A C 1
ATOM 1256 O O . THR A 1 165 ? -1.515 19.578 -3.299 1 98 165 THR A O 1
ATOM 1259 N N . ASP A 1 166 ? -3.389 20.641 -3.586 1 95.56 166 ASP A N 1
ATOM 1260 C CA . ASP A 1 166 ? -2.93 21.797 -2.812 1 95.56 166 ASP A CA 1
ATOM 1261 C C . ASP A 1 166 ? -2.801 21.438 -1.331 1 95.56 166 ASP A C 1
ATOM 1263 O O . ASP A 1 166 ? -3.623 20.703 -0.79 1 95.56 166 ASP A O 1
ATOM 1267 N N . LEU A 1 167 ? -1.794 21.969 -0.731 1 97.19 167 LEU A N 1
ATOM 1268 C CA . LEU A 1 167 ? -1.598 21.875 0.711 1 97.19 167 LEU A CA 1
ATOM 1269 C C . LEU A 1 167 ? -1.77 23.234 1.376 1 97.19 167 LEU A C 1
ATOM 1271 O O . LEU A 1 167 ? -1.902 24.25 0.691 1 97.19 167 LEU A O 1
ATOM 1275 N N . ASP A 1 168 ? -1.825 23.281 2.654 1 96.81 168 ASP A N 1
ATOM 1276 C CA . ASP A 1 168 ? -2.086 24.484 3.43 1 96.81 168 ASP A CA 1
ATOM 1277 C C . ASP A 1 168 ? -0.837 25.359 3.52 1 96.81 168 ASP A C 1
ATOM 1279 O O . ASP A 1 168 ? 0.093 25.047 4.266 1 96.81 168 ASP A O 1
ATOM 1283 N N . GLU A 1 169 ? -0.911 26.5 2.871 1 96.62 169 GLU A N 1
ATOM 1284 C CA . GLU A 1 169 ? 0.244 27.391 2.812 1 96.62 169 GLU A CA 1
ATOM 1285 C C . GLU A 1 169 ? 0.593 27.938 4.195 1 96.62 169 GLU A C 1
ATOM 1287 O O . GLU A 1 169 ? 1.767 28.141 4.508 1 96.62 169 GLU A O 1
ATOM 1292 N N . GLN A 1 170 ? -0.354 28.203 4.961 1 97.12 170 GLN A N 1
ATOM 1293 C CA . GLN A 1 170 ? -0.103 28.703 6.309 1 97.12 170 GLN A CA 1
ATOM 1294 C C . GLN A 1 170 ? 0.623 27.656 7.156 1 97.12 170 GLN A C 1
ATOM 1296 O O . GLN A 1 170 ? 1.528 28 7.922 1 97.12 170 GLN A O 1
ATOM 1301 N N . LEU A 1 171 ? 0.189 26.422 7.047 1 97.88 171 LEU A N 1
ATOM 1302 C CA . LEU A 1 171 ? 0.867 25.344 7.766 1 97.88 171 LEU A CA 1
ATOM 1303 C C . LEU A 1 171 ? 2.318 25.219 7.316 1 97.88 171 LEU A C 1
ATOM 1305 O O . LEU A 1 171 ? 3.209 24.984 8.133 1 97.88 171 LEU A O 1
ATOM 1309 N N . VAL A 1 172 ? 2.516 25.344 6.043 1 98.38 172 VAL A N 1
ATOM 1310 C CA . VAL A 1 172 ? 3.863 25.281 5.488 1 98.38 172 VAL A CA 1
ATOM 1311 C C . VAL A 1 172 ? 4.738 26.359 6.129 1 98.38 172 VAL A C 1
ATOM 1313 O O . VAL A 1 172 ? 5.859 26.078 6.562 1 98.38 172 VAL A O 1
ATOM 1316 N N . GLN A 1 173 ? 4.254 27.531 6.215 1 98 173 GLN A N 1
ATOM 1317 C CA . GLN A 1 173 ? 5.004 28.641 6.789 1 98 173 GLN A CA 1
ATOM 1318 C C . GLN A 1 173 ? 5.27 28.422 8.273 1 98 173 GLN A C 1
ATOM 1320 O O . GLN A 1 173 ? 6.359 28.719 8.766 1 98 173 GLN A O 1
ATOM 1325 N N . GLU A 1 174 ? 4.297 27.953 8.93 1 97.75 174 GLU A N 1
ATOM 1326 C CA . GLU A 1 174 ? 4.457 27.703 10.359 1 97.75 174 GLU A CA 1
ATOM 1327 C C . GLU A 1 174 ? 5.52 26.641 10.609 1 97.75 174 GLU A C 1
ATOM 1329 O O . GLU A 1 174 ? 6.352 26.781 11.508 1 97.75 174 GLU A O 1
ATOM 1334 N N . LEU A 1 175 ? 5.457 25.578 9.828 1 98.69 175 LEU A N 1
ATOM 1335 C CA . LEU A 1 175 ? 6.441 24.516 9.961 1 98.69 175 LEU A CA 1
ATOM 1336 C C . LEU A 1 175 ? 7.84 25.016 9.617 1 98.69 175 LEU A C 1
ATOM 1338 O O . LEU A 1 175 ? 8.812 24.641 10.273 1 98.69 175 LEU A O 1
ATOM 1342 N N . ALA A 1 176 ? 7.898 25.844 8.57 1 98.44 176 ALA A N 1
ATOM 1343 C CA . ALA A 1 176 ? 9.188 26.422 8.195 1 98.44 176 ALA A CA 1
ATOM 1344 C C . ALA A 1 176 ? 9.758 27.266 9.328 1 98.44 176 ALA A C 1
ATOM 1346 O O . ALA A 1 176 ? 10.953 27.219 9.602 1 98.44 176 ALA A O 1
ATOM 1347 N N . ARG A 1 177 ? 8.953 28.031 9.953 1 97.81 177 ARG A N 1
ATOM 1348 C CA . ARG A 1 177 ? 9.375 28.844 11.086 1 97.81 177 ARG A CA 1
ATOM 1349 C C . ARG A 1 177 ? 9.844 27.984 12.242 1 97.81 177 ARG A C 1
ATOM 1351 O O . ARG A 1 177 ? 10.859 28.281 12.891 1 97.81 177 ARG A O 1
ATOM 1358 N N . CYS A 1 178 ? 9.07 26.938 12.516 1 97.69 178 CYS A N 1
ATOM 1359 C CA . CYS A 1 178 ? 9.453 26 13.57 1 97.69 178 CYS A CA 1
ATOM 1360 C C . CYS A 1 178 ? 10.828 25.406 13.289 1 97.69 178 CYS A C 1
ATOM 1362 O O . CYS A 1 178 ? 11.641 25.234 14.203 1 97.69 178 CYS A O 1
ATOM 1364 N N . SER A 1 179 ? 11.07 25.031 12.031 1 97.94 179 SER A N 1
ATOM 1365 C CA . SER A 1 179 ? 12.352 24.453 11.648 1 97.94 179 SER A CA 1
ATOM 1366 C C . SER A 1 179 ? 13.492 25.438 11.859 1 97.94 179 SER A C 1
ATOM 1368 O O . SER A 1 179 ? 14.562 25.062 12.336 1 97.94 179 SER A O 1
ATOM 1370 N N . ALA A 1 180 ? 13.281 26.656 11.477 1 97.25 180 ALA A N 1
ATOM 1371 C CA . ALA A 1 180 ? 14.281 27.703 11.648 1 97.25 180 ALA A CA 1
ATOM 1372 C C . ALA A 1 180 ? 14.625 27.891 13.125 1 97.25 180 ALA A C 1
ATOM 1374 O O . ALA A 1 180 ? 15.789 28.109 13.477 1 97.25 180 ALA A O 1
ATOM 1375 N N . GLU A 1 181 ? 13.648 27.844 13.93 1 96.62 181 GLU A N 1
ATOM 1376 C CA . GLU A 1 181 ? 13.852 27.984 15.367 1 96.62 181 GLU A CA 1
ATOM 1377 C C . GLU A 1 181 ? 14.617 26.797 15.938 1 96.62 181 GLU A C 1
ATOM 1379 O O . GLU A 1 181 ? 15.469 26.969 16.812 1 96.62 181 GLU A O 1
ATOM 1384 N N . LEU A 1 182 ? 14.156 25.609 15.516 1 95.38 182 LEU A N 1
ATOM 1385 C CA . LEU A 1 182 ? 14.867 24.406 15.945 1 95.38 182 LEU A CA 1
ATOM 1386 C C . LEU A 1 182 ? 16.328 24.469 15.531 1 95.38 182 LEU A C 1
ATOM 1388 O O . LEU A 1 182 ? 17.219 24.203 16.344 1 95.38 182 LEU A O 1
ATOM 1392 N N . GLY A 1 183 ? 16.703 24.734 14.234 1 96 183 GLY A N 1
ATOM 1393 C CA . GLY A 1 183 ? 18.047 24.922 13.711 1 96 183 GLY A CA 1
ATOM 1394 C C . GLY A 1 183 ? 18.906 23.672 13.797 1 96 183 GLY A C 1
ATOM 1395 O O . GLY A 1 183 ? 20.109 23.766 14.039 1 96 183 GLY A O 1
ATOM 1396 N N . GLU A 1 184 ? 18.344 22.531 13.594 1 96.38 184 GLU A N 1
ATOM 1397 C CA . GLU A 1 184 ? 19.062 21.297 13.875 1 96.38 184 GLU A CA 1
ATOM 1398 C C . GLU A 1 184 ? 19.438 20.578 12.586 1 96.38 184 GLU A C 1
ATOM 1400 O O . GLU A 1 184 ? 20.422 19.828 12.547 1 96.38 184 GLU A O 1
ATOM 1405 N N . PHE A 1 185 ? 18.688 20.703 11.562 1 98 185 PHE A N 1
ATOM 1406 C CA . PHE A 1 185 ? 18.906 20 10.305 1 98 185 PHE A CA 1
ATOM 1407 C C . PHE A 1 185 ? 18.422 20.828 9.125 1 98 185 PHE A C 1
ATOM 1409 O O . PHE A 1 185 ? 17.578 21.719 9.297 1 98 185 PHE A O 1
ATOM 1416 N N . PRO A 1 186 ? 19.047 20.578 7.965 1 98.06 186 PRO A N 1
ATOM 1417 C CA . PRO A 1 186 ? 18.609 21.344 6.785 1 98.06 186 PRO A CA 1
ATOM 1418 C C . PRO A 1 186 ? 17.141 21.062 6.43 1 98.06 186 PRO A C 1
ATOM 1420 O O . PRO A 1 186 ? 16.703 19.922 6.43 1 98.06 186 PRO A O 1
ATOM 1423 N N . THR A 1 187 ? 16.406 22.125 6.227 1 98.69 187 THR A N 1
ATOM 1424 C CA . THR A 1 187 ? 15.008 22.047 5.828 1 98.69 187 THR A CA 1
ATOM 1425 C C . THR A 1 187 ? 14.742 22.938 4.625 1 98.69 187 THR A C 1
ATOM 1427 O O . THR A 1 187 ? 15.242 24.062 4.559 1 98.69 187 THR A O 1
ATOM 1430 N N . VAL A 1 188 ? 14.023 22.453 3.676 1 98.5 188 VAL A N 1
ATOM 1431 C CA . VAL A 1 188 ? 13.656 23.234 2.504 1 98.5 188 VAL A CA 1
ATOM 1432 C C . VAL A 1 188 ? 12.156 23.125 2.258 1 98.5 188 VAL A C 1
ATOM 1434 O O . VAL A 1 188 ? 11.539 22.125 2.602 1 98.5 188 VAL A O 1
ATOM 1437 N N . VAL A 1 189 ? 11.539 24.219 1.775 1 98.62 189 VAL A N 1
ATOM 1438 C CA . VAL A 1 189 ? 10.203 24.156 1.202 1 98.62 189 VAL A CA 1
ATOM 1439 C C . VAL A 1 189 ? 10.289 23.906 -0.3 1 98.62 189 VAL A C 1
ATOM 1441 O O . VAL A 1 189 ? 10.969 24.641 -1.023 1 98.62 189 VAL A O 1
ATOM 1444 N N . GLY A 1 190 ? 9.75 22.797 -0.784 1 98.38 190 GLY A N 1
ATOM 1445 C CA . GLY A 1 190 ? 9.82 22.453 -2.193 1 98.38 190 GLY A CA 1
ATOM 1446 C C . GLY A 1 190 ? 8.664 21.578 -2.648 1 98.38 190 GLY A C 1
ATOM 1447 O O . GLY A 1 190 ? 7.758 21.281 -1.866 1 98.38 190 GLY A O 1
ATOM 1448 N N . ASN A 1 191 ? 8.656 21.266 -3.98 1 98.75 191 ASN A N 1
ATOM 1449 C CA . ASN A 1 191 ? 7.621 20.391 -4.516 1 98.75 191 ASN A CA 1
ATOM 1450 C C . ASN A 1 191 ? 8 18.922 -4.375 1 98.75 191 ASN A C 1
ATOM 1452 O O . ASN A 1 191 ? 9.18 18.562 -4.5 1 98.75 191 ASN A O 1
ATOM 1456 N N . THR A 1 192 ? 7.023 18.125 -4.051 1 98.94 192 THR A N 1
ATOM 1457 C CA . THR A 1 192 ? 7.203 16.672 -3.918 1 98.94 192 THR A CA 1
ATOM 1458 C C . THR A 1 192 ? 6.512 15.938 -5.059 1 98.94 192 THR A C 1
ATOM 1460 O O . THR A 1 192 ? 5.316 16.141 -5.301 1 98.94 192 THR A O 1
ATOM 1463 N N . MET A 1 193 ? 7.242 15.188 -5.777 1 98.88 193 MET A N 1
ATOM 1464 C CA . MET A 1 193 ? 6.648 14.32 -6.793 1 98.88 193 MET A CA 1
ATOM 1465 C C . MET A 1 193 ? 6.172 13.016 -6.176 1 98.88 193 MET A C 1
ATOM 1467 O O . MET A 1 193 ? 6.926 12.344 -5.465 1 98.88 193 MET A O 1
ATOM 1471 N N . CYS A 1 194 ? 4.957 12.695 -6.418 1 98.75 194 CYS A N 1
ATOM 1472 C CA . CYS A 1 194 ? 4.34 11.469 -5.914 1 98.75 194 CYS A CA 1
ATOM 1473 C C . CYS A 1 194 ? 4.164 10.445 -7.031 1 98.75 194 CYS A C 1
ATOM 1475 O O . CYS A 1 194 ? 3.473 10.711 -8.016 1 98.75 194 CYS A O 1
ATOM 1477 N N . THR A 1 195 ? 4.793 9.281 -6.848 1 98.12 195 THR A N 1
ATOM 1478 C CA . THR A 1 195 ? 4.758 8.242 -7.871 1 98.12 195 THR A CA 1
ATOM 1479 C C . THR A 1 195 ? 4.07 6.984 -7.348 1 98.12 195 THR A C 1
ATOM 1481 O O . THR A 1 195 ? 4.156 6.68 -6.156 1 98.12 195 THR A O 1
ATOM 1484 N N . LEU A 1 196 ? 3.441 6.184 -8.234 1 97.44 196 LEU A N 1
ATOM 1485 C CA . LEU A 1 196 ? 2.781 4.934 -7.871 1 97.44 196 LEU A CA 1
ATOM 1486 C C . LEU A 1 196 ? 3.775 3.779 -7.859 1 97.44 196 LEU A C 1
ATOM 1488 O O . LEU A 1 196 ? 3.473 2.699 -7.348 1 97.44 196 LEU A O 1
ATOM 1492 N N . ASP A 1 197 ? 4.887 4.02 -8.383 1 97.75 197 ASP A N 1
ATOM 1493 C CA . ASP A 1 197 ? 5.879 2.957 -8.508 1 97.75 197 ASP A CA 1
ATOM 1494 C C . ASP A 1 197 ? 7.23 3.398 -7.945 1 97.75 197 ASP A C 1
ATOM 1496 O O . ASP A 1 197 ? 7.773 4.426 -8.359 1 97.75 197 ASP A O 1
ATOM 1500 N N . PHE A 1 198 ? 7.766 2.623 -7.023 1 98.19 198 PHE A N 1
ATOM 1501 C CA . PHE A 1 198 ? 9.008 2.939 -6.332 1 98.19 198 PHE A CA 1
ATOM 1502 C C . PHE A 1 198 ? 10.203 2.807 -7.273 1 98.19 198 PHE A C 1
ATOM 1504 O O . PHE A 1 198 ? 11.172 3.561 -7.164 1 98.19 198 PHE A O 1
ATOM 1511 N N . TYR A 1 199 ? 10.195 1.895 -8.203 1 98.25 199 TYR A N 1
ATOM 1512 C CA . TYR A 1 199 ? 11.352 1.571 -9.031 1 98.25 199 TYR A CA 1
ATOM 1513 C C . TYR A 1 199 ? 11.273 2.275 -10.383 1 98.25 199 TYR A C 1
ATOM 1515 O O . TYR A 1 199 ? 11.672 3.434 -10.516 1 98.25 199 TYR A O 1
ATOM 1523 N N . GLU A 1 200 ? 10.516 1.762 -11.289 1 97.94 200 GLU A N 1
ATOM 1524 C CA . GLU A 1 200 ? 10.461 2.334 -12.633 1 97.94 200 GLU A CA 1
ATOM 1525 C C . GLU A 1 200 ? 9.828 3.723 -12.609 1 97.94 200 GLU A C 1
ATOM 1527 O O . GLU A 1 200 ? 10.305 4.637 -13.289 1 97.94 200 GLU A O 1
ATOM 1532 N N . GLY A 1 201 ? 8.789 3.885 -11.844 1 97.75 201 GLY A N 1
ATOM 1533 C CA . GLY A 1 201 ? 8.109 5.172 -11.781 1 97.75 201 GLY A CA 1
ATOM 1534 C C . GLY A 1 201 ? 8.984 6.285 -11.242 1 97.75 201 GLY A C 1
ATOM 1535 O O . GLY A 1 201 ? 8.812 7.449 -11.602 1 97.75 201 GLY A O 1
ATOM 1536 N N . GLN A 1 202 ? 9.953 5.938 -10.422 1 98.19 202 GLN A N 1
ATOM 1537 C CA . GLN A 1 202 ? 10.852 6.938 -9.852 1 98.19 202 GLN A CA 1
ATOM 1538 C C . GLN A 1 202 ? 12.148 7.02 -10.641 1 98.19 202 GLN A C 1
ATOM 1540 O O . GLN A 1 202 ? 13.078 7.738 -10.258 1 98.19 202 GLN A O 1
ATOM 1545 N N . GLY A 1 203 ? 12.25 6.227 -11.688 1 98.25 203 GLY A N 1
ATOM 1546 C CA . GLY A 1 203 ? 13.422 6.27 -12.555 1 98.25 203 GLY A CA 1
ATOM 1547 C C . GLY A 1 203 ? 14.609 5.512 -11.992 1 98.25 203 GLY A C 1
ATOM 1548 O O . GLY A 1 203 ? 15.758 5.852 -12.266 1 98.25 203 GLY A O 1
ATOM 1549 N N . ARG A 1 204 ? 14.398 4.551 -11.172 1 98.12 204 ARG A N 1
ATOM 1550 C CA . ARG A 1 204 ? 15.5 3.801 -10.578 1 98.12 204 ARG A CA 1
ATOM 1551 C C . ARG A 1 204 ? 16.031 2.75 -11.555 1 98.12 204 ARG A C 1
ATOM 1553 O O . ARG A 1 204 ? 15.273 2.182 -12.336 1 98.12 204 ARG A O 1
ATOM 1560 N N . LEU A 1 205 ? 17.297 2.445 -11.414 1 97.94 205 LEU A N 1
ATOM 1561 C CA . LEU A 1 205 ? 17.953 1.47 -12.273 1 97.94 205 LEU A CA 1
ATOM 1562 C C . LEU A 1 205 ? 18.078 0.122 -11.5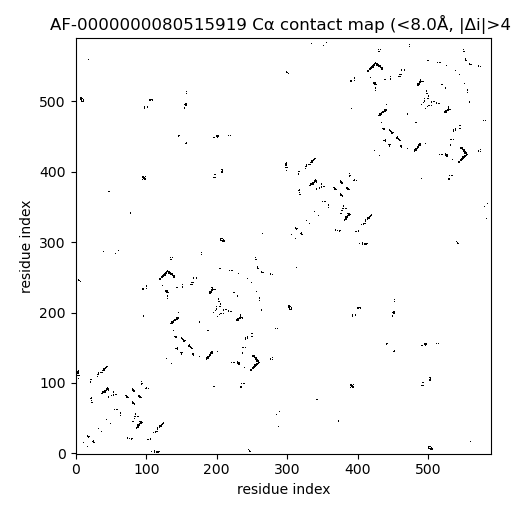7 1 97.94 205 LEU A C 1
ATOM 1564 O O . LEU A 1 205 ? 18.484 -0.868 -12.188 1 97.94 205 LEU A O 1
ATOM 1568 N N . ASP A 1 206 ? 17.656 0.084 -10.352 1 97.44 206 ASP A N 1
ATOM 1569 C CA . ASP A 1 206 ? 17.984 -1.084 -9.539 1 97.44 206 ASP A CA 1
ATOM 1570 C C . ASP A 1 206 ? 16.734 -1.927 -9.258 1 97.44 206 ASP A C 1
ATOM 1572 O O . ASP A 1 206 ? 16.672 -2.65 -8.266 1 97.44 206 ASP A O 1
ATOM 1576 N N . GLY A 1 207 ? 15.656 -1.841 -10.062 1 97.81 207 GLY A N 1
ATOM 1577 C CA . GLY A 1 207 ? 14.508 -2.725 -9.977 1 97.81 207 GLY A CA 1
ATOM 1578 C C . GLY A 1 207 ? 14.68 -4.008 -10.766 1 97.81 207 GLY A C 1
ATOM 1579 O O . GLY A 1 207 ? 15.688 -4.188 -11.453 1 97.81 207 GLY A O 1
ATOM 1580 N N . ALA A 1 208 ? 13.766 -4.898 -10.609 1 98 208 ALA A N 1
ATOM 1581 C CA . ALA A 1 208 ? 13.773 -6.129 -11.398 1 98 208 ALA A CA 1
ATOM 1582 C C . ALA A 1 208 ? 13.531 -5.844 -12.875 1 98 208 ALA A C 1
ATOM 1584 O O . ALA A 1 208 ? 14.016 -6.578 -13.742 1 98 208 ALA A O 1
ATOM 1585 N N . LEU A 1 209 ? 12.797 -4.801 -13.148 1 97.69 209 LEU A N 1
ATOM 1586 C CA . LEU A 1 209 ? 12.484 -4.348 -14.5 1 97.69 209 LEU A CA 1
ATOM 1587 C C . LEU A 1 209 ? 13.023 -2.941 -14.742 1 97.69 209 LEU A C 1
ATOM 1589 O O . LEU A 1 209 ? 12.938 -2.08 -13.859 1 97.69 209 LEU A O 1
ATOM 1593 N N . CYS A 1 210 ? 13.641 -2.727 -15.805 1 97.62 210 CYS A N 1
ATOM 1594 C CA . CYS A 1 210 ? 14.117 -1.414 -16.234 1 97.62 210 CYS A CA 1
ATOM 1595 C C . CYS A 1 210 ? 14.344 -1.375 -17.734 1 97.62 210 CYS A C 1
ATOM 1597 O O . CYS A 1 210 ? 15.141 -2.148 -18.266 1 97.62 210 CYS A O 1
ATOM 1599 N N . SER A 1 211 ? 13.648 -0.453 -18.406 1 96.44 211 SER A N 1
ATOM 1600 C CA . SER A 1 211 ? 13.734 -0.4 -19.859 1 96.44 211 SER A CA 1
ATOM 1601 C C . SER A 1 211 ? 14.375 0.904 -20.328 1 96.44 211 SER A C 1
ATOM 1603 O O . SER A 1 211 ? 14.242 1.284 -21.5 1 96.44 211 SER A O 1
ATOM 1605 N N . TYR A 1 212 ? 14.945 1.716 -19.516 1 98 212 TYR A N 1
ATOM 1606 C CA . TYR A 1 212 ? 15.586 2.988 -19.844 1 98 212 TYR A CA 1
ATOM 1607 C C . TYR A 1 212 ? 17.031 3.01 -19.359 1 98 212 TYR A C 1
ATOM 1609 O O . TYR A 1 212 ? 17.438 2.158 -18.578 1 98 212 TYR A O 1
ATOM 1617 N N . THR A 1 213 ? 17.797 3.963 -19.828 1 97.5 213 THR A N 1
ATOM 1618 C CA . THR A 1 213 ? 19.219 4.055 -19.531 1 97.5 213 THR A CA 1
ATOM 1619 C C . THR A 1 213 ? 19.469 5.047 -18.391 1 97.5 213 THR A C 1
ATOM 1621 O O . THR A 1 213 ? 18.562 5.777 -18 1 97.5 213 THR A O 1
ATOM 1624 N N . GLU A 1 214 ? 20.688 5.008 -17.875 1 97.19 214 GLU A N 1
ATOM 1625 C CA . GLU A 1 214 ? 21.125 6.004 -16.906 1 97.19 214 GLU A CA 1
ATOM 1626 C C . GLU A 1 214 ? 20.953 7.418 -17.438 1 97.19 214 GLU A C 1
ATOM 1628 O O . GLU A 1 214 ? 20.562 8.328 -16.703 1 97.19 214 GLU A O 1
ATOM 1633 N N . LYS A 1 215 ? 21.234 7.609 -18.703 1 98.31 215 LYS A N 1
ATOM 1634 C CA . LYS A 1 215 ? 21.078 8.914 -19.344 1 98.31 215 LYS A CA 1
ATOM 1635 C C . LYS A 1 215 ? 19.609 9.367 -19.312 1 98.31 215 LYS A C 1
ATOM 1637 O O . LYS A 1 215 ? 19.312 10.516 -18.984 1 98.31 215 LYS A O 1
ATOM 1642 N N . ASP A 1 216 ? 18.688 8.43 -19.672 1 98.44 216 ASP A N 1
ATOM 1643 C CA . ASP A 1 216 ? 17.266 8.727 -19.625 1 98.44 216 ASP A CA 1
ATOM 1644 C C . ASP A 1 216 ? 16.828 9.156 -18.219 1 98.44 216 ASP A C 1
ATOM 1646 O O . ASP A 1 216 ? 16.094 10.133 -18.062 1 98.44 216 ASP A O 1
ATOM 1650 N N . LYS A 1 217 ? 17.297 8.406 -17.266 1 98.38 217 LYS A N 1
ATOM 1651 C CA . LYS A 1 217 ? 17 8.695 -15.867 1 98.38 217 LYS A CA 1
ATOM 1652 C C . LYS A 1 217 ? 17.469 10.102 -15.484 1 98.38 217 LYS A C 1
ATOM 1654 O O . LYS A 1 217 ? 16.719 10.867 -14.891 1 98.38 217 LYS A O 1
ATOM 1659 N N . GLN A 1 218 ? 18.672 10.43 -15.828 1 98.62 218 GLN A N 1
ATOM 1660 C CA . GLN A 1 218 ? 19.266 11.711 -15.445 1 98.62 218 GLN A CA 1
ATOM 1661 C C . GLN A 1 218 ? 18.516 12.875 -16.094 1 98.62 218 GLN A C 1
ATOM 1663 O O . GLN A 1 218 ? 18.297 13.906 -15.469 1 98.62 218 GLN A O 1
ATOM 1668 N N . GLU A 1 219 ? 18.172 12.703 -17.312 1 98.75 219 GLU A N 1
ATOM 1669 C CA . GLU A 1 219 ? 17.406 13.734 -18 1 98.75 219 GLU A CA 1
ATOM 1670 C C . GLU A 1 219 ? 16.078 13.992 -17.312 1 98.75 219 GLU A C 1
ATOM 1672 O O . GLU A 1 219 ? 15.68 15.148 -17.125 1 98.75 219 GLU A O 1
ATOM 1677 N N . TYR A 1 220 ? 15.438 12.961 -16.953 1 98.81 220 TYR A N 1
ATOM 1678 C CA . TYR A 1 220 ? 14.156 13.055 -16.266 1 98.81 220 TYR A CA 1
ATOM 1679 C C . TYR A 1 220 ? 14.305 13.719 -14.898 1 98.81 220 TYR A C 1
ATOM 1681 O O . TYR A 1 220 ? 13.539 14.617 -14.555 1 98.81 220 TYR A O 1
ATOM 1689 N N . LEU A 1 221 ? 15.312 13.305 -14.141 1 98.81 221 LEU A N 1
ATOM 1690 C CA . LEU A 1 221 ? 15.5 13.828 -12.797 1 98.81 221 LEU A CA 1
ATOM 1691 C C . LEU A 1 221 ? 15.938 15.289 -12.836 1 98.81 221 LEU A C 1
ATOM 1693 O O . LEU A 1 221 ? 15.555 16.078 -11.977 1 98.81 221 LEU A O 1
ATOM 1697 N N . GLN A 1 222 ? 16.688 15.609 -13.82 1 98.81 222 GLN A N 1
ATOM 1698 C CA . GLN A 1 222 ? 17.094 17 -13.977 1 98.81 222 GLN A CA 1
ATOM 1699 C C . GLN A 1 222 ? 15.906 17.875 -14.359 1 98.81 222 GLN A C 1
ATOM 1701 O O . GLN A 1 222 ? 15.805 19.016 -13.914 1 98.81 222 GLN A O 1
ATOM 1706 N N . ALA A 1 223 ? 15.094 17.359 -15.195 1 98.81 223 ALA A N 1
ATOM 1707 C CA . ALA A 1 223 ? 13.867 18.078 -15.531 1 98.81 223 ALA A CA 1
ATOM 1708 C C . ALA A 1 223 ? 13 18.281 -14.289 1 98.81 223 ALA A C 1
ATOM 1710 O O . ALA A 1 223 ? 12.383 19.328 -14.125 1 98.81 223 ALA A O 1
ATOM 1711 N N . ALA A 1 224 ? 12.906 17.281 -13.477 1 98.81 224 ALA A N 1
ATOM 1712 C CA . ALA A 1 224 ? 12.172 17.391 -12.219 1 98.81 224 ALA A CA 1
ATOM 1713 C C . ALA A 1 224 ? 12.758 18.5 -11.344 1 98.81 224 ALA A C 1
ATOM 1715 O O . ALA A 1 224 ? 12.016 19.328 -10.812 1 98.81 224 ALA A O 1
ATOM 1716 N N . TYR A 1 225 ? 14.039 18.438 -11.227 1 98.81 225 TYR A N 1
ATOM 1717 C CA . TYR A 1 225 ? 14.727 19.469 -10.438 1 98.81 225 TYR A CA 1
ATOM 1718 C C . TYR A 1 225 ? 14.422 20.859 -10.969 1 98.81 225 TYR A C 1
ATOM 1720 O O . TYR A 1 225 ? 14.133 21.781 -10.195 1 98.81 225 TYR A O 1
ATOM 1728 N N . ALA A 1 226 ? 14.477 21.031 -12.234 1 98.62 226 ALA A N 1
ATOM 1729 C CA . ALA A 1 226 ? 14.227 22.312 -12.875 1 98.62 226 ALA A CA 1
ATOM 1730 C C . ALA A 1 226 ? 12.789 22.766 -12.641 1 98.62 226 ALA A C 1
ATOM 1732 O O . ALA A 1 226 ? 12.516 23.969 -12.586 1 98.62 226 ALA A O 1
ATOM 1733 N N . ALA A 1 227 ? 11.93 21.812 -12.438 1 98.38 227 ALA A N 1
ATOM 1734 C CA . ALA A 1 227 ? 10.516 22.109 -12.219 1 98.38 227 ALA A CA 1
ATOM 1735 C C . ALA A 1 227 ? 10.242 22.438 -10.75 1 98.38 227 ALA A C 1
ATOM 1737 O O . ALA A 1 227 ? 9.086 22.625 -10.359 1 98.38 227 ALA A O 1
ATOM 1738 N N . GLY A 1 228 ? 11.234 22.453 -9.93 1 98.38 228 GLY A N 1
ATOM 1739 C CA . GLY A 1 228 ? 11.086 22.828 -8.531 1 98.38 228 GLY A CA 1
ATOM 1740 C C . GLY A 1 228 ? 10.867 21.641 -7.617 1 98.38 228 GLY A C 1
ATOM 1741 O O . GLY A 1 228 ? 10.594 21.797 -6.43 1 98.38 228 GLY A O 1
ATOM 1742 N N . ILE A 1 229 ? 10.969 20.453 -8.164 1 98.81 229 ILE A N 1
ATOM 1743 C CA . ILE A 1 229 ? 10.797 19.234 -7.375 1 98.81 229 ILE A CA 1
ATOM 1744 C C . ILE A 1 229 ? 12.086 18.953 -6.598 1 98.81 229 ILE A C 1
ATOM 1746 O O . ILE A 1 229 ? 13.18 19.016 -7.156 1 98.81 229 ILE A O 1
ATOM 1750 N N . ARG A 1 230 ? 11.898 18.594 -5.297 1 98.88 230 ARG A N 1
ATOM 1751 C CA . ARG A 1 230 ? 13.07 18.406 -4.449 1 98.88 230 ARG A CA 1
ATOM 1752 C C . ARG A 1 230 ? 13.094 17 -3.865 1 98.88 230 ARG A C 1
ATOM 1754 O O . ARG A 1 230 ? 14.125 16.547 -3.348 1 98.88 230 ARG A O 1
ATOM 1761 N N . ASN A 1 231 ? 12.008 16.297 -3.979 1 98.94 231 ASN A N 1
ATOM 1762 C CA . ASN A 1 231 ? 11.984 14.914 -3.498 1 98.94 231 ASN A CA 1
ATOM 1763 C C . ASN A 1 231 ? 10.898 14.094 -4.195 1 98.94 231 ASN A C 1
ATOM 1765 O O . ASN A 1 231 ? 9.992 14.656 -4.805 1 98.94 231 ASN A O 1
ATOM 1769 N N . ILE A 1 232 ? 11.07 12.797 -4.145 1 98.88 232 ILE A N 1
ATOM 1770 C CA . ILE A 1 232 ? 10.156 11.82 -4.727 1 98.88 232 ILE A CA 1
ATOM 1771 C C . ILE A 1 232 ? 9.68 10.852 -3.643 1 98.88 232 ILE A C 1
ATOM 1773 O O . ILE A 1 232 ? 10.492 10.297 -2.898 1 98.88 232 ILE A O 1
ATOM 1777 N N . GLU A 1 233 ? 8.438 10.68 -3.498 1 98.69 233 GLU A N 1
ATOM 1778 C CA . GLU A 1 233 ? 7.855 9.672 -2.613 1 98.69 233 GLU A CA 1
ATOM 1779 C C . GLU A 1 233 ? 6.551 9.125 -3.184 1 98.69 233 GLU A C 1
ATOM 1781 O O . GLU A 1 233 ? 6.355 9.117 -4.402 1 98.69 233 GLU A O 1
ATOM 1786 N N . MET A 1 234 ? 5.668 8.5 -2.311 1 98.81 234 MET A N 1
ATOM 1787 C CA . MET A 1 234 ? 4.633 7.707 -2.965 1 98.81 234 MET A CA 1
ATOM 1788 C C . MET A 1 234 ? 3.258 8.023 -2.381 1 98.81 234 MET A C 1
ATOM 1790 O O . MET A 1 234 ? 2.287 7.309 -2.648 1 98.81 234 MET A O 1
ATOM 1794 N N . GLU A 1 235 ? 3.098 9.102 -1.527 1 98.81 235 GLU A N 1
ATOM 1795 C CA . GLU A 1 235 ? 1.822 9.195 -0.823 1 98.81 235 GLU A CA 1
ATOM 1796 C C . GLU A 1 235 ? 1.271 10.617 -0.867 1 98.81 235 GLU A C 1
ATOM 1798 O O . GLU A 1 235 ? 0.088 10.836 -0.6 1 98.81 235 GLU A O 1
ATOM 1803 N N . ALA A 1 236 ? 1.987 11.609 -1.223 1 98.81 236 ALA A N 1
ATOM 1804 C CA . ALA A 1 236 ? 1.682 13.008 -0.951 1 98.81 236 ALA A CA 1
ATOM 1805 C C . ALA A 1 236 ? 0.455 13.469 -1.736 1 98.81 236 ALA A C 1
ATOM 1807 O O . ALA A 1 236 ? -0.346 14.266 -1.241 1 98.81 236 ALA A O 1
ATOM 1808 N N . SER A 1 237 ? 0.306 12.977 -2.975 1 98.69 237 SER A N 1
ATOM 1809 C CA . SER A 1 237 ? -0.731 13.508 -3.854 1 98.69 237 SER A CA 1
ATOM 1810 C C . SER A 1 237 ? -2.123 13.18 -3.326 1 98.69 237 SER A C 1
ATOM 1812 O O . SER A 1 237 ? -2.969 14.062 -3.189 1 98.69 237 SER A O 1
ATOM 1814 N N . VAL A 1 238 ? -2.352 11.93 -2.996 1 98.75 238 VAL A N 1
ATOM 1815 C CA . VAL A 1 238 ? -3.68 11.531 -2.545 1 98.75 238 VAL A CA 1
ATOM 1816 C C . VAL A 1 238 ? -3.949 12.102 -1.153 1 98.75 238 VAL A C 1
ATOM 1818 O O . VAL A 1 238 ? -5.082 12.453 -0.831 1 98.75 238 VAL A O 1
ATOM 1821 N N . PHE A 1 239 ? -2.893 12.195 -0.31 1 98.81 239 PHE A N 1
ATOM 1822 C CA . PHE A 1 239 ? -3.023 12.812 1.006 1 98.81 239 PHE A CA 1
ATOM 1823 C C . PHE A 1 239 ? -3.545 14.234 0.888 1 98.81 239 PHE A C 1
ATOM 1825 O O . PHE A 1 239 ? -4.516 14.609 1.551 1 98.81 239 PHE A O 1
ATOM 1832 N N . ALA A 1 240 ? -2.908 14.977 0.046 1 98.75 240 ALA A N 1
ATOM 1833 C CA . ALA A 1 240 ? -3.312 16.359 -0.192 1 98.75 240 ALA A CA 1
ATOM 1834 C C . ALA A 1 240 ? -4.715 16.422 -0.787 1 98.75 240 ALA A C 1
ATOM 1836 O O . ALA A 1 240 ? -5.555 17.203 -0.331 1 98.75 240 ALA A O 1
ATOM 1837 N N . ALA A 1 241 ? -4.969 15.633 -1.759 1 98.19 241 ALA A N 1
ATOM 1838 C CA . ALA A 1 241 ? -6.234 15.664 -2.486 1 98.19 241 ALA A CA 1
ATOM 1839 C C . ALA A 1 241 ? -7.41 15.375 -1.558 1 98.19 241 ALA A C 1
ATOM 1841 O O . ALA A 1 241 ? -8.422 16.078 -1.583 1 98.19 241 ALA A O 1
ATOM 1842 N N . MET A 1 242 ? -7.289 14.367 -0.759 1 97.88 242 MET A N 1
ATOM 1843 C CA . MET A 1 242 ? -8.391 13.945 0.095 1 97.88 242 MET A CA 1
ATOM 1844 C C . MET A 1 242 ? -8.609 14.938 1.237 1 97.88 242 MET A C 1
ATOM 1846 O O . MET A 1 242 ? -9.75 15.25 1.585 1 97.88 242 MET A O 1
ATOM 1850 N N . CYS A 1 243 ? -7.5 15.383 1.836 1 97.5 243 CYS A N 1
ATOM 1851 C CA . CYS A 1 243 ? -7.641 16.375 2.891 1 97.5 243 CYS A CA 1
ATOM 1852 C C . CYS A 1 243 ? -8.297 17.656 2.357 1 97.5 243 CYS A C 1
ATOM 1854 O O . CYS A 1 243 ? -9.195 18.203 2.992 1 97.5 243 CYS A O 1
ATOM 1856 N N . ASN A 1 244 ? -7.855 18.031 1.184 1 95.06 244 ASN A N 1
ATOM 1857 C CA . ASN A 1 244 ? -8.438 19.203 0.548 1 95.06 244 ASN A CA 1
ATOM 1858 C C . ASN A 1 244 ? -9.93 19.016 0.281 1 95.06 244 ASN A C 1
ATOM 1860 O O . ASN A 1 244 ? -10.727 19.922 0.54 1 95.06 244 ASN A O 1
ATOM 1864 N N . ALA A 1 245 ? -10.25 17.922 -0.238 1 94.5 245 ALA A N 1
ATOM 1865 C CA . ALA A 1 245 ? -11.641 17.625 -0.58 1 94.5 245 ALA A CA 1
ATOM 1866 C C . ALA A 1 245 ? -12.539 17.688 0.655 1 94.5 245 ALA A C 1
ATOM 1868 O O . ALA A 1 245 ? -13.711 18.078 0.564 1 94.5 245 ALA A O 1
ATOM 1869 N N . CYS A 1 246 ? -11.984 17.406 1.804 1 94.38 246 CYS A N 1
ATOM 1870 C CA . CYS A 1 246 ? -12.773 17.344 3.031 1 94.38 246 CYS A CA 1
ATOM 1871 C C . CYS A 1 246 ? -12.562 18.609 3.865 1 94.38 246 CYS A C 1
ATOM 1873 O O . CYS A 1 246 ? -13 18.672 5.016 1 94.38 246 CYS A O 1
ATOM 1875 N N . GLY A 1 247 ? -11.812 19.594 3.348 1 93.38 247 GLY A N 1
ATOM 1876 C CA . GLY A 1 247 ? -11.602 20.859 4.035 1 93.38 247 GLY A CA 1
ATOM 1877 C C . GLY A 1 247 ? -10.688 20.734 5.238 1 93.38 247 GLY A C 1
ATOM 1878 O O . GLY A 1 247 ? -10.805 21.5 6.195 1 93.38 247 GLY A O 1
ATOM 1879 N N . LEU A 1 248 ? -9.883 19.766 5.266 1 96.19 248 LEU A N 1
ATOM 1880 C CA . LEU A 1 248 ? -8.961 19.547 6.375 1 96.19 248 LEU A CA 1
ATOM 1881 C C . LEU A 1 248 ? -7.617 20.219 6.102 1 96.19 248 LEU A C 1
ATOM 1883 O O . LEU A 1 248 ? -7.125 20.203 4.969 1 96.19 248 LEU A O 1
ATOM 1887 N N . ARG A 1 249 ? -7.035 20.891 7.098 1 96.75 249 ARG A N 1
ATOM 1888 C CA . ARG A 1 249 ? -5.688 21.438 6.98 1 96.75 249 ARG A CA 1
ATOM 1889 C C . ARG A 1 249 ? -4.645 20.312 6.941 1 96.75 249 ARG A C 1
ATOM 1891 O O . ARG A 1 249 ? -4.676 19.406 7.766 1 96.75 249 ARG A O 1
ATOM 1898 N N . ALA A 1 250 ? -3.773 20.438 5.996 1 98.25 250 ALA A N 1
ATOM 1899 C CA . ALA A 1 250 ? -2.855 19.328 5.809 1 98.25 250 ALA A CA 1
ATOM 1900 C C . ALA A 1 250 ? -1.461 19.812 5.43 1 98.25 250 ALA A C 1
ATOM 1902 O O . ALA A 1 250 ? -1.318 20.828 4.734 1 98.25 250 ALA A O 1
ATOM 1903 N N . ALA A 1 251 ? -0.424 19.125 5.848 1 98.88 251 ALA A N 1
ATOM 1904 C CA . ALA A 1 251 ? 0.97 19.344 5.473 1 98.88 251 ALA A CA 1
ATOM 1905 C C . ALA A 1 251 ? 1.706 18.016 5.293 1 98.88 251 ALA A C 1
ATOM 1907 O O . ALA A 1 251 ? 1.293 17 5.836 1 98.88 251 ALA A O 1
ATOM 1908 N N . VAL A 1 252 ? 2.703 18.047 4.488 1 98.94 252 VAL A N 1
ATOM 1909 C CA . VAL A 1 252 ? 3.566 16.891 4.262 1 98.94 252 VAL A CA 1
ATOM 1910 C C . VAL A 1 252 ? 5.016 17.266 4.574 1 98.94 252 VAL A C 1
ATOM 1912 O O . VAL A 1 252 ? 5.535 18.25 4.051 1 98.94 252 VAL A O 1
ATOM 1915 N N . VAL A 1 253 ? 5.648 16.5 5.426 1 98.94 253 VAL A N 1
ATOM 1916 C CA . VAL A 1 253 ? 7.039 16.672 5.828 1 98.94 253 VAL A CA 1
ATOM 1917 C C . VAL A 1 253 ? 7.797 15.352 5.652 1 98.94 253 VAL A C 1
ATOM 1919 O O . VAL A 1 253 ? 7.473 14.352 6.301 1 98.94 253 VAL A O 1
ATOM 1922 N N . CYS A 1 254 ? 8.805 15.336 4.801 1 98.88 254 CYS A N 1
ATOM 1923 C CA . CYS A 1 254 ? 9.562 14.117 4.516 1 98.88 254 CYS A CA 1
ATOM 1924 C C . CYS A 1 254 ? 11.062 14.359 4.668 1 98.88 254 CYS A C 1
ATOM 1926 O O . CYS A 1 254 ? 11.547 15.461 4.406 1 98.88 254 CYS A O 1
ATOM 1928 N N . VAL A 1 255 ? 11.758 13.336 5.07 1 98.88 255 VAL A N 1
ATOM 1929 C CA . VAL A 1 255 ? 13.219 13.391 5.059 1 98.88 255 VAL A CA 1
ATOM 1930 C C . VAL A 1 255 ? 13.75 12.695 3.812 1 98.88 255 VAL A C 1
ATOM 1932 O O . VAL A 1 255 ? 13.18 11.703 3.352 1 98.88 255 VAL A O 1
ATOM 1935 N N . THR A 1 256 ? 14.812 13.227 3.215 1 98.62 256 THR A N 1
ATOM 1936 C CA . THR A 1 256 ? 15.492 12.586 2.096 1 98.62 256 THR A CA 1
ATOM 1937 C C . THR A 1 256 ? 16.531 11.578 2.596 1 98.62 256 THR A C 1
ATOM 1939 O O . THR A 1 256 ? 17.312 11.883 3.5 1 98.62 256 THR A O 1
ATOM 1942 N N . LEU A 1 257 ? 16.531 10.406 2.039 1 97.62 257 LEU A N 1
ATOM 1943 C CA . LEU A 1 257 ? 17.453 9.367 2.49 1 97.62 257 LEU A CA 1
ATOM 1944 C C . LEU A 1 257 ? 18.656 9.281 1.569 1 97.62 257 LEU A C 1
ATOM 1946 O O . LEU A 1 257 ? 19.688 8.719 1.948 1 97.62 257 LEU A O 1
ATOM 1950 N N . LEU A 1 258 ? 18.547 9.695 0.406 1 97.12 258 LEU A N 1
ATOM 1951 C CA . LEU A 1 258 ? 19.609 9.773 -0.585 1 97.12 258 LEU A CA 1
ATOM 1952 C C . LEU A 1 258 ? 19.344 10.883 -1.591 1 97.12 258 LEU A C 1
ATOM 1954 O O . LEU A 1 258 ? 18.266 11.477 -1.594 1 97.12 258 LEU A O 1
ATOM 1958 N N . ASN A 1 259 ? 20.375 11.234 -2.324 1 97.94 259 ASN A N 1
ATOM 1959 C CA . ASN A 1 259 ? 20.234 12.125 -3.475 1 97.94 259 ASN A CA 1
ATOM 1960 C C . ASN A 1 259 ? 20.156 11.344 -4.781 1 97.94 259 ASN A C 1
ATOM 1962 O O . ASN A 1 259 ? 21.156 10.797 -5.254 1 97.94 259 ASN A O 1
ATOM 1966 N N . ARG A 1 260 ? 19.016 11.352 -5.426 1 98.25 260 ARG A N 1
ATOM 1967 C CA . ARG A 1 260 ? 18.719 10.523 -6.586 1 98.25 260 ARG A CA 1
ATOM 1968 C C . ARG A 1 260 ? 19.562 10.93 -7.789 1 98.25 260 ARG A C 1
ATOM 1970 O O . ARG A 1 260 ? 19.719 10.156 -8.734 1 98.25 260 ARG A O 1
ATOM 1977 N N . LEU A 1 261 ? 20.031 12.125 -7.758 1 98.19 261 LEU A N 1
ATOM 1978 C CA . LEU A 1 261 ? 20.922 12.555 -8.828 1 98.19 261 LEU A CA 1
ATOM 1979 C C . LEU A 1 261 ? 22.266 11.844 -8.734 1 98.19 261 LEU A C 1
ATOM 1981 O O . LEU A 1 261 ? 23.047 11.828 -9.695 1 98.19 261 LEU A O 1
ATOM 1985 N N . GLU A 1 262 ? 22.531 11.234 -7.555 1 96.38 262 GLU A N 1
ATOM 1986 C CA . GLU A 1 262 ? 23.844 10.633 -7.324 1 96.38 262 GLU A CA 1
ATOM 1987 C C . GLU A 1 262 ? 23.766 9.109 -7.328 1 96.38 262 GLU A C 1
ATOM 1989 O O . GLU A 1 262 ? 24.766 8.43 -7.508 1 96.38 262 GLU A O 1
ATOM 1994 N N . GLY A 1 263 ? 22.594 8.594 -7.109 1 93.88 263 GLY A N 1
ATOM 1995 C CA . GLY A 1 263 ? 22.453 7.148 -7.07 1 93.88 263 GLY A CA 1
ATOM 1996 C C . GLY A 1 263 ? 21.047 6.707 -6.668 1 93.88 263 GLY A C 1
ATOM 1997 O O . GLY A 1 263 ? 20.188 7.539 -6.371 1 93.88 263 GLY A O 1
ATOM 1998 N N . ASP A 1 264 ? 20.859 5.422 -6.664 1 95.19 264 ASP A N 1
ATOM 1999 C CA . ASP A 1 264 ? 19.516 4.879 -6.418 1 95.19 264 ASP A CA 1
ATOM 2000 C C . ASP A 1 264 ? 19.484 4.094 -5.109 1 95.19 264 ASP A C 1
ATOM 2002 O O . ASP A 1 264 ? 18.406 3.852 -4.551 1 95.19 264 ASP A O 1
ATOM 2006 N N . GLN A 1 265 ? 20.594 3.639 -4.625 1 90.19 265 GLN A N 1
ATOM 2007 C CA . GLN A 1 265 ? 20.625 2.799 -3.432 1 90.19 265 GLN A CA 1
ATOM 2008 C C . GLN A 1 265 ? 21.062 3.594 -2.209 1 90.19 265 GLN A C 1
ATOM 2010 O O . GLN A 1 265 ? 21.891 4.504 -2.32 1 90.19 265 GLN A O 1
ATOM 2015 N N . ILE A 1 266 ? 20.516 3.209 -1.136 1 86.06 266 ILE A N 1
ATOM 2016 C CA . ILE A 1 266 ? 20.906 3.801 0.14 1 86.06 266 ILE A CA 1
ATOM 2017 C C . ILE A 1 266 ? 22.25 3.229 0.588 1 86.06 266 ILE A C 1
ATOM 2019 O O . ILE A 1 266 ? 22.422 2.008 0.616 1 86.06 266 ILE A O 1
ATOM 2023 N N . SER A 1 267 ? 23.172 4.109 0.882 1 81.44 267 SER A N 1
ATOM 2024 C CA . SER A 1 267 ? 24.5 3.666 1.288 1 81.44 267 SER A CA 1
ATOM 2025 C C . SER A 1 267 ? 24.812 4.102 2.715 1 81.44 267 SER A C 1
ATOM 2027 O O . SER A 1 267 ? 25.797 3.656 3.301 1 81.44 267 SER A O 1
ATOM 2029 N N . SER A 1 268 ? 23.906 4.859 3.283 1 85.69 268 SER A N 1
ATOM 2030 C CA . SER A 1 268 ? 24.141 5.324 4.648 1 85.69 268 SER A CA 1
ATOM 2031 C C . SER A 1 268 ? 23.953 4.195 5.656 1 85.69 268 SER A C 1
ATOM 2033 O O . SER A 1 268 ? 23.062 3.35 5.496 1 85.69 268 SER A O 1
ATOM 2035 N N . PRO A 1 269 ? 24.781 4.242 6.656 1 88.12 269 PRO A N 1
ATOM 2036 C CA . PRO A 1 269 ? 24.609 3.236 7.707 1 88.12 269 PRO A CA 1
ATOM 2037 C C . PRO A 1 269 ? 23.25 3.322 8.406 1 88.12 269 PRO A C 1
ATOM 2039 O O . PRO A 1 269 ? 22.609 4.371 8.383 1 88.12 269 PRO A O 1
ATOM 2042 N N . HIS A 1 270 ? 22.891 2.229 9.039 1 86.75 270 HIS A N 1
ATOM 2043 C CA . HIS A 1 270 ? 21.594 2.084 9.672 1 86.75 270 HIS A CA 1
ATOM 2044 C C . HIS A 1 270 ? 21.359 3.162 10.727 1 86.75 270 HIS A C 1
ATOM 2046 O O . HIS A 1 270 ? 20.266 3.723 10.82 1 86.75 270 HIS A O 1
ATOM 2052 N N . GLU A 1 271 ? 22.391 3.461 11.484 1 91 271 GLU A N 1
ATOM 2053 C CA . GLU A 1 271 ? 22.266 4.441 12.562 1 91 271 GLU A CA 1
ATOM 2054 C C . GLU A 1 271 ? 22 5.836 12.008 1 91 271 GLU A C 1
ATOM 2056 O O . GLU A 1 271 ? 21.25 6.609 12.602 1 91 271 GLU A O 1
ATOM 2061 N N . VAL A 1 272 ? 22.625 6.094 10.898 1 94.38 272 VAL A N 1
ATOM 2062 C CA . VAL A 1 272 ? 22.438 7.391 10.25 1 94.38 272 VAL A CA 1
ATOM 2063 C C . VAL A 1 272 ? 21.031 7.492 9.688 1 94.38 272 VAL A C 1
ATOM 2065 O O . VAL A 1 272 ? 20.359 8.523 9.844 1 94.38 272 VAL A O 1
ATOM 2068 N N . LEU A 1 273 ? 20.609 6.465 9.148 1 93.19 273 LEU A N 1
ATOM 2069 C CA . LEU A 1 273 ? 19.25 6.434 8.594 1 93.19 273 LEU A CA 1
ATOM 2070 C C . LEU A 1 273 ? 18.219 6.609 9.695 1 93.19 273 LEU A C 1
ATOM 2072 O O . LEU A 1 273 ? 17.203 7.305 9.5 1 93.19 273 LEU A O 1
ATOM 2076 N N . ALA A 1 274 ? 18.453 5.977 10.766 1 93.06 274 ALA A N 1
ATOM 2077 C CA . ALA A 1 274 ? 17.547 6.109 11.906 1 93.06 274 ALA A CA 1
ATOM 2078 C C . ALA A 1 274 ? 17.484 7.559 12.391 1 93.06 274 ALA A C 1
ATOM 2080 O O . ALA A 1 274 ? 16.406 8.062 12.703 1 93.06 274 ALA A O 1
ATOM 2081 N N . GLU A 1 275 ? 18.609 8.188 12.469 1 96.44 275 GLU A N 1
ATOM 2082 C CA . GLU A 1 275 ? 18.656 9.594 12.859 1 96.44 275 GLU A CA 1
ATOM 2083 C C . GLU A 1 275 ? 17.922 10.477 11.859 1 96.44 275 GLU A C 1
ATOM 2085 O O . GLU A 1 275 ? 17.172 11.375 12.242 1 96.44 275 GLU A O 1
ATOM 2090 N N . TYR A 1 276 ? 18.125 10.234 10.539 1 97.56 276 TYR A N 1
ATOM 2091 C CA . TYR A 1 276 ? 17.422 10.984 9.508 1 97.56 276 TYR A CA 1
ATOM 2092 C C . TYR A 1 276 ? 15.906 10.891 9.703 1 97.56 276 TYR A C 1
ATOM 2094 O O . TYR A 1 276 ? 15.203 11.898 9.609 1 97.56 276 TYR A O 1
ATOM 2102 N N . GLN A 1 277 ? 15.453 9.758 10.008 1 96.56 277 GLN A N 1
ATOM 2103 C CA . GLN A 1 277 ? 14.016 9.516 10.102 1 96.56 277 GLN A CA 1
ATOM 2104 C C . GLN A 1 277 ? 13.414 10.234 11.297 1 96.56 277 GLN A C 1
ATOM 2106 O O . GLN A 1 277 ? 12.203 10.484 11.336 1 96.56 277 GLN A O 1
ATOM 2111 N N . GLN A 1 278 ? 14.172 10.617 12.242 1 97.19 278 GLN A N 1
ATOM 2112 C CA . GLN A 1 278 ? 13.688 11.328 13.422 1 97.19 278 GLN A CA 1
ATOM 2113 C C . GLN A 1 278 ? 13.492 12.812 13.133 1 97.19 278 GLN A C 1
ATOM 2115 O O . GLN A 1 278 ? 12.75 13.492 13.836 1 97.19 278 GLN A O 1
ATOM 2120 N N . ARG A 1 279 ? 14.094 13.281 12.133 1 98.44 279 ARG A N 1
ATOM 2121 C CA . ARG A 1 279 ? 14.148 14.719 11.891 1 98.44 279 ARG A CA 1
ATOM 2122 C C . ARG A 1 279 ? 12.766 15.273 11.586 1 98.44 279 ARG A C 1
ATOM 2124 O O . ARG A 1 279 ? 12.32 16.219 12.242 1 98.44 279 ARG A O 1
ATOM 2131 N N . PRO A 1 280 ? 12.039 14.695 10.633 1 98.62 280 PRO A N 1
ATOM 2132 C CA . PRO A 1 280 ? 10.68 15.211 10.445 1 98.62 280 PRO A CA 1
ATOM 2133 C C . PRO A 1 280 ? 9.812 15.039 11.695 1 98.62 280 PRO A C 1
ATOM 2135 O O . PRO A 1 280 ? 8.93 15.867 11.953 1 98.62 280 PRO A O 1
ATOM 2138 N N . GLN A 1 281 ? 10.039 14.031 12.477 1 98.06 281 GLN A N 1
ATOM 2139 C CA . GLN A 1 281 ? 9.281 13.805 13.703 1 98.06 281 GLN A CA 1
ATOM 2140 C C . GLN A 1 281 ? 9.531 14.914 14.719 1 98.06 281 GLN A C 1
ATOM 2142 O O . GLN A 1 281 ? 8.594 15.398 15.359 1 98.06 281 GLN A O 1
ATOM 2147 N N . ARG A 1 282 ? 10.727 15.297 14.836 1 97.69 282 ARG A N 1
ATOM 2148 C CA . ARG A 1 282 ? 11.094 16.375 15.758 1 97.69 282 ARG A CA 1
ATOM 2149 C C . ARG A 1 282 ? 10.477 17.688 15.32 1 97.69 282 ARG A C 1
ATOM 2151 O O . ARG A 1 282 ? 9.984 18.453 16.156 1 97.69 282 ARG A O 1
ATOM 2158 N N . LEU A 1 283 ? 10.555 17.953 14.047 1 98.62 283 LEU A N 1
ATOM 2159 C CA . LEU A 1 283 ? 9.969 19.188 13.523 1 98.62 283 LEU A CA 1
ATOM 2160 C C . LEU A 1 283 ? 8.469 19.234 13.797 1 98.62 283 LEU A C 1
ATOM 2162 O O . LEU A 1 283 ? 7.961 20.234 14.32 1 98.62 283 LEU A O 1
ATOM 2166 N N . VAL A 1 284 ? 7.758 18.188 13.469 1 98.69 284 VAL A N 1
ATOM 2167 C CA . VAL A 1 284 ? 6.309 18.141 13.633 1 98.69 284 VAL A CA 1
ATOM 2168 C C . VAL A 1 284 ? 5.961 18.172 15.125 1 98.69 284 VAL A C 1
ATOM 2170 O O . VAL A 1 284 ? 4.996 18.828 15.523 1 98.69 284 VAL A O 1
ATOM 2173 N N . GLY A 1 285 ? 6.734 17.422 15.922 1 97.5 285 GLY A N 1
ATOM 2174 C CA . GLY A 1 285 ? 6.539 17.484 17.359 1 97.5 285 GLY A CA 1
ATOM 2175 C C . GLY A 1 285 ? 6.641 18.875 17.922 1 97.5 285 GLY A C 1
ATOM 2176 O O . GLY A 1 285 ? 5.824 19.281 18.766 1 97.5 285 GLY A O 1
ATOM 2177 N N . GLN A 1 286 ? 7.652 19.609 17.5 1 96.38 286 GLN A N 1
ATOM 2178 C CA . GLN A 1 286 ? 7.836 20.984 17.938 1 96.38 286 GLN A CA 1
ATOM 2179 C C . GLN A 1 286 ? 6.664 21.875 17.516 1 96.38 286 GLN A C 1
ATOM 2181 O O . GLN A 1 286 ? 6.211 22.734 18.266 1 96.38 286 GLN A O 1
ATOM 2186 N N . PHE A 1 287 ? 6.242 21.734 16.328 1 98.12 287 PHE A N 1
ATOM 2187 C CA . PHE A 1 287 ? 5.09 22.469 15.82 1 98.12 287 PHE A CA 1
ATOM 2188 C C . PHE A 1 287 ? 3.865 22.219 16.688 1 98.12 287 PHE A C 1
ATOM 2190 O O . PHE A 1 287 ? 3.182 23.172 17.094 1 98.12 287 PHE A O 1
ATOM 2197 N N . ILE A 1 288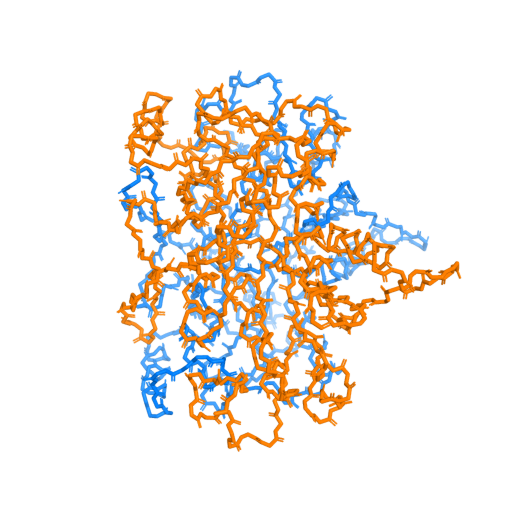 ? 3.588 20.969 17 1 97.94 288 ILE A N 1
ATOM 2198 C CA . ILE A 1 288 ? 2.426 20.594 17.797 1 97.94 288 ILE A CA 1
ATOM 2199 C C . ILE A 1 288 ? 2.537 21.203 19.203 1 97.94 288 ILE A C 1
ATOM 2201 O O . ILE A 1 288 ? 1.573 21.766 19.719 1 97.94 288 ILE A O 1
ATOM 2205 N N . LYS A 1 289 ? 3.707 21.062 19.75 1 95.75 289 LYS A N 1
ATOM 2206 C CA . LYS A 1 289 ? 3.945 21.609 21.078 1 95.75 289 LYS A CA 1
ATOM 2207 C C . LYS A 1 289 ? 3.666 23.109 21.109 1 95.75 289 LYS A C 1
ATOM 2209 O O . LYS A 1 289 ? 2.982 23.609 22 1 95.75 289 LYS A O 1
ATOM 2214 N N . LYS A 1 290 ? 4.141 23.812 20.172 1 95.62 290 LYS A N 1
ATOM 2215 C CA . LYS A 1 290 ? 3.957 25.266 20.094 1 95.62 290 LYS A CA 1
ATOM 2216 C C . LYS A 1 290 ? 2.484 25.609 19.922 1 95.62 290 LYS A C 1
ATOM 2218 O O . LYS A 1 290 ? 1.993 26.562 20.531 1 95.62 290 LYS A O 1
ATOM 2223 N N . ARG A 1 291 ? 1.804 24.891 19.125 1 95.5 291 ARG A N 1
ATOM 2224 C CA . ARG A 1 291 ? 0.393 25.156 18.859 1 95.5 291 ARG A CA 1
ATOM 2225 C C . ARG A 1 291 ? -0.454 24.891 20.094 1 95.5 291 ARG A C 1
ATOM 2227 O O . ARG A 1 291 ? -1.451 25.578 20.328 1 95.5 291 ARG A O 1
ATOM 2234 N N . LEU A 1 292 ? -0.09 23.859 20.797 1 93.88 292 LEU A N 1
ATOM 2235 C CA . LEU A 1 292 ? -0.854 23.516 21.984 1 93.88 292 LEU A CA 1
ATOM 2236 C C . LEU A 1 292 ? -0.574 24.484 23.125 1 93.88 292 LEU A C 1
ATOM 2238 O O . LEU A 1 292 ? -1.434 24.719 23.969 1 93.88 292 LEU A O 1
ATOM 2242 N N . MET A 1 293 ? 0.572 25.031 23.172 1 89.44 293 MET A N 1
ATOM 2243 C CA . MET A 1 293 ? 0.917 26.016 24.203 1 89.44 293 MET A CA 1
ATOM 2244 C C . MET A 1 293 ? 0.253 27.359 23.922 1 89.44 293 MET A C 1
ATOM 2246 O O . MET A 1 293 ? -0.013 28.125 24.828 1 89.44 293 MET A O 1
ATOM 2250 N N . GLN A 1 294 ? 0.008 27.672 22.703 1 83.56 294 GLN A N 1
ATOM 2251 C CA . GLN A 1 294 ? -0.641 28.922 22.312 1 83.56 294 GLN A CA 1
ATOM 2252 C C . GLN A 1 294 ? -2.158 28.828 22.453 1 83.56 294 GLN A C 1
ATOM 2254 O O . GLN A 1 294 ? -2.859 29.828 22.406 1 83.56 294 GLN A O 1
ATOM 2259 N N . ALA A 1 295 ? -2.637 27.75 22.625 1 69.06 295 ALA A N 1
ATOM 2260 C CA . ALA A 1 295 ? -4.078 27.562 22.766 1 69.06 295 ALA A CA 1
ATOM 2261 C C . ALA A 1 295 ? -4.5 27.672 24.234 1 69.06 295 ALA A C 1
ATOM 2263 O O . ALA A 1 295 ? -3.715 27.391 25.141 1 69.06 295 ALA A O 1
ATOM 2264 N N . SER B 1 1 ? 18.312 -21.531 -20.281 1 56.5 1 SER B N 1
ATOM 2265 C CA . SER B 1 1 ? 18.391 -21.891 -18.875 1 56.5 1 SER B CA 1
ATOM 2266 C C . SER B 1 1 ? 17.109 -21.516 -18.125 1 56.5 1 SER B C 1
ATOM 2268 O O . SER B 1 1 ? 16.453 -20.531 -18.469 1 56.5 1 SER B O 1
ATOM 2270 N N . ASP B 1 2 ? 16.422 -22.531 -17.297 1 83.75 2 ASP B N 1
ATOM 2271 C CA . ASP B 1 2 ? 15.164 -22.438 -16.578 1 83.75 2 ASP B CA 1
ATOM 2272 C C . ASP B 1 2 ? 15.289 -21.531 -15.352 1 83.75 2 ASP B C 1
ATOM 2274 O O . ASP B 1 2 ? 14.422 -21.531 -14.477 1 83.75 2 ASP B O 1
ATOM 2278 N N . LEU B 1 3 ? 16.531 -20.703 -15.469 1 91.81 3 LEU B N 1
ATOM 2279 C CA . LEU B 1 3 ? 16.781 -19.828 -14.336 1 91.81 3 LEU B CA 1
ATOM 2280 C C . LEU B 1 3 ? 15.945 -18.562 -14.43 1 91.81 3 LEU B C 1
ATOM 2282 O O . LEU B 1 3 ? 15.688 -18.062 -15.531 1 91.81 3 LEU B O 1
ATOM 2286 N N . VAL B 1 4 ? 15.594 -18.031 -13.258 1 94.69 4 VAL B N 1
ATOM 2287 C CA . VAL B 1 4 ? 14.883 -16.766 -13.211 1 94.69 4 VAL B CA 1
ATOM 2288 C C . VAL B 1 4 ? 15.727 -15.672 -13.859 1 94.69 4 VAL B C 1
ATOM 2290 O O . VAL B 1 4 ? 16.922 -15.57 -13.602 1 94.69 4 VAL B O 1
ATOM 2293 N N . GLN B 1 5 ? 15.125 -14.883 -14.727 1 92.62 5 GLN B N 1
ATOM 2294 C CA . GLN B 1 5 ? 15.789 -13.789 -15.422 1 92.62 5 GLN B CA 1
ATOM 2295 C C . GLN B 1 5 ? 15.164 -12.445 -15.07 1 92.62 5 GLN B C 1
ATOM 2297 O O . GLN B 1 5 ? 13.984 -12.375 -14.727 1 92.62 5 GLN B O 1
ATOM 2302 N N . LEU B 1 6 ? 16 -11.43 -15.141 1 93.88 6 LEU B N 1
ATOM 2303 C CA . LEU B 1 6 ? 15.516 -10.07 -14.93 1 93.88 6 LEU B CA 1
ATOM 2304 C C . LEU B 1 6 ? 15.438 -9.312 -16.25 1 93.88 6 LEU B C 1
ATOM 2306 O O . LEU B 1 6 ? 16.234 -9.547 -17.156 1 93.88 6 LEU B O 1
ATOM 2310 N N . CYS B 1 7 ? 14.398 -8.461 -16.297 1 93.25 7 CYS B N 1
ATOM 2311 C CA . CYS B 1 7 ? 14.312 -7.539 -17.422 1 93.25 7 CYS B CA 1
ATOM 2312 C C . CYS B 1 7 ? 14.953 -6.199 -17.062 1 93.25 7 CYS B C 1
ATOM 2314 O O . CYS B 1 7 ? 14.312 -5.152 -17.188 1 93.25 7 CYS B O 1
ATOM 2316 N N . ASN B 1 8 ? 16.125 -6.188 -16.562 1 96.94 8 ASN B N 1
ATOM 2317 C CA . ASN B 1 8 ? 16.938 -5.031 -16.188 1 96.94 8 ASN B CA 1
ATOM 2318 C C . ASN B 1 8 ? 18.422 -5.289 -16.406 1 96.94 8 ASN B C 1
ATOM 2320 O O . ASN B 1 8 ? 19.031 -6.066 -15.672 1 96.94 8 ASN B O 1
ATOM 2324 N N . PRO B 1 9 ? 19.047 -4.707 -17.359 1 94.94 9 PRO B N 1
ATOM 2325 C CA . PRO B 1 9 ? 20.453 -4.969 -17.688 1 94.94 9 PRO B CA 1
ATOM 2326 C C . PRO B 1 9 ? 21.422 -4.371 -16.656 1 94.94 9 PRO B C 1
ATOM 2328 O O . PRO B 1 9 ? 22.609 -4.672 -16.688 1 94.94 9 PRO B O 1
ATOM 2331 N N . HIS B 1 10 ? 20.906 -3.592 -15.734 1 95.19 10 HIS B N 1
ATOM 2332 C CA . HIS B 1 10 ? 21.781 -2.83 -14.844 1 95.19 10 HIS B CA 1
ATOM 2333 C C . HIS B 1 10 ? 22.156 -3.641 -13.609 1 95.19 10 HIS B C 1
ATOM 2335 O O . HIS B 1 10 ? 23.172 -3.373 -12.969 1 95.19 10 HIS B O 1
ATOM 2341 N N . ILE B 1 11 ? 21.422 -4.641 -13.242 1 95.06 11 ILE B N 1
ATOM 2342 C CA . ILE B 1 11 ? 21.562 -5.344 -11.977 1 95.06 11 ILE B CA 1
ATOM 2343 C C . ILE B 1 11 ? 22.859 -6.152 -11.977 1 95.06 11 ILE B C 1
ATOM 2345 O O . ILE B 1 11 ? 23.547 -6.234 -10.953 1 95.06 11 ILE B O 1
ATOM 2349 N N . ALA B 1 12 ? 23.188 -6.707 -13.07 1 89.12 12 ALA B N 1
ATOM 2350 C CA . ALA B 1 12 ? 24.359 -7.574 -13.172 1 89.12 12 ALA B CA 1
ATOM 2351 C C . ALA B 1 12 ? 25.641 -6.805 -12.867 1 89.12 12 ALA B C 1
ATOM 2353 O O . ALA B 1 12 ? 26.641 -7.391 -12.438 1 89.12 12 ALA B O 1
ATOM 2354 N N . ALA B 1 13 ? 25.562 -5.5 -13 1 90.19 13 ALA B N 1
ATOM 2355 C CA . ALA B 1 13 ? 26.766 -4.676 -12.828 1 90.19 13 ALA B CA 1
ATOM 2356 C C . ALA B 1 13 ? 26.891 -4.195 -11.391 1 90.19 13 ALA B C 1
ATOM 2358 O O . ALA B 1 13 ? 27.922 -3.633 -11.008 1 90.19 13 ALA B O 1
ATOM 2359 N N . MET B 1 14 ? 25.953 -4.57 -10.609 1 91.44 14 MET B N 1
ATOM 2360 C CA . MET B 1 14 ? 25.953 -4.051 -9.242 1 91.44 14 MET B CA 1
ATOM 2361 C C . MET B 1 14 ? 26.859 -4.879 -8.352 1 91.44 14 MET B C 1
ATOM 2363 O O . MET B 1 14 ? 26.875 -6.109 -8.43 1 91.44 14 MET B O 1
ATOM 2367 N N . LYS B 1 15 ? 27.641 -4.188 -7.527 1 91.06 15 LYS B N 1
ATOM 2368 C CA . LYS B 1 15 ? 28.469 -4.855 -6.531 1 91.06 15 LYS B CA 1
ATOM 2369 C C . LYS B 1 15 ? 27.625 -5.457 -5.418 1 91.06 15 LYS B C 1
ATOM 2371 O O . LYS B 1 15 ? 27.922 -6.539 -4.914 1 91.06 15 LYS B O 1
ATOM 2376 N N . GLU B 1 16 ? 26.656 -4.727 -5.039 1 94.56 16 GLU B N 1
ATOM 2377 C CA . GLU B 1 16 ? 25.719 -5.129 -4.004 1 94.56 16 GLU B CA 1
ATOM 2378 C C . GLU B 1 16 ? 24.281 -4.738 -4.375 1 94.56 16 GLU B C 1
ATOM 2380 O O . GLU B 1 16 ? 24.047 -3.646 -4.902 1 94.56 16 GLU B O 1
ATOM 2385 N N . ASP B 1 17 ? 23.438 -5.684 -4.191 1 96.19 17 ASP B N 1
ATOM 2386 C CA . ASP B 1 17 ? 22.016 -5.41 -4.352 1 96.19 17 ASP B CA 1
ATOM 2387 C C . ASP B 1 17 ? 21.297 -5.457 -3.006 1 96.19 17 ASP B C 1
ATOM 2389 O O . ASP B 1 17 ? 21.109 -6.531 -2.43 1 96.19 17 ASP B O 1
ATOM 2393 N N . ILE B 1 18 ? 20.906 -4.297 -2.574 1 94.69 18 ILE B N 1
ATOM 2394 C CA . ILE B 1 18 ? 20.219 -4.188 -1.294 1 94.69 18 ILE B CA 1
ATOM 2395 C C . ILE B 1 18 ? 18.703 -4.234 -1.519 1 94.69 18 ILE B C 1
ATOM 2397 O O . ILE B 1 18 ? 18.156 -3.42 -2.268 1 94.69 18 ILE B O 1
ATOM 2401 N N . LEU B 1 19 ? 18.062 -5.227 -0.993 1 96.25 19 LEU B N 1
ATOM 2402 C CA . LEU B 1 19 ? 16.609 -5.32 -0.948 1 96.25 19 LEU B CA 1
ATOM 2403 C C . LEU B 1 19 ? 16.062 -4.668 0.319 1 96.25 19 LEU B C 1
ATOM 2405 O O . LEU B 1 19 ? 15.742 -5.359 1.287 1 96.25 19 LEU B O 1
ATOM 2409 N N . TYR B 1 20 ? 15.836 -3.402 0.224 1 92.19 20 TYR B N 1
ATOM 2410 C CA . TYR B 1 20 ? 15.633 -2.525 1.371 1 92.19 20 TYR B CA 1
ATOM 2411 C C . TYR B 1 20 ? 14.383 -2.922 2.145 1 92.19 20 TYR B C 1
ATOM 2413 O O . TYR B 1 20 ? 14.383 -2.926 3.377 1 92.19 20 TYR B O 1
ATOM 2421 N N . HIS B 1 21 ? 13.398 -3.268 1.473 1 96.19 21 HIS B N 1
ATOM 2422 C CA . HIS B 1 21 ? 12.117 -3.496 2.121 1 96.19 21 HIS B CA 1
ATOM 2423 C C . HIS B 1 21 ? 12.031 -4.902 2.703 1 96.19 21 HIS B C 1
ATOM 2425 O O . HIS B 1 21 ? 11.148 -5.195 3.514 1 96.19 21 HIS B O 1
ATOM 2431 N N . PHE B 1 22 ? 12.992 -5.762 2.275 1 97.31 22 PHE B N 1
ATOM 2432 C CA . PHE B 1 22 ? 13.094 -7.098 2.854 1 97.31 22 PHE B CA 1
ATOM 2433 C C . PHE B 1 22 ? 14.164 -7.133 3.939 1 97.31 22 PHE B C 1
ATOM 2435 O O . PHE B 1 22 ? 14.242 -8.102 4.703 1 97.31 22 PHE B O 1
ATOM 2442 N N . SER B 1 23 ? 14.922 -6.137 4.059 1 95.25 23 SER B N 1
ATOM 2443 C CA . SER B 1 23 ? 16.094 -6.109 4.934 1 95.25 23 SER B CA 1
ATOM 2444 C C . SER B 1 23 ? 17.047 -7.25 4.605 1 95.25 23 SER B C 1
ATOM 2446 O O . SER B 1 23 ? 17.516 -7.949 5.504 1 95.25 23 SER B O 1
ATOM 2448 N N . LEU B 1 24 ? 17.312 -7.469 3.307 1 96.62 24 LEU B N 1
ATOM 2449 C CA . LEU B 1 24 ? 18.25 -8.461 2.789 1 96.62 24 LEU B CA 1
ATOM 2450 C C . LEU B 1 24 ? 19.219 -7.832 1.8 1 96.62 24 LEU B C 1
ATOM 2452 O O . LEU B 1 24 ? 18.938 -6.766 1.243 1 96.62 24 LEU B O 1
ATOM 2456 N N . SER B 1 25 ? 20.375 -8.43 1.648 1 95.69 25 SER B N 1
ATOM 2457 C CA . SER B 1 25 ? 21.344 -7.953 0.678 1 95.69 25 SER B CA 1
ATOM 2458 C C . SER B 1 25 ? 22.219 -9.094 0.166 1 95.69 25 SER B C 1
ATOM 2460 O O . SER B 1 25 ? 22.438 -10.086 0.87 1 95.69 25 SER B O 1
ATOM 2462 N N . THR B 1 26 ? 22.766 -8.914 -1.065 1 96.5 26 THR B N 1
ATOM 2463 C CA . THR B 1 26 ? 23.641 -9.922 -1.649 1 96.5 26 THR B CA 1
ATOM 2464 C C . THR B 1 26 ? 24.969 -9.969 -0.919 1 96.5 26 THR B C 1
ATOM 2466 O O . THR B 1 26 ? 25.734 -10.93 -1.068 1 96.5 26 THR B O 1
ATOM 2469 N N . SER B 1 27 ? 25.266 -8.938 -0.077 1 94.94 27 SER B N 1
ATOM 2470 C CA . SER B 1 27 ? 26.531 -8.898 0.639 1 94.94 27 SER B CA 1
ATOM 2471 C C . SER B 1 27 ? 26.391 -9.492 2.039 1 94.94 27 SER B C 1
ATOM 2473 O O . SER B 1 27 ? 27.375 -9.961 2.619 1 94.94 27 SER B O 1
ATOM 2475 N N . THR B 1 28 ? 25.219 -9.547 2.521 1 94.62 28 THR B N 1
ATOM 2476 C CA . THR B 1 28 ? 25.062 -9.961 3.912 1 94.62 28 THR B CA 1
ATOM 2477 C C . THR B 1 28 ? 24.391 -11.328 4 1 94.62 28 THR B C 1
ATOM 2479 O O . THR B 1 28 ? 24.406 -11.961 5.055 1 94.62 28 THR B O 1
ATOM 2482 N N . HIS B 1 29 ? 23.766 -11.805 2.963 1 97.62 29 HIS B N 1
ATOM 2483 C CA . HIS B 1 29 ? 23.031 -13.055 2.955 1 97.62 29 HIS B CA 1
ATOM 2484 C C . HIS B 1 29 ? 23.438 -13.938 1.782 1 97.62 29 HIS B C 1
ATOM 2486 O O . HIS B 1 29 ? 23.688 -13.438 0.683 1 97.62 29 HIS B O 1
ATOM 2492 N N . ASP B 1 30 ? 23.547 -15.227 2.012 1 98.38 30 ASP B N 1
ATOM 2493 C CA . ASP B 1 30 ? 23.797 -16.203 0.954 1 98.38 30 ASP B CA 1
ATOM 2494 C C . ASP B 1 30 ? 22.484 -16.641 0.304 1 98.38 30 ASP B C 1
ATOM 2496 O O . ASP B 1 30 ? 21.938 -17.703 0.638 1 98.38 30 ASP B O 1
ATOM 2500 N N . PHE B 1 31 ? 22.031 -15.938 -0.674 1 98.38 31 PHE B N 1
ATOM 2501 C CA . PHE B 1 31 ? 20.719 -16.125 -1.288 1 98.38 31 PHE B CA 1
ATOM 2502 C C . PHE B 1 31 ? 20.609 -17.531 -1.89 1 98.38 31 PHE B C 1
ATOM 2504 O O . PHE B 1 31 ? 19.609 -18.219 -1.702 1 98.38 31 PHE B O 1
ATOM 2511 N N . PRO B 1 32 ? 21.688 -17.984 -2.625 1 98.38 32 PRO B N 1
ATOM 2512 C CA . PRO B 1 32 ? 21.578 -19.344 -3.15 1 98.38 32 PRO B CA 1
ATOM 2513 C C . PRO B 1 32 ? 21.391 -20.391 -2.053 1 98.38 32 PRO B C 1
ATOM 2515 O O . PRO B 1 32 ? 20.562 -21.297 -2.197 1 98.38 32 PRO B O 1
ATOM 2518 N N . ALA B 1 33 ? 22.062 -20.234 -0.966 1 98.44 33 ALA B N 1
ATOM 2519 C CA . ALA B 1 33 ? 21.922 -21.188 0.137 1 98.44 33 ALA B CA 1
ATOM 2520 C C . ALA B 1 33 ? 20.562 -21.047 0.816 1 98.44 33 ALA B C 1
ATOM 2522 O O . ALA B 1 33 ? 19.984 -22.047 1.238 1 98.44 33 ALA B O 1
ATOM 2523 N N . MET B 1 34 ? 20.078 -19.906 0.924 1 98.25 34 MET B N 1
ATOM 2524 C CA . MET B 1 34 ? 18.859 -19.641 1.678 1 98.25 34 MET B CA 1
ATOM 2525 C C . MET B 1 34 ? 17.609 -19.953 0.846 1 98.25 34 MET B C 1
ATOM 2527 O O . MET B 1 34 ? 16.594 -20.391 1.385 1 98.25 34 MET B O 1
ATOM 2531 N N . PHE B 1 35 ? 17.688 -19.688 -0.517 1 98.69 35 PHE B N 1
ATOM 2532 C CA . PHE B 1 35 ? 16.453 -19.656 -1.285 1 98.69 35 PHE B CA 1
ATOM 2533 C C . PHE B 1 35 ? 16.578 -20.484 -2.555 1 98.69 35 PHE B C 1
ATOM 2535 O O . PHE B 1 35 ? 15.609 -20.625 -3.309 1 98.69 35 PHE B O 1
ATOM 2542 N N . GLY B 1 36 ? 17.703 -21.031 -2.883 1 98.44 36 GLY B N 1
ATOM 2543 C CA . GLY B 1 36 ? 17.953 -21.672 -4.164 1 98.44 36 GLY B CA 1
ATOM 2544 C C . GLY B 1 36 ? 17.016 -22.812 -4.453 1 98.44 36 GLY B C 1
ATOM 2545 O O . GLY B 1 36 ? 16.781 -23.172 -5.617 1 98.44 36 GLY B O 1
ATOM 2546 N N . ASP B 1 37 ? 16.422 -23.391 -3.467 1 97.88 37 ASP B N 1
ATOM 2547 C CA . ASP B 1 37 ? 15.562 -24.562 -3.627 1 97.88 37 ASP B CA 1
ATOM 2548 C C . ASP B 1 37 ? 14.102 -24.156 -3.797 1 97.88 37 ASP B C 1
ATOM 2550 O O . ASP B 1 37 ? 13.227 -25 -3.969 1 97.88 37 ASP B O 1
ATOM 2554 N N . VAL B 1 38 ? 13.805 -22.906 -3.799 1 98.44 38 VAL B N 1
ATOM 2555 C CA . VAL B 1 38 ? 12.43 -22.422 -3.883 1 98.44 38 VAL B CA 1
ATOM 2556 C C . VAL B 1 38 ? 11.828 -22.797 -5.234 1 98.44 38 VAL B C 1
ATOM 2558 O O . VAL B 1 38 ? 12.438 -22.547 -6.281 1 98.44 38 VAL B O 1
ATOM 2561 N N . LYS B 1 39 ? 10.602 -23.391 -5.168 1 98.25 39 LYS B N 1
ATOM 2562 C CA . LYS B 1 39 ? 9.852 -23.766 -6.367 1 98.25 39 LYS B CA 1
ATOM 2563 C C . LYS B 1 39 ? 8.5 -23.062 -6.41 1 98.25 39 LYS B C 1
ATOM 2565 O O . LYS B 1 39 ? 7.926 -22.875 -7.488 1 98.25 39 LYS B O 1
ATOM 2570 N N . PHE B 1 40 ? 7.996 -22.734 -5.242 1 98.75 40 PHE B N 1
ATOM 2571 C CA . PHE B 1 40 ? 6.703 -22.078 -5.125 1 98.75 40 PHE B CA 1
ATOM 2572 C C . PHE B 1 40 ? 6.805 -20.828 -4.258 1 98.75 40 PHE B C 1
ATOM 2574 O O . PHE B 1 40 ? 7.363 -20.875 -3.158 1 98.75 40 PHE B O 1
ATOM 2581 N N . VAL B 1 41 ? 6.34 -19.75 -4.762 1 98.94 41 VAL B N 1
ATOM 2582 C CA . VAL B 1 41 ? 6.223 -18.516 -3.998 1 98.94 41 VAL B CA 1
ATOM 2583 C C . VAL B 1 41 ? 4.754 -18.109 -3.893 1 98.94 41 VAL B C 1
ATOM 2585 O O . VAL B 1 41 ? 4.09 -17.891 -4.91 1 98.94 41 VAL B O 1
ATOM 2588 N N . CYS B 1 42 ? 4.234 -18.031 -2.707 1 98.94 42 CYS B N 1
ATOM 2589 C CA . CYS B 1 42 ? 2.871 -17.578 -2.441 1 98.94 42 CYS B CA 1
ATOM 2590 C C . CYS B 1 42 ? 2.871 -16.219 -1.748 1 98.94 42 CYS B C 1
ATOM 2592 O O . CYS B 1 42 ? 3.527 -16.047 -0.72 1 98.94 42 CYS B O 1
ATOM 2594 N N . VAL B 1 43 ? 2.141 -15.289 -2.336 1 98.94 43 VAL B N 1
ATOM 2595 C CA . VAL B 1 43 ? 2.139 -13.945 -1.773 1 98.94 43 VAL B CA 1
ATOM 2596 C C . VAL B 1 43 ? 0.716 -13.547 -1.383 1 98.94 43 VAL B C 1
ATOM 2598 O O . VAL B 1 43 ? -0.252 -14.016 -1.987 1 98.94 43 VAL B O 1
ATOM 2601 N N . GLY B 1 44 ? 0.531 -12.773 -0.353 1 98.75 44 GLY B N 1
ATOM 2602 C CA . GLY B 1 44 ? -0.754 -12.297 0.135 1 98.75 44 GLY B CA 1
ATOM 2603 C C . GLY B 1 44 ? -0.657 -11 0.908 1 98.75 44 GLY B C 1
ATOM 2604 O O . GLY B 1 44 ? 0.443 -10.516 1.185 1 98.75 44 GLY B O 1
ATOM 2605 N N . GLY B 1 45 ? -1.71 -10.438 1.218 1 97.94 45 GLY B N 1
ATOM 2606 C CA . GLY B 1 45 ? -1.74 -9.086 1.755 1 97.94 45 GLY B CA 1
ATOM 2607 C C . GLY B 1 45 ? -1.288 -9.008 3.201 1 97.94 45 GLY B C 1
ATOM 2608 O O . GLY B 1 45 ? -0.524 -8.117 3.57 1 97.94 45 GLY B O 1
ATOM 2609 N N . SER B 1 46 ? -1.697 -9.938 4.02 1 96.5 46 SER B N 1
ATOM 2610 C CA . SER B 1 46 ? -1.549 -9.867 5.473 1 96.5 46 SER B CA 1
ATOM 2611 C C . SER B 1 46 ? -0.383 -10.727 5.949 1 96.5 46 SER B C 1
ATOM 2613 O O . SER B 1 46 ? -0.306 -11.914 5.633 1 96.5 46 SER B O 1
ATOM 2615 N N . PRO B 1 47 ? 0.519 -10.094 6.82 1 96.94 47 PRO B N 1
ATOM 2616 C CA . PRO B 1 47 ? 1.578 -10.914 7.406 1 96.94 47 PRO B CA 1
ATOM 2617 C C . PRO B 1 47 ? 1.033 -12.102 8.203 1 96.94 47 PRO B C 1
ATOM 2619 O O . PRO B 1 47 ? 1.553 -13.211 8.102 1 96.94 47 PRO B O 1
ATOM 2622 N N . SER B 1 48 ? -0.036 -11.836 8.938 1 95.69 48 SER B N 1
ATOM 2623 C CA . SER B 1 48 ? -0.591 -12.906 9.766 1 95.69 48 SER B CA 1
ATOM 2624 C C . SER B 1 48 ? -1.169 -14.023 8.906 1 95.69 48 SER B C 1
ATOM 2626 O O . SER B 1 48 ? -1.019 -15.203 9.227 1 95.69 48 SER B O 1
ATOM 2628 N N . ARG B 1 49 ? -1.851 -13.664 7.832 1 96.31 49 ARG B N 1
ATOM 2629 C CA . ARG B 1 49 ? -2.4 -14.672 6.934 1 96.31 49 ARG B CA 1
ATOM 2630 C C . ARG B 1 49 ? -1.288 -15.477 6.27 1 96.31 49 ARG B C 1
ATOM 2632 O O . ARG B 1 49 ? -1.409 -16.688 6.105 1 96.31 49 ARG B O 1
ATOM 2639 N N . MET B 1 50 ? -0.183 -14.828 5.938 1 98.12 50 MET B N 1
ATOM 2640 C CA . MET B 1 50 ? 0.909 -15.516 5.25 1 98.12 50 MET B CA 1
ATOM 2641 C C . MET B 1 50 ? 1.683 -16.406 6.215 1 98.12 50 MET B C 1
ATOM 2643 O O . MET B 1 50 ? 2.207 -17.453 5.816 1 98.12 50 MET B O 1
ATOM 2647 N N . LYS B 1 51 ? 1.779 -15.984 7.473 1 96.94 51 LYS B N 1
ATOM 2648 C CA . LYS B 1 51 ? 2.35 -16.859 8.492 1 96.94 51 LYS B CA 1
ATOM 2649 C C . LYS B 1 51 ? 1.486 -18.109 8.695 1 96.94 51 LYS B C 1
ATOM 2651 O O . LYS B 1 51 ? 2.006 -19.219 8.789 1 96.94 51 LYS B O 1
ATOM 2656 N N . ALA B 1 52 ? 0.179 -17.875 8.773 1 95.5 52 ALA B N 1
ATOM 2657 C CA . ALA B 1 52 ? -0.745 -19 8.906 1 95.5 52 ALA B CA 1
ATOM 2658 C C . ALA B 1 52 ? -0.619 -19.953 7.715 1 95.5 52 ALA B C 1
ATOM 2660 O O . ALA B 1 52 ? -0.667 -21.172 7.883 1 95.5 52 ALA B O 1
ATOM 2661 N N . PHE B 1 53 ? -0.463 -19.422 6.586 1 97.94 53 PHE B N 1
ATOM 2662 C CA . PHE B 1 53 ? -0.367 -20.219 5.371 1 97.94 53 PHE B CA 1
ATOM 2663 C C . PHE B 1 53 ? 0.871 -21.109 5.406 1 97.94 53 PHE B C 1
ATOM 2665 O O . PHE B 1 53 ? 0.798 -22.297 5.086 1 97.94 53 PHE B O 1
ATOM 2672 N N . ILE B 1 54 ? 2.027 -20.531 5.793 1 97.88 54 ILE B N 1
ATOM 2673 C CA . ILE B 1 54 ? 3.258 -21.312 5.762 1 97.88 54 ILE B CA 1
ATOM 2674 C C . ILE B 1 54 ? 3.182 -22.438 6.797 1 97.88 54 ILE B C 1
ATOM 2676 O O . ILE B 1 54 ? 3.719 -23.516 6.582 1 97.88 54 ILE B O 1
ATOM 2680 N N . LYS B 1 55 ? 2.57 -22.156 7.914 1 95.75 55 LYS B N 1
ATOM 2681 C CA . LYS B 1 55 ? 2.365 -23.188 8.914 1 95.75 55 LYS B CA 1
ATOM 2682 C C . LYS B 1 55 ? 1.499 -24.328 8.367 1 95.75 55 LYS B C 1
ATOM 2684 O O . LYS B 1 55 ? 1.793 -25.5 8.586 1 95.75 55 LYS B O 1
ATOM 2689 N N . TYR B 1 56 ? 0.46 -23.922 7.711 1 95.31 56 TYR B N 1
ATOM 2690 C CA . TYR B 1 56 ? -0.437 -24.906 7.098 1 95.31 56 TYR B CA 1
ATOM 2691 C C . TYR B 1 56 ? 0.307 -25.766 6.09 1 95.31 56 TYR B C 1
ATOM 2693 O O . TYR B 1 56 ? 0.178 -27 6.102 1 95.31 56 TYR B O 1
ATOM 2701 N N . VAL B 1 57 ? 1.071 -25.156 5.238 1 96.19 57 VAL B N 1
ATOM 2702 C CA . VAL B 1 57 ? 1.814 -25.859 4.191 1 96.19 57 VAL B CA 1
ATOM 2703 C C . VAL B 1 57 ? 2.844 -26.797 4.824 1 96.19 57 VAL B C 1
ATOM 2705 O O . VAL B 1 57 ? 3.064 -27.906 4.336 1 96.19 57 VAL B O 1
ATOM 2708 N N . ALA B 1 58 ? 3.482 -26.297 5.875 1 95.44 58 ALA B N 1
ATOM 2709 C CA . ALA B 1 58 ? 4.453 -27.141 6.582 1 95.44 58 ALA B CA 1
ATOM 2710 C C . ALA B 1 58 ? 3.811 -28.438 7.062 1 95.44 58 ALA B C 1
ATOM 2712 O O . ALA B 1 58 ? 4.418 -29.5 6.977 1 95.44 58 ALA B O 1
ATOM 2713 N N . MET B 1 59 ? 2.631 -28.312 7.578 1 93.12 59 MET B N 1
ATOM 2714 C CA . MET B 1 59 ? 1.897 -29.484 8.047 1 93.12 59 MET B CA 1
ATOM 2715 C C . MET B 1 59 ? 1.531 -30.391 6.883 1 93.12 59 MET B C 1
ATOM 2717 O O . MET B 1 59 ? 1.705 -31.609 6.965 1 93.12 59 MET B O 1
ATOM 2721 N N . GLU B 1 60 ? 1.068 -29.828 5.805 1 91.69 60 GLU B N 1
ATOM 2722 C CA . GLU B 1 60 ? 0.604 -30.578 4.645 1 91.69 60 GLU B CA 1
ATOM 2723 C C . GLU B 1 60 ? 1.756 -31.312 3.965 1 91.69 60 GLU B C 1
ATOM 2725 O O . GLU B 1 60 ? 1.569 -32.406 3.422 1 91.69 60 GLU B O 1
ATOM 2730 N N . LEU B 1 61 ? 2.895 -30.734 3.994 1 91.56 61 LEU B N 1
ATOM 2731 C CA . LEU B 1 61 ? 4.039 -31.297 3.291 1 91.56 61 LEU B CA 1
ATOM 2732 C C . LEU B 1 61 ? 4.844 -32.219 4.215 1 91.56 61 LEU B C 1
ATOM 2734 O O . LEU B 1 61 ? 5.773 -32.906 3.768 1 91.56 61 LEU B O 1
ATOM 2738 N N . GLY B 1 62 ? 4.547 -32.219 5.484 1 88.38 62 GLY B N 1
ATOM 2739 C CA . GLY B 1 62 ? 5.207 -33.125 6.43 1 88.38 62 GLY B CA 1
ATOM 2740 C C . GLY B 1 62 ? 6.484 -32.531 7 1 88.38 62 GLY B C 1
ATOM 2741 O O . GLY B 1 62 ? 7.375 -33.25 7.434 1 88.38 62 GLY B O 1
ATOM 2742 N N . PHE B 1 63 ? 6.598 -31.219 6.887 1 84.56 63 PHE B N 1
ATOM 2743 C CA . PHE B 1 63 ? 7.777 -30.547 7.418 1 84.56 63 PHE B CA 1
ATOM 2744 C C . PHE B 1 63 ? 7.559 -30.141 8.867 1 84.56 63 PHE B C 1
ATOM 2746 O O . PHE B 1 63 ? 8.508 -29.766 9.562 1 84.56 63 PHE B O 1
ATOM 2753 N N . ALA B 1 64 ? 6.324 -30.312 9.234 1 82.88 64 ALA B N 1
ATOM 2754 C CA . ALA B 1 64 ? 5.969 -29.766 10.547 1 82.88 64 ALA B CA 1
ATOM 2755 C C . ALA B 1 64 ? 6.395 -30.719 11.664 1 82.88 64 ALA B C 1
ATOM 2757 O O . ALA B 1 64 ? 6.133 -31.922 11.602 1 82.88 64 ALA B O 1
ATOM 2758 N N . HIS B 1 65 ? 7.309 -30.25 12.484 1 80.69 65 HIS B N 1
ATOM 2759 C CA . HIS B 1 65 ? 7.594 -30.969 13.727 1 80.69 65 HIS B CA 1
ATOM 2760 C C . HIS B 1 65 ? 7.164 -30.141 14.938 1 80.69 65 HIS B C 1
ATOM 2762 O O . HIS B 1 65 ? 7.047 -28.922 14.859 1 80.69 65 HIS B O 1
ATOM 2768 N N . PRO B 1 66 ? 6.824 -30.938 15.891 1 76.5 66 PRO B N 1
ATOM 2769 C CA . PRO B 1 66 ? 6.406 -30.219 17.094 1 76.5 66 PRO B CA 1
ATOM 2770 C C . PRO B 1 66 ? 7.406 -29.141 17.5 1 76.5 66 PRO B C 1
ATOM 2772 O O . PRO B 1 66 ? 8.609 -29.406 17.562 1 76.5 66 PRO B O 1
ATOM 2775 N N . GLY B 1 67 ? 6.957 -27.969 17.656 1 76.44 67 GLY B N 1
ATOM 2776 C CA . GLY B 1 67 ? 7.797 -26.859 18.078 1 76.44 67 GLY B CA 1
ATOM 2777 C C . GLY B 1 67 ? 8.453 -26.141 16.922 1 76.44 67 GLY B C 1
ATOM 2778 O O . GLY B 1 67 ? 9.312 -25.266 17.125 1 76.44 67 GLY B O 1
ATOM 2779 N N . ALA B 1 68 ? 8.062 -26.594 15.75 1 83.62 68 ALA B N 1
ATOM 2780 C CA . ALA B 1 68 ? 8.656 -25.938 14.586 1 83.62 68 ALA B CA 1
ATOM 2781 C C . ALA B 1 68 ? 8.32 -24.453 14.547 1 83.62 68 ALA B C 1
ATOM 2783 O O . ALA B 1 68 ? 7.191 -24.062 14.859 1 83.62 68 ALA B O 1
ATOM 2784 N N . ASP B 1 69 ? 9.398 -23.641 14.352 1 86.06 69 ASP B N 1
ATOM 2785 C CA . ASP B 1 69 ? 9.234 -22.188 14.234 1 86.06 69 ASP B CA 1
ATOM 2786 C C . ASP B 1 69 ? 9.461 -21.734 12.797 1 86.06 69 ASP B C 1
ATOM 2788 O O . ASP B 1 69 ? 10.211 -22.359 12.047 1 86.06 69 ASP B O 1
ATOM 2792 N N . TYR B 1 70 ? 8.688 -20.953 12.367 1 93.25 70 TYR B N 1
ATOM 2793 C CA . TYR B 1 70 ? 8.828 -20.312 11.062 1 93.25 70 TYR B CA 1
ATOM 2794 C C . TYR B 1 70 ? 9.062 -18.812 11.203 1 93.25 70 TYR B C 1
ATOM 2796 O O . TYR B 1 70 ? 8.141 -18.016 11.047 1 93.25 70 TYR B O 1
ATOM 2804 N N . PRO B 1 71 ? 10.258 -18.484 11.461 1 95.69 71 PRO B N 1
ATOM 2805 C CA . PRO B 1 71 ? 10.57 -17.094 11.75 1 95.69 71 PRO B CA 1
ATOM 2806 C C . PRO B 1 71 ? 10.383 -16.188 10.531 1 95.69 71 PRO B C 1
ATOM 2808 O O . PRO B 1 71 ? 10.5 -16.641 9.391 1 95.69 71 PRO B O 1
ATOM 2811 N N . ASN B 1 72 ? 10.078 -15 10.805 1 98.06 72 ASN B N 1
ATOM 2812 C CA . ASN B 1 72 ? 10.039 -13.984 9.758 1 98.06 72 ASN B CA 1
ATOM 2813 C C . ASN B 1 72 ? 11.438 -13.641 9.25 1 98.06 72 ASN B C 1
ATOM 2815 O O . ASN B 1 72 ? 12.25 -13.07 9.984 1 98.06 72 ASN B O 1
ATOM 2819 N N . ILE B 1 73 ? 11.703 -13.922 8.016 1 98.19 73 ILE B N 1
ATOM 2820 C CA . ILE B 1 73 ? 13.008 -13.711 7.406 1 98.19 73 ILE B CA 1
ATOM 2821 C C . ILE B 1 73 ? 13.281 -12.211 7.285 1 98.19 73 ILE B C 1
ATOM 2823 O O . ILE B 1 73 ? 14.43 -11.773 7.352 1 98.19 73 ILE B O 1
ATOM 2827 N N . CYS B 1 74 ? 12.172 -11.406 7.16 1 97.06 74 CYS B N 1
ATOM 2828 C CA . CYS B 1 74 ? 12.281 -9.961 6.984 1 97.06 74 CYS B CA 1
ATOM 2829 C C . CYS B 1 74 ? 12.133 -9.234 8.312 1 97.06 74 CYS B C 1
ATOM 2831 O O . CYS B 1 74 ? 11.539 -8.156 8.375 1 97.06 74 CYS B O 1
ATOM 2833 N N . GLU B 1 75 ? 12.586 -9.711 9.375 1 93.69 75 GLU B N 1
ATOM 2834 C CA . GLU B 1 75 ? 12.344 -9.172 10.711 1 93.69 75 GLU B CA 1
ATOM 2835 C C . GLU B 1 75 ? 13.031 -7.816 10.891 1 93.69 75 GLU B C 1
ATOM 2837 O O . GLU B 1 75 ? 12.672 -7.051 11.789 1 93.69 75 GLU B O 1
ATOM 2842 N N . GLY B 1 76 ? 13.953 -7.453 10.055 1 90.88 76 GLY B N 1
ATOM 2843 C CA . GLY B 1 76 ? 14.656 -6.184 10.148 1 90.88 76 GLY B CA 1
ATOM 2844 C C . GLY B 1 76 ? 13.828 -5 9.688 1 90.88 76 GLY B C 1
ATOM 2845 O O . GLY B 1 76 ? 14.227 -3.848 9.867 1 90.88 76 GLY B O 1
ATOM 2846 N N . THR B 1 77 ? 12.695 -5.266 9.117 1 91 77 THR B N 1
ATOM 2847 C CA . THR B 1 77 ? 11.773 -4.223 8.68 1 91 77 THR B CA 1
ATOM 2848 C C . THR B 1 77 ? 10.344 -4.547 9.117 1 91 77 THR B C 1
ATOM 2850 O O . THR B 1 77 ? 10.07 -5.652 9.586 1 91 77 THR B O 1
ATOM 2853 N N . ASP B 1 78 ? 9.555 -3.553 9.07 1 92.69 78 ASP B N 1
ATOM 2854 C CA . ASP B 1 78 ? 8.148 -3.797 9.383 1 92.69 78 ASP B CA 1
ATOM 2855 C C . ASP B 1 78 ? 7.266 -3.549 8.156 1 92.69 78 ASP B C 1
ATOM 2857 O O . ASP B 1 78 ? 6.109 -3.148 8.297 1 92.69 78 ASP B O 1
ATOM 2861 N N . ARG B 1 79 ? 7.934 -3.717 6.98 1 95.56 79 ARG B N 1
ATOM 2862 C CA . ARG B 1 79 ? 7.223 -3.48 5.727 1 95.56 79 ARG B CA 1
ATOM 2863 C C . ARG B 1 79 ? 6.527 -4.75 5.246 1 95.56 79 ARG B C 1
ATOM 2865 O O . ARG B 1 79 ? 5.348 -4.715 4.883 1 95.56 79 ARG B O 1
ATOM 2872 N N . TYR B 1 80 ? 7.312 -5.82 5.16 1 98 80 TY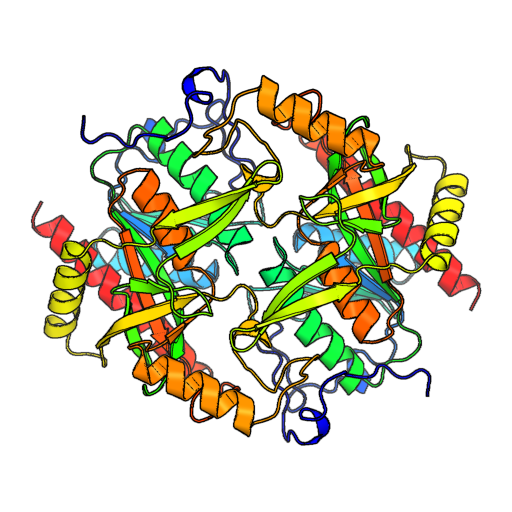R B N 1
ATOM 2873 C CA . TYR B 1 80 ? 6.836 -7.117 4.688 1 98 80 TYR B CA 1
ATOM 2874 C C . TYR B 1 80 ? 7.254 -8.234 5.641 1 98 80 TYR B C 1
ATOM 2876 O O . TYR B 1 80 ? 8.07 -8.016 6.539 1 98 80 TYR B O 1
ATOM 2884 N N . ALA B 1 81 ? 6.59 -9.367 5.52 1 98.38 81 ALA B N 1
ATOM 2885 C CA . ALA B 1 81 ? 6.992 -10.602 6.184 1 98.38 81 ALA B CA 1
ATOM 2886 C C . ALA B 1 81 ? 7.223 -11.719 5.176 1 98.38 81 ALA B C 1
ATOM 2888 O O . ALA B 1 81 ? 6.574 -11.758 4.125 1 98.38 81 ALA B O 1
ATOM 2889 N N . MET B 1 82 ? 8.172 -12.5 5.453 1 98.75 82 MET B N 1
ATOM 2890 C CA . MET B 1 82 ? 8.531 -13.625 4.594 1 98.75 82 MET B CA 1
ATOM 2891 C C . MET B 1 82 ? 8.805 -14.875 5.422 1 98.75 82 MET B C 1
ATOM 2893 O O . MET B 1 82 ? 9.5 -14.812 6.441 1 98.75 82 MET B O 1
ATOM 2897 N N . PHE B 1 83 ? 8.258 -15.969 5 1 98.5 83 PHE B N 1
ATOM 2898 C CA . PHE B 1 83 ? 8.414 -17.266 5.652 1 98.5 83 PHE B CA 1
ATOM 2899 C C . PHE B 1 83 ? 8.766 -18.344 4.637 1 98.5 83 PHE B C 1
ATOM 2901 O O . PHE B 1 83 ? 8.438 -18.219 3.455 1 98.5 83 PHE B O 1
ATOM 2908 N N . LYS B 1 84 ? 9.43 -19.344 5.145 1 97.88 84 LYS B N 1
ATOM 2909 C CA . LYS B 1 84 ? 9.836 -20.406 4.219 1 97.88 84 LYS B CA 1
ATOM 2910 C C . LYS B 1 84 ? 9.742 -21.781 4.871 1 97.88 84 LYS B C 1
ATOM 2912 O O . LYS B 1 84 ? 10.078 -21.938 6.043 1 97.88 84 LYS B O 1
ATOM 2917 N N . VAL B 1 85 ? 9.234 -22.719 4.113 1 96.31 85 VAL B N 1
ATOM 2918 C CA . VAL B 1 85 ? 9.289 -24.141 4.453 1 96.31 85 VAL B CA 1
ATOM 2919 C C . VAL B 1 85 ? 9.625 -24.953 3.205 1 96.31 85 VAL B C 1
ATOM 2921 O O . VAL B 1 85 ? 8.852 -24.984 2.248 1 96.31 85 VAL B O 1
ATOM 2924 N N . GLY B 1 86 ? 10.867 -25.609 3.266 1 94.44 86 GLY B N 1
ATOM 2925 C CA . GLY B 1 86 ? 11.297 -26.312 2.064 1 94.44 86 GLY B CA 1
ATOM 2926 C C . GLY B 1 86 ? 11.289 -25.438 0.827 1 94.44 86 GLY B C 1
ATOM 2927 O O . GLY B 1 86 ? 11.867 -24.344 0.828 1 94.44 86 GLY B O 1
ATOM 2928 N N . PRO B 1 87 ? 10.656 -25.953 -0.274 1 97.38 87 PRO B N 1
ATOM 2929 C CA . PRO B 1 87 ? 10.68 -25.203 -1.536 1 97.38 87 PRO B CA 1
ATOM 2930 C C . PRO B 1 87 ? 9.594 -24.141 -1.612 1 97.38 87 PRO B C 1
ATOM 2932 O O . PRO B 1 87 ? 9.359 -23.562 -2.68 1 97.38 87 PRO B O 1
ATOM 2935 N N . VAL B 1 88 ? 8.914 -23.875 -0.479 1 98.44 88 VAL B N 1
ATOM 2936 C CA . VAL B 1 88 ? 7.785 -22.953 -0.512 1 98.44 88 VAL B CA 1
ATOM 2937 C C . VAL B 1 88 ? 8.148 -21.672 0.244 1 98.44 88 VAL B C 1
ATOM 2939 O O . VAL B 1 88 ? 8.594 -21.734 1.391 1 98.44 88 VAL B O 1
ATOM 2942 N N . LEU B 1 89 ? 7.973 -20.609 -0.395 1 98.75 89 LEU B N 1
ATOM 2943 C CA . LEU B 1 89 ? 8.156 -19.281 0.169 1 98.75 89 LEU B CA 1
ATOM 2944 C C . LEU B 1 89 ? 6.816 -18.562 0.309 1 98.75 89 LEU B C 1
ATOM 2946 O O . LEU B 1 89 ? 6.016 -18.547 -0.63 1 98.75 89 LEU B O 1
ATOM 2950 N N . SER B 1 90 ? 6.477 -18.031 1.498 1 98.88 90 SER B N 1
ATOM 2951 C CA . SER B 1 90 ? 5.273 -17.266 1.791 1 98.88 90 SER B CA 1
ATOM 2952 C C . SER B 1 90 ? 5.617 -15.82 2.131 1 98.88 90 SER B C 1
ATOM 2954 O O . SER B 1 90 ? 6.363 -15.555 3.076 1 98.88 90 SER B O 1
ATOM 2956 N N . VAL B 1 91 ? 5.055 -14.828 1.365 1 98.88 91 VAL B N 1
ATOM 2957 C CA . VAL B 1 91 ? 5.48 -13.445 1.505 1 98.88 91 VAL B CA 1
ATOM 2958 C C . VAL B 1 91 ? 4.254 -12.531 1.583 1 98.88 91 VAL B C 1
ATOM 2960 O O . VAL B 1 91 ? 3.312 -12.68 0.801 1 98.88 91 VAL B O 1
ATOM 2963 N N . SER B 1 92 ? 4.203 -11.625 2.533 1 98.75 92 SER B N 1
ATOM 2964 C CA . SER B 1 92 ? 3.16 -10.602 2.57 1 98.75 92 SER B CA 1
ATOM 2965 C C . SER B 1 92 ? 3.502 -9.43 1.661 1 98.75 92 SER B C 1
ATOM 2967 O O . SER B 1 92 ? 4.676 -9.117 1.457 1 98.75 92 SER B O 1
ATOM 2969 N N . HIS B 1 93 ? 2.445 -8.797 1.13 1 98.75 93 HIS B N 1
ATOM 2970 C CA . HIS B 1 93 ? 2.777 -7.711 0.217 1 98.75 93 HIS B CA 1
ATOM 2971 C C . HIS B 1 93 ? 2.023 -6.438 0.581 1 98.75 93 HIS B C 1
ATOM 2973 O O . HIS B 1 93 ? 2.158 -5.418 -0.099 1 98.75 93 HIS B O 1
ATOM 2979 N N . GLY B 1 94 ? 1.248 -6.473 1.662 1 97.88 94 GLY B N 1
ATOM 2980 C CA . GLY B 1 94 ? 0.483 -5.285 2.012 1 97.88 94 GLY B CA 1
ATOM 2981 C C . GLY B 1 94 ? -0.671 -5.02 1.063 1 97.88 94 GLY B C 1
ATOM 2982 O O . GLY B 1 94 ? -1.323 -5.953 0.593 1 97.88 94 GLY B O 1
ATOM 2983 N N . MET B 1 95 ? -1.019 -3.746 0.86 1 98.38 95 MET B N 1
ATOM 2984 C CA . MET B 1 95 ? -2.24 -3.428 0.124 1 98.38 95 MET B CA 1
ATOM 2985 C C . MET B 1 95 ? -1.932 -2.557 -1.089 1 98.38 95 MET B C 1
ATOM 2987 O O . MET B 1 95 ? -1.199 -1.572 -0.982 1 98.38 95 MET B O 1
ATOM 2991 N N . GLY B 1 96 ? -2.469 -2.963 -2.232 1 98.5 96 GLY B N 1
ATOM 2992 C CA . GLY B 1 96 ? -2.482 -2.107 -3.406 1 98.5 96 GLY B CA 1
ATOM 2993 C C . GLY B 1 96 ? -1.318 -2.363 -4.348 1 98.5 96 GLY B C 1
ATOM 2994 O O . GLY B 1 96 ? -0.288 -2.9 -3.934 1 98.5 96 GLY B O 1
ATOM 2995 N N . VAL B 1 97 ? -1.45 -1.842 -5.531 1 98.56 97 VAL B N 1
ATOM 2996 C CA . VAL B 1 97 ? -0.519 -2.029 -6.641 1 98.56 97 VAL B CA 1
ATOM 2997 C C . VAL B 1 97 ? 0.87 -1.539 -6.238 1 98.56 97 VAL B C 1
ATOM 2999 O O . VAL B 1 97 ? 1.857 -2.262 -6.383 1 98.56 97 VAL B O 1
ATOM 3002 N N . PRO B 1 98 ? 1.005 -0.35 -5.602 1 98.62 98 PRO B N 1
ATOM 3003 C CA . PRO B 1 98 ? 2.354 0.12 -5.273 1 98.62 98 PRO B CA 1
ATOM 3004 C C . PRO B 1 98 ? 3.068 -0.792 -4.281 1 98.62 98 PRO B C 1
ATOM 3006 O O . PRO B 1 98 ? 4.246 -1.11 -4.465 1 98.62 98 PRO B O 1
ATOM 3009 N N . SER B 1 99 ? 2.354 -1.232 -3.283 1 98.62 99 SER B N 1
ATOM 3010 C CA . SER B 1 99 ? 2.979 -2.053 -2.252 1 98.62 99 SER B CA 1
ATOM 3011 C C . SER B 1 99 ? 3.424 -3.4 -2.811 1 98.62 99 SER B C 1
ATOM 3013 O O . SER B 1 99 ? 4.559 -3.826 -2.584 1 98.62 99 SER B O 1
ATOM 3015 N N . ILE B 1 100 ? 2.555 -4.086 -3.562 1 98.81 100 ILE B N 1
ATOM 3016 C CA . ILE B 1 100 ? 2.938 -5.391 -4.086 1 98.81 100 ILE B CA 1
ATOM 3017 C C . ILE B 1 100 ? 4.02 -5.223 -5.152 1 98.81 100 ILE B C 1
ATOM 3019 O O . ILE B 1 100 ? 4.906 -6.07 -5.281 1 98.81 100 ILE B O 1
ATOM 3023 N N . ALA B 1 101 ? 3.996 -4.133 -5.871 1 98.75 101 ALA B N 1
ATOM 3024 C CA . ALA B 1 101 ? 5.02 -3.906 -6.887 1 98.75 101 ALA B CA 1
ATOM 3025 C C . ALA B 1 101 ? 6.406 -3.807 -6.254 1 98.75 101 ALA B C 1
ATOM 3027 O O . ALA B 1 101 ? 7.371 -4.375 -6.77 1 98.75 101 ALA B O 1
ATOM 3028 N N . ILE B 1 102 ? 6.496 -3.055 -5.156 1 98.69 102 ILE B N 1
ATOM 3029 C CA . ILE B 1 102 ? 7.758 -2.967 -4.434 1 98.69 102 ILE B CA 1
ATOM 3030 C C . ILE B 1 102 ? 8.227 -4.363 -4.039 1 98.69 102 ILE B C 1
ATOM 3032 O O . ILE B 1 102 ? 9.367 -4.746 -4.312 1 98.69 102 ILE B O 1
ATOM 3036 N N . MET B 1 103 ? 7.352 -5.125 -3.459 1 98.81 103 MET B N 1
ATOM 3037 C CA . MET B 1 103 ? 7.656 -6.477 -2.992 1 98.81 103 MET B CA 1
ATOM 3038 C C . MET B 1 103 ? 8.094 -7.367 -4.148 1 98.81 103 MET B C 1
ATOM 3040 O O . MET B 1 103 ? 9.078 -8.102 -4.039 1 98.81 103 MET B O 1
ATOM 3044 N N . LEU B 1 104 ? 7.43 -7.242 -5.266 1 98.81 104 LEU B N 1
ATOM 3045 C CA . LEU B 1 104 ? 7.719 -8.094 -6.414 1 98.81 104 LEU B CA 1
ATOM 3046 C C . LEU B 1 104 ? 9.086 -7.781 -7 1 98.81 104 LEU B C 1
ATOM 3048 O O . LEU B 1 104 ? 9.836 -8.688 -7.371 1 98.81 104 LEU B O 1
ATOM 3052 N N . HIS B 1 105 ? 9.414 -6.512 -7.129 1 98.69 105 HIS B N 1
ATOM 3053 C CA . HIS B 1 105 ? 10.742 -6.156 -7.598 1 98.69 105 HIS B CA 1
ATOM 3054 C C . HIS B 1 105 ? 11.82 -6.824 -6.754 1 98.69 105 HIS B C 1
ATOM 3056 O O . HIS B 1 105 ? 12.758 -7.422 -7.297 1 98.69 105 HIS B O 1
ATOM 3062 N N . GLU B 1 106 ? 11.688 -6.703 -5.484 1 98.5 106 GLU B N 1
ATOM 3063 C CA . GLU B 1 106 ? 12.703 -7.25 -4.598 1 98.5 106 GLU B CA 1
ATOM 3064 C C . GLU B 1 106 ? 12.664 -8.773 -4.586 1 98.5 106 GLU B C 1
ATOM 3066 O O . GLU B 1 106 ? 13.711 -9.43 -4.531 1 98.5 106 GLU B O 1
ATOM 3071 N N . LEU B 1 107 ? 11.492 -9.352 -4.668 1 98.81 107 LEU B N 1
ATOM 3072 C CA . LEU B 1 107 ? 11.344 -10.797 -4.684 1 98.81 107 LEU B CA 1
ATOM 3073 C C . LEU B 1 107 ? 11.969 -11.398 -5.934 1 98.81 107 LEU B C 1
ATOM 3075 O O . LEU B 1 107 ? 12.703 -12.391 -5.855 1 98.81 107 LEU B O 1
ATOM 3079 N N . ILE B 1 108 ? 11.68 -10.836 -7.082 1 98.62 108 ILE B N 1
ATOM 3080 C CA . ILE B 1 108 ? 12.195 -11.367 -8.336 1 98.62 108 ILE B CA 1
ATOM 3081 C C . ILE B 1 108 ? 13.719 -11.25 -8.367 1 98.62 108 ILE B C 1
ATOM 3083 O O . ILE B 1 108 ? 14.414 -12.156 -8.82 1 98.62 108 ILE B O 1
ATOM 3087 N N . LYS B 1 109 ? 14.281 -10.172 -7.883 1 98.38 109 LYS B N 1
ATOM 3088 C CA . LYS B 1 109 ? 15.727 -10.031 -7.766 1 98.38 109 LYS B CA 1
ATOM 3089 C C . LYS B 1 109 ? 16.297 -11.086 -6.82 1 98.38 109 LYS B C 1
ATOM 3091 O O . LYS B 1 109 ? 17.359 -11.648 -7.086 1 98.38 109 LYS B O 1
ATOM 3096 N N . LEU B 1 110 ? 15.562 -11.289 -5.68 1 98.69 110 LEU B N 1
ATOM 3097 C CA . LEU B 1 110 ? 15.984 -12.312 -4.738 1 98.69 110 LEU B CA 1
ATOM 3098 C C . LEU B 1 110 ? 16.078 -13.672 -5.422 1 98.69 110 LEU B C 1
ATOM 3100 O O . LEU B 1 110 ? 17.078 -14.375 -5.289 1 98.69 110 LEU B O 1
ATOM 3104 N N . LEU B 1 111 ? 15.055 -14.016 -6.168 1 98.56 111 LEU B N 1
ATOM 3105 C CA . LEU B 1 111 ? 15.016 -15.289 -6.879 1 98.56 111 LEU B CA 1
ATOM 3106 C C . LEU B 1 111 ? 16.125 -15.367 -7.918 1 98.56 111 LEU B C 1
ATOM 3108 O O . LEU B 1 111 ? 16.719 -16.422 -8.109 1 98.56 111 LEU B O 1
ATOM 3112 N N . TYR B 1 112 ? 16.359 -14.258 -8.586 1 98 112 TYR B N 1
ATOM 3113 C CA . TYR B 1 112 ? 17.438 -14.172 -9.578 1 98 112 TYR B CA 1
ATOM 3114 C C . TYR B 1 112 ? 18.797 -14.422 -8.93 1 98 112 TYR B C 1
ATOM 3116 O O . TYR B 1 112 ? 19.547 -15.281 -9.383 1 98 112 TYR B O 1
ATOM 3124 N N . HIS B 1 113 ? 19.094 -13.711 -7.875 1 97.94 113 HIS B N 1
ATOM 3125 C CA . HIS B 1 113 ? 20.375 -13.836 -7.195 1 97.94 113 HIS B CA 1
ATOM 3126 C C . HIS B 1 113 ? 20.531 -15.211 -6.551 1 97.94 113 HIS B C 1
ATOM 3128 O O . HIS B 1 113 ? 21.641 -15.703 -6.395 1 97.94 113 HIS B O 1
ATOM 3134 N N . ALA B 1 114 ? 19.391 -15.828 -6.195 1 98.38 114 ALA B N 1
ATOM 3135 C CA . ALA B 1 114 ? 19.406 -17.156 -5.57 1 98.38 114 ALA B CA 1
ATOM 3136 C C . ALA B 1 114 ? 19.562 -18.25 -6.617 1 98.38 114 ALA B C 1
ATOM 3138 O O . ALA B 1 114 ? 19.703 -19.422 -6.273 1 98.38 114 ALA B O 1
ATOM 3139 N N . ARG B 1 115 ? 19.469 -17.875 -7.895 1 97.56 115 ARG B N 1
ATOM 3140 C CA . ARG B 1 115 ? 19.594 -18.797 -9.016 1 97.56 115 ARG B CA 1
ATOM 3141 C C . ARG B 1 115 ? 18.469 -19.844 -8.984 1 97.56 115 ARG B C 1
ATOM 3143 O O . ARG B 1 115 ? 18.719 -21.031 -9.156 1 97.56 115 ARG B O 1
ATOM 3150 N N . CYS B 1 116 ? 17.359 -19.328 -8.641 1 98.06 116 CYS B N 1
ATOM 3151 C CA . CYS B 1 116 ? 16.203 -20.203 -8.648 1 98.06 116 CYS B CA 1
ATOM 3152 C C . CYS B 1 116 ? 15.797 -20.578 -10.07 1 98.06 116 CYS B C 1
ATOM 3154 O O . CYS B 1 116 ? 16.078 -19.812 -11.008 1 98.06 116 CYS B O 1
ATOM 3156 N N . SER B 1 117 ? 15.188 -21.734 -10.242 1 97.06 117 SER B N 1
ATOM 3157 C CA . SER B 1 117 ? 14.672 -22.219 -11.523 1 97.06 117 SER B CA 1
ATOM 3158 C C . SER B 1 117 ? 13.336 -22.938 -11.344 1 97.06 117 SER B C 1
ATOM 3160 O O . SER B 1 117 ? 13.102 -23.578 -10.328 1 97.06 117 SER B O 1
ATOM 3162 N N . GLY B 1 118 ? 12.492 -22.812 -12.367 1 95.31 118 GLY B N 1
ATOM 3163 C CA . GLY B 1 118 ? 11.219 -23.516 -12.344 1 95.31 118 GLY B CA 1
ATOM 3164 C C . GLY B 1 118 ? 10.289 -23.031 -11.242 1 95.31 118 GLY B C 1
ATOM 3165 O O . GLY B 1 118 ? 9.641 -23.828 -10.57 1 95.31 118 GLY B O 1
ATOM 3166 N N . VAL B 1 119 ? 10.273 -21.703 -11.008 1 97.75 119 VAL B N 1
ATOM 3167 C CA . VAL B 1 119 ? 9.5 -21.141 -9.906 1 97.75 119 VAL B CA 1
ATOM 3168 C C . VAL B 1 119 ? 8.094 -20.797 -10.375 1 97.75 119 VAL B C 1
ATOM 3170 O O . VAL B 1 119 ? 7.918 -20.281 -11.484 1 97.75 119 VAL B O 1
ATOM 3173 N N . THR B 1 120 ? 7.109 -21.125 -9.57 1 98.25 120 THR B N 1
ATOM 3174 C CA . THR B 1 120 ? 5.719 -20.719 -9.766 1 98.25 120 THR B CA 1
ATOM 3175 C C . THR B 1 120 ? 5.281 -19.734 -8.688 1 98.25 120 THR B C 1
ATOM 3177 O O . THR B 1 120 ? 5.492 -19.984 -7.496 1 98.25 120 THR B O 1
ATOM 3180 N N . LEU B 1 121 ? 4.719 -18.672 -9.109 1 98.75 121 LEU B N 1
ATOM 3181 C CA . LEU B 1 121 ? 4.215 -17.672 -8.172 1 98.75 121 LEU B CA 1
ATOM 3182 C C . LEU B 1 121 ? 2.689 -17.703 -8.125 1 98.75 121 LEU B C 1
ATOM 3184 O O . LEU B 1 121 ? 2.031 -17.781 -9.164 1 98.75 121 LEU B O 1
ATOM 3188 N N . ILE B 1 122 ? 2.115 -17.609 -6.902 1 98.94 122 ILE B N 1
ATOM 3189 C CA . ILE B 1 122 ? 0.668 -17.578 -6.727 1 98.94 122 ILE B CA 1
ATOM 3190 C C . ILE B 1 122 ? 0.284 -16.5 -5.723 1 98.94 122 ILE B C 1
ATOM 3192 O O . ILE B 1 122 ? 0.814 -16.453 -4.609 1 98.94 122 ILE B O 1
ATOM 3196 N N . ARG B 1 123 ? -0.549 -15.625 -6.074 1 98.94 123 ARG B N 1
ATOM 3197 C CA . ARG B 1 123 ? -1.113 -14.672 -5.125 1 98.94 123 ARG B CA 1
ATOM 3198 C C . ARG B 1 123 ? -2.387 -15.219 -4.492 1 98.94 123 ARG B C 1
ATOM 3200 O O . ARG B 1 123 ? -3.289 -15.68 -5.195 1 98.94 123 ARG B O 1
ATOM 3207 N N . ILE B 1 124 ? -2.445 -15.211 -3.268 1 98.81 124 ILE B N 1
ATOM 3208 C CA . ILE B 1 124 ? -3.59 -15.617 -2.459 1 98.81 124 ILE B CA 1
ATOM 3209 C C . ILE B 1 124 ? -4.203 -14.398 -1.778 1 98.81 124 ILE B C 1
ATOM 3211 O O . ILE B 1 124 ? -3.572 -13.773 -0.919 1 98.81 124 ILE B O 1
ATOM 3215 N N . GLY B 1 125 ? -5.422 -14.055 -2.127 1 98.31 125 GLY B N 1
ATOM 3216 C CA . GLY B 1 125 ? -5.922 -12.805 -1.585 1 98.31 125 GLY B CA 1
ATOM 3217 C C . GLY B 1 125 ? -7.41 -12.836 -1.284 1 98.31 125 GLY B C 1
ATOM 3218 O O . GLY B 1 125 ? -8.039 -13.898 -1.361 1 98.31 125 GLY B O 1
ATOM 3219 N N . THR B 1 126 ? -7.949 -11.695 -0.796 1 98.12 126 THR B N 1
ATOM 3220 C CA . THR B 1 126 ? -9.375 -11.438 -0.601 1 98.12 126 THR B CA 1
ATOM 3221 C C . THR B 1 126 ? -9.891 -10.453 -1.644 1 98.12 126 THR B C 1
ATOM 3223 O O . THR B 1 126 ? -9.109 -9.758 -2.293 1 98.12 126 THR B O 1
ATOM 3226 N N . SER B 1 127 ? -11.219 -10.469 -1.852 1 98.56 127 SER B N 1
ATOM 3227 C CA . SER B 1 127 ? -11.828 -9.625 -2.875 1 98.56 127 SER B CA 1
ATOM 3228 C C . SER B 1 127 ? -13.305 -9.398 -2.594 1 98.56 127 SER B C 1
ATOM 3230 O O . SER B 1 127 ? -13.867 -10 -1.676 1 98.56 127 SER B O 1
ATOM 3232 N N . GLY B 1 128 ? -13.867 -8.391 -3.236 1 98.44 128 GLY B N 1
ATOM 3233 C CA . GLY B 1 128 ? -15.312 -8.281 -3.352 1 98.44 128 GLY B CA 1
ATOM 3234 C C . GLY B 1 128 ? -15.867 -9.008 -4.562 1 98.44 128 GLY B C 1
ATOM 3235 O O . GLY B 1 128 ? -15.445 -8.758 -5.691 1 98.44 128 GLY B O 1
ATOM 3236 N N . GLY B 1 129 ? -16.828 -9.844 -4.32 1 98.69 129 GLY B N 1
ATOM 3237 C CA . GLY B 1 129 ? -17.406 -10.586 -5.422 1 98.69 129 GLY B CA 1
ATOM 3238 C C . GLY B 1 129 ? -18.422 -9.781 -6.211 1 98.69 129 GLY B C 1
ATOM 3239 O O . GLY B 1 129 ? -19.016 -8.828 -5.691 1 98.69 129 GLY B O 1
ATOM 3240 N N . ILE B 1 130 ? -18.531 -10.109 -7.418 1 98.81 130 ILE B N 1
ATOM 3241 C CA . ILE B 1 130 ? -19.594 -9.594 -8.258 1 98.81 130 ILE B CA 1
ATOM 3242 C C . ILE B 1 130 ? -20.469 -10.75 -8.758 1 98.81 130 ILE B C 1
ATOM 3244 O O . ILE B 1 130 ? -20.062 -11.492 -9.656 1 98.81 130 ILE B O 1
ATOM 3248 N N . GLY B 1 131 ? -21.625 -10.812 -8.227 1 98.38 131 GLY B N 1
ATOM 3249 C CA . GLY B 1 131 ? -22.531 -11.891 -8.602 1 98.38 131 GLY B CA 1
ATOM 3250 C C . GLY B 1 131 ? -22.141 -13.234 -8.023 1 98.38 131 GLY B C 1
ATOM 3251 O O . GLY B 1 131 ? -22.391 -14.281 -8.625 1 98.38 131 GLY B O 1
ATOM 3252 N N . LEU B 1 132 ? -21.391 -13.25 -6.992 1 98.5 132 LEU B N 1
ATOM 3253 C CA . LEU B 1 132 ? -20.969 -14.461 -6.309 1 98.5 132 LEU B CA 1
ATOM 3254 C C . LEU B 1 132 ? -21.328 -14.414 -4.828 1 98.5 132 LEU B C 1
ATOM 3256 O O . LEU B 1 132 ? -21.297 -13.344 -4.215 1 98.5 132 LEU B O 1
ATOM 3260 N N . GLU B 1 133 ? -21.609 -15.547 -4.285 1 96.69 133 GLU B N 1
ATOM 3261 C CA . GLU B 1 133 ? -21.828 -15.641 -2.848 1 96.69 133 GLU B CA 1
ATOM 3262 C C . GLU B 1 133 ? -20.531 -15.43 -2.074 1 96.69 133 GLU B C 1
ATOM 3264 O O . GLU B 1 133 ? -19.469 -15.898 -2.49 1 96.69 133 GLU B O 1
ATOM 3269 N N . PRO B 1 134 ? -20.688 -14.719 -0.914 1 97.56 134 PRO B N 1
ATOM 3270 C CA . PRO B 1 134 ? -19.484 -14.664 -0.061 1 97.56 134 PRO B CA 1
ATOM 3271 C C . PRO B 1 134 ? -18.906 -16.047 0.219 1 97.56 134 PRO B C 1
ATOM 3273 O O . PRO B 1 134 ? -19.641 -17.016 0.388 1 97.56 134 PRO B O 1
ATOM 3276 N N . GLY B 1 135 ? -17.594 -16.094 0.214 1 98.06 135 GLY B N 1
ATOM 3277 C CA . GLY B 1 135 ? -16.922 -17.359 0.446 1 98.06 135 GLY B CA 1
ATOM 3278 C C . GLY B 1 135 ? -16.547 -18.078 -0.835 1 98.06 135 GLY B C 1
ATOM 3279 O O . GLY B 1 135 ? -15.836 -19.094 -0.802 1 98.06 135 GLY B O 1
ATOM 3280 N N . SER B 1 136 ? -16.953 -17.594 -1.986 1 98.62 136 SER B N 1
ATOM 3281 C CA . SER B 1 136 ? -16.562 -18.156 -3.27 1 98.62 136 SER B CA 1
ATOM 3282 C C . SER B 1 136 ? -15.094 -17.875 -3.582 1 98.62 136 SER B C 1
ATOM 3284 O O . SER B 1 136 ? -14.602 -16.781 -3.322 1 98.62 136 SER B O 1
ATOM 3286 N N . VAL B 1 137 ? -14.43 -18.938 -4.094 1 98.88 137 VAL B N 1
ATOM 3287 C CA . VAL B 1 137 ? -13.039 -18.766 -4.5 1 98.88 137 VAL B CA 1
ATOM 3288 C C . VAL B 1 137 ? -12.977 -18.484 -6 1 98.88 137 VAL B C 1
ATOM 3290 O O . VAL B 1 137 ? -13.625 -19.172 -6.797 1 98.88 137 VAL B O 1
ATOM 3293 N N . VAL B 1 138 ? -12.266 -17.453 -6.379 1 98.94 138 VAL B N 1
ATOM 3294 C CA . VAL B 1 138 ? -12.102 -17.078 -7.777 1 98.94 138 VAL B CA 1
ATOM 3295 C C . VAL B 1 138 ? -10.672 -17.359 -8.227 1 98.94 138 VAL B C 1
ATOM 3297 O O . VAL B 1 138 ? -9.719 -16.844 -7.641 1 98.94 138 VAL B O 1
ATOM 3300 N N . ILE B 1 139 ? -10.508 -18.219 -9.203 1 98.94 139 ILE B N 1
ATOM 3301 C CA . ILE B 1 139 ? -9.266 -18.344 -9.953 1 98.94 139 ILE B CA 1
ATOM 3302 C C . ILE B 1 139 ? -9.266 -17.391 -11.133 1 98.94 139 ILE B C 1
ATOM 3304 O O . ILE B 1 139 ? -10.086 -17.516 -12.047 1 98.94 139 ILE B O 1
ATOM 3308 N N . THR B 1 140 ? -8.336 -16.5 -11.133 1 98.88 140 THR B N 1
ATOM 3309 C CA . THR B 1 140 ? -8.359 -15.414 -12.109 1 98.88 140 THR B CA 1
ATOM 3310 C C . THR B 1 140 ? -7.918 -15.914 -13.477 1 98.88 140 THR B C 1
ATOM 3312 O O . THR B 1 140 ? -6.805 -16.422 -13.625 1 98.88 140 THR B O 1
ATOM 3315 N N . ARG B 1 141 ? -8.805 -15.797 -14.414 1 97.88 141 ARG B N 1
ATOM 3316 C CA . ARG B 1 141 ? -8.422 -16.062 -15.797 1 97.88 141 ARG B CA 1
ATOM 3317 C C . ARG B 1 141 ? -7.637 -14.891 -16.375 1 97.88 141 ARG B C 1
ATOM 3319 O O . ARG B 1 141 ? -6.566 -15.086 -16.969 1 97.88 141 ARG B O 1
ATOM 3326 N N . GLN B 1 142 ? -8.219 -13.742 -16.172 1 97.44 142 GLN B N 1
ATOM 3327 C CA . GLN B 1 142 ? -7.625 -12.508 -16.672 1 97.44 142 GLN B CA 1
ATOM 3328 C C . GLN B 1 142 ? -7.801 -11.367 -15.672 1 97.44 142 GLN B C 1
ATOM 3330 O O . GLN B 1 142 ? -8.867 -11.219 -15.07 1 97.44 142 GLN B O 1
ATOM 3335 N N . ALA B 1 143 ? -6.676 -10.625 -15.469 1 98.62 143 ALA B N 1
ATOM 3336 C CA . ALA B 1 143 ? -6.773 -9.383 -14.695 1 98.62 143 ALA B CA 1
ATOM 3337 C C . ALA B 1 143 ? -7.07 -8.195 -15.602 1 98.62 143 ALA B C 1
ATOM 3339 O O . ALA B 1 143 ? -6.426 -8.016 -16.641 1 98.62 143 ALA B O 1
ATOM 3340 N N . VAL B 1 144 ? -8.047 -7.391 -15.195 1 98.69 144 VAL B N 1
ATOM 3341 C CA . VAL B 1 144 ? -8.422 -6.262 -16.031 1 98.69 144 VAL B CA 1
ATOM 3342 C C . VAL B 1 144 ? -8.43 -4.977 -15.203 1 98.69 144 VAL B C 1
ATOM 3344 O O . VAL B 1 144 ? -8.508 -5.027 -13.977 1 98.69 144 VAL B O 1
ATOM 3347 N N . ASP B 1 145 ? -8.266 -3.836 -15.914 1 98.12 145 ASP B N 1
ATOM 3348 C CA . ASP B 1 145 ? -8.281 -2.543 -15.234 1 98.12 145 ASP B CA 1
ATOM 3349 C C . ASP B 1 145 ? -9.711 -2.064 -15 1 98.12 145 ASP B C 1
ATOM 3351 O O . ASP B 1 145 ? -10.672 -2.775 -15.312 1 98.12 145 ASP B O 1
ATOM 3355 N N . PRO B 1 146 ? -9.961 -0.897 -14.406 1 98.06 146 PRO B N 1
ATOM 3356 C CA . PRO B 1 146 ? -11.312 -0.434 -14.062 1 98.06 146 PRO B CA 1
ATOM 3357 C C . PRO B 1 146 ? -12.156 -0.115 -15.289 1 98.06 146 PRO B C 1
ATOM 3359 O O . PRO B 1 146 ? -13.359 0.11 -15.18 1 98.06 146 PRO B O 1
ATOM 3362 N N . CYS B 1 147 ? -11.578 -0.096 -16.406 1 98 147 CYS B N 1
ATOM 3363 C CA . CYS B 1 147 ? -12.305 0.072 -17.656 1 98 147 CYS B CA 1
ATOM 3364 C C . CYS B 1 147 ? -12.484 -1.264 -18.375 1 98 147 CYS B C 1
ATOM 3366 O O . CYS B 1 147 ? -12.844 -1.302 -19.547 1 98 147 CYS B O 1
ATOM 3368 N N . PHE B 1 148 ? -12.156 -2.367 -17.75 1 97.94 148 PHE B N 1
ATOM 3369 C CA . PHE B 1 148 ? -12.367 -3.756 -18.141 1 97.94 148 PHE B CA 1
ATOM 3370 C C . PHE B 1 148 ? -11.391 -4.164 -19.234 1 97.94 148 PHE B C 1
ATOM 3372 O O . PHE B 1 148 ? -11.688 -5.055 -20.031 1 97.94 148 PHE B O 1
ATOM 3379 N N . LYS B 1 149 ? -10.266 -3.445 -19.328 1 97.81 149 LYS B N 1
ATOM 3380 C CA . LYS B 1 149 ? -9.227 -3.805 -20.281 1 97.81 149 LYS B CA 1
ATOM 3381 C C . LYS B 1 149 ? -8.141 -4.652 -19.641 1 97.81 149 LYS B C 1
ATOM 3383 O O . LYS B 1 149 ? -7.75 -4.398 -18.5 1 97.81 149 LYS B O 1
ATOM 3388 N N . PRO B 1 150 ? -7.668 -5.664 -20.312 1 97.81 150 PRO B N 1
ATOM 3389 C CA . PRO B 1 150 ? -6.602 -6.508 -19.766 1 97.81 150 PRO B CA 1
ATOM 3390 C C . PRO B 1 150 ? -5.223 -5.855 -19.875 1 97.81 150 PRO B C 1
ATOM 3392 O O . PRO B 1 150 ? -4.344 -6.367 -20.578 1 97.81 150 PRO B O 1
ATOM 3395 N N . GLU B 1 151 ? -5.078 -4.727 -19.141 1 97.25 151 GLU B N 1
ATOM 3396 C CA . GLU B 1 151 ? -3.857 -3.928 -19.203 1 97.25 151 GLU B CA 1
ATOM 3397 C C . GLU B 1 151 ? -3.469 -3.404 -17.828 1 97.25 151 GLU B C 1
ATOM 3399 O O . GLU B 1 151 ? -4.324 -3.234 -16.953 1 97.25 151 GLU B O 1
ATOM 3404 N N . PHE B 1 152 ? -2.193 -3.273 -17.672 1 98.06 152 PHE B N 1
ATOM 3405 C CA . PHE B 1 152 ? -1.616 -2.559 -16.547 1 98.06 152 PHE B CA 1
ATOM 3406 C C . PHE B 1 152 ? -0.833 -1.339 -17.016 1 98.06 152 PHE B C 1
ATOM 3408 O O . PHE B 1 152 ? 0.111 -1.467 -17.797 1 98.06 152 PHE B O 1
ATOM 3415 N N . GLU B 1 153 ? -1.242 -0.187 -16.531 1 96.5 153 GLU B N 1
ATOM 3416 C CA . GLU B 1 153 ? -0.621 1.062 -16.969 1 96.5 153 GLU B CA 1
ATOM 3417 C C . GLU B 1 153 ? 0.16 1.712 -15.836 1 96.5 153 GLU B C 1
ATOM 3419 O O . GLU B 1 153 ? -0.299 1.73 -14.688 1 96.5 153 GLU B O 1
ATOM 3424 N N . GLN B 1 154 ? 1.33 2.215 -16.094 1 95.88 154 GLN B N 1
ATOM 3425 C CA . GLN B 1 154 ? 2.111 3.023 -15.156 1 95.88 154 GLN B CA 1
ATOM 3426 C C . GLN B 1 154 ? 2.867 4.129 -15.891 1 95.88 154 GLN B C 1
ATOM 3428 O O . GLN B 1 154 ? 3.064 4.055 -17.109 1 95.88 154 GLN B O 1
ATOM 3433 N N . ILE B 1 155 ? 3.225 5.164 -15.211 1 97.31 155 ILE B N 1
ATOM 3434 C CA . ILE B 1 155 ? 4.027 6.254 -15.758 1 97.31 155 ILE B CA 1
ATOM 3435 C C . ILE B 1 155 ? 5.5 6.035 -15.422 1 97.31 155 ILE B C 1
ATOM 3437 O O . ILE B 1 155 ? 5.859 5.922 -14.242 1 97.31 155 ILE B O 1
ATOM 3441 N N . VAL B 1 156 ? 6.316 5.898 -16.438 1 97.88 156 VAL B N 1
ATOM 3442 C CA . VAL B 1 156 ? 7.762 5.738 -16.312 1 97.88 156 VAL B CA 1
ATOM 3443 C C . VAL B 1 156 ? 8.477 6.879 -17.031 1 97.88 156 VAL B C 1
ATOM 3445 O O . VAL B 1 156 ? 8.344 7.027 -18.25 1 97.88 156 VAL B O 1
ATOM 3448 N N . LEU B 1 157 ? 9.211 7.73 -16.266 1 97.88 157 LEU B N 1
ATOM 3449 C CA . LEU B 1 157 ? 9.922 8.891 -16.797 1 97.88 157 LEU B CA 1
ATOM 3450 C C . LEU B 1 157 ? 8.969 9.797 -17.578 1 97.88 157 LEU B C 1
ATOM 3452 O O . LEU B 1 157 ? 9.281 10.227 -18.688 1 97.88 157 LEU B O 1
ATOM 3456 N N . GLY B 1 158 ? 7.77 9.938 -17.078 1 96.31 158 GLY B N 1
ATOM 3457 C CA . GLY B 1 158 ? 6.793 10.844 -17.656 1 96.31 158 GLY B CA 1
ATOM 3458 C C . GLY B 1 158 ? 6.039 10.25 -18.828 1 96.31 158 GLY B C 1
ATOM 3459 O O . GLY B 1 158 ? 5.219 10.922 -19.453 1 96.31 158 GLY B O 1
ATOM 3460 N N . LYS B 1 159 ? 6.266 9.023 -19.109 1 96.75 159 LYS B N 1
ATOM 3461 C CA . LYS B 1 159 ? 5.633 8.383 -20.266 1 96.75 159 LYS B CA 1
ATOM 3462 C C . LYS B 1 159 ? 4.742 7.223 -19.812 1 96.75 159 LYS B C 1
ATOM 3464 O O . LYS B 1 159 ? 5.094 6.48 -18.906 1 96.75 159 LYS B O 1
ATOM 3469 N N . ARG B 1 160 ? 3.691 7.098 -20.547 1 95.56 160 ARG B N 1
ATOM 3470 C CA . ARG B 1 160 ? 2.752 6.012 -20.281 1 95.56 160 ARG B CA 1
ATOM 3471 C C . ARG B 1 160 ? 3.289 4.684 -20.797 1 95.56 160 ARG B C 1
ATOM 3473 O O . ARG B 1 160 ? 3.662 4.574 -21.969 1 95.56 160 ARG B O 1
ATOM 3480 N N . GLU B 1 161 ? 3.4 3.705 -19.938 1 96.62 161 GLU B N 1
ATOM 3481 C CA . GLU B 1 161 ? 3.771 2.34 -20.297 1 96.62 161 GLU B CA 1
ATOM 3482 C C . GLU B 1 161 ? 2.645 1.359 -19.984 1 96.62 161 GLU B C 1
ATOM 3484 O O . GLU B 1 161 ? 2.043 1.418 -18.922 1 96.62 161 GLU B O 1
ATOM 3489 N N . VAL B 1 162 ? 2.346 0.5 -20.938 1 97.44 162 VAL B N 1
ATOM 3490 C CA . VAL B 1 162 ? 1.268 -0.469 -20.766 1 97.44 162 VAL B CA 1
ATOM 3491 C C . VAL B 1 162 ? 1.823 -1.887 -20.891 1 97.44 162 VAL B C 1
ATOM 3493 O O . VAL B 1 162 ? 2.619 -2.174 -21.797 1 97.44 162 VAL B O 1
ATOM 3496 N N . ARG B 1 163 ? 1.46 -2.719 -19.953 1 97 163 ARG B N 1
ATOM 3497 C CA . ARG B 1 163 ? 1.855 -4.125 -19.969 1 97 163 ARG B CA 1
ATOM 3498 C C . ARG B 1 163 ? 0.634 -5.035 -19.969 1 97 163 ARG B C 1
ATOM 3500 O O . ARG B 1 163 ? -0.439 -4.648 -19.516 1 97 163 ARG B O 1
ATOM 3507 N N . ASN B 1 164 ? 0.861 -6.152 -20.547 1 94.56 164 ASN B N 1
ATOM 3508 C CA . ASN B 1 164 ? -0.232 -7.121 -20.531 1 94.56 164 ASN B CA 1
ATOM 3509 C C . ASN B 1 164 ? -0.369 -7.797 -19.172 1 94.56 164 ASN B C 1
ATOM 3511 O O . ASN B 1 164 ? 0.594 -7.863 -18.406 1 94.56 164 ASN B O 1
ATOM 3515 N N . THR B 1 165 ? -1.512 -8.289 -18.875 1 97.94 165 THR B N 1
ATOM 3516 C CA . THR B 1 165 ? -1.809 -8.875 -17.578 1 97.94 165 THR B CA 1
ATOM 3517 C C . THR B 1 165 ? -2.234 -10.336 -17.719 1 97.94 165 THR B C 1
ATOM 3519 O O . THR B 1 165 ? -3.09 -10.812 -16.969 1 97.94 165 THR B O 1
ATOM 3522 N N . ASP B 1 166 ? -1.71 -10.977 -18.641 1 95.31 166 ASP B N 1
ATOM 3523 C CA . ASP B 1 166 ? -2.029 -12.383 -18.859 1 95.31 166 ASP B CA 1
ATOM 3524 C C . ASP B 1 166 ? -1.492 -13.25 -17.719 1 95.31 166 ASP B C 1
ATOM 3526 O O . ASP B 1 166 ? -0.401 -13 -17.203 1 95.31 166 ASP B O 1
ATOM 3530 N N . LEU B 1 167 ? -2.258 -14.227 -17.359 1 97.06 167 LEU B N 1
ATOM 3531 C CA . LEU B 1 167 ? -1.842 -15.234 -16.406 1 97.06 167 LEU B CA 1
ATOM 3532 C C . LEU B 1 167 ? -1.668 -16.594 -17.078 1 97.06 167 LEU B C 1
ATOM 3534 O O . LEU B 1 167 ? -1.984 -16.75 -18.266 1 97.06 167 LEU B O 1
ATOM 3538 N N . ASP B 1 168 ? -1.121 -17.516 -16.406 1 96.69 168 ASP B N 1
ATOM 3539 C CA . ASP B 1 168 ? -0.795 -18.844 -16.938 1 96.69 168 ASP B CA 1
ATOM 3540 C C . ASP B 1 168 ? -2.041 -19.719 -17.016 1 96.69 168 ASP B C 1
ATOM 3542 O O . ASP B 1 168 ? -2.521 -20.234 -16.016 1 96.69 168 ASP B O 1
ATOM 3546 N N . GLU B 1 169 ? -2.447 -20 -18.25 1 96.56 169 GLU B N 1
ATOM 3547 C CA . GLU B 1 169 ? -3.67 -20.766 -18.469 1 96.56 169 GLU B CA 1
ATOM 3548 C C . GLU B 1 169 ? -3.533 -22.188 -17.953 1 96.56 169 GLU B C 1
ATOM 3550 O O . GLU B 1 169 ? -4.504 -22.781 -17.469 1 96.56 169 GLU B O 1
ATOM 3555 N N . GLN B 1 170 ? -2.426 -22.734 -18.078 1 97.06 170 GLN B N 1
ATOM 3556 C CA . GLN B 1 170 ? -2.205 -24.094 -17.578 1 97.06 170 GLN B CA 1
ATOM 3557 C C . GLN B 1 170 ? -2.332 -24.141 -16.062 1 97.06 170 GLN B C 1
ATOM 3559 O O . GLN B 1 170 ? -2.906 -25.094 -15.508 1 97.06 170 GLN B O 1
ATOM 3564 N N . LEU B 1 171 ? -1.757 -23.172 -15.391 1 97.88 171 LEU B N 1
ATOM 3565 C CA . LEU B 1 171 ? -1.886 -23.094 -13.945 1 97.88 171 LEU B CA 1
ATOM 3566 C C . LEU B 1 171 ? -3.348 -22.953 -13.531 1 97.88 171 LEU B C 1
ATOM 3568 O O . LEU B 1 171 ? -3.779 -23.547 -12.539 1 97.88 171 LEU B O 1
ATOM 3572 N N . VAL B 1 172 ? -4.051 -22.156 -14.273 1 98.44 172 VAL B N 1
ATOM 3573 C CA . VAL B 1 172 ? -5.473 -21.953 -14.008 1 98.44 172 VAL B CA 1
ATOM 3574 C C . VAL B 1 172 ? -6.199 -23.297 -14.078 1 98.44 172 VAL B C 1
ATOM 3576 O O . VAL B 1 172 ? -6.988 -23.641 -13.188 1 98.44 172 VAL B O 1
ATOM 3579 N N . GLN B 1 173 ? -5.941 -24.047 -15.055 1 98 173 GLN B N 1
ATOM 3580 C CA . GLN B 1 173 ? -6.594 -25.344 -15.242 1 98 173 GLN B CA 1
ATOM 3581 C C . GLN B 1 173 ? -6.203 -26.328 -14.133 1 98 173 GLN B C 1
ATOM 3583 O O . GLN B 1 173 ? -7.043 -27.078 -13.641 1 98 173 GLN B O 1
ATOM 3588 N N . GLU B 1 174 ? -4.984 -26.312 -13.812 1 97.75 174 GLU B N 1
ATOM 3589 C CA . GLU B 1 174 ? -4.516 -27.203 -12.758 1 97.75 174 GLU B CA 1
ATOM 3590 C C . GLU B 1 174 ? -5.176 -26.875 -11.422 1 97.75 174 GLU B C 1
ATOM 3592 O O . GLU B 1 174 ? -5.598 -27.766 -10.688 1 97.75 174 GLU B O 1
ATOM 3597 N N . LEU B 1 175 ? -5.238 -25.594 -11.133 1 98.69 175 LEU B N 1
ATOM 3598 C CA . LEU B 1 175 ? -5.875 -25.156 -9.891 1 98.69 175 LEU B CA 1
ATOM 3599 C C . LEU B 1 175 ? -7.363 -25.5 -9.898 1 98.69 175 LEU B C 1
ATOM 3601 O O . LEU B 1 175 ? -7.91 -25.906 -8.867 1 98.69 175 LEU B O 1
ATOM 3605 N N . ALA B 1 176 ? -7.977 -25.312 -11.055 1 98.44 176 ALA B N 1
ATOM 3606 C CA . ALA B 1 176 ? -9.391 -25.656 -11.18 1 98.44 176 ALA B CA 1
ATOM 3607 C C . ALA B 1 176 ? -9.609 -27.156 -10.93 1 98.44 176 ALA B C 1
ATOM 3609 O O . ALA B 1 176 ? -10.57 -27.547 -10.266 1 98.44 176 ALA B O 1
ATOM 3610 N N . ARG B 1 177 ? -8.773 -27.953 -11.445 1 97.81 177 ARG B N 1
ATOM 3611 C CA . ARG B 1 177 ? -8.859 -29.391 -11.227 1 97.81 177 ARG B CA 1
ATOM 3612 C C . ARG B 1 177 ? -8.664 -29.75 -9.758 1 97.81 177 ARG B C 1
ATOM 3614 O O . ARG B 1 177 ? -9.375 -30.594 -9.211 1 97.81 177 ARG B O 1
ATOM 3621 N N . CYS B 1 178 ? -7.672 -29.109 -9.164 1 97.69 178 CYS B N 1
ATOM 3622 C CA . CYS B 1 178 ? -7.43 -29.312 -7.746 1 97.69 178 CYS B CA 1
ATOM 3623 C C . CYS B 1 178 ? -8.664 -28.969 -6.922 1 97.69 178 CYS B C 1
ATOM 3625 O O . CYS B 1 178 ? -9.008 -29.672 -5.969 1 97.69 178 CYS B O 1
ATOM 3627 N N . SER B 1 179 ? -9.312 -27.844 -7.262 1 97.94 179 SER B N 1
ATOM 3628 C CA . SER B 1 179 ? -10.516 -27.422 -6.551 1 97.94 179 SER B CA 1
ATOM 3629 C C . SER B 1 179 ? -11.641 -28.438 -6.695 1 97.94 179 SER B C 1
ATOM 3631 O O . SER B 1 179 ? -12.352 -28.734 -5.73 1 97.94 179 SER B O 1
ATOM 3633 N N . ALA B 1 180 ? -11.82 -28.938 -7.879 1 97.25 180 ALA B N 1
ATOM 3634 C CA . ALA B 1 180 ? -12.844 -29.953 -8.141 1 97.25 180 ALA B CA 1
ATOM 3635 C C . ALA B 1 180 ? -12.602 -31.203 -7.309 1 97.25 180 ALA B C 1
ATOM 3637 O O . ALA B 1 180 ? -13.547 -31.828 -6.809 1 97.25 180 ALA B O 1
ATOM 3638 N N . GLU B 1 181 ? -11.398 -31.578 -7.207 1 96.69 181 GLU B N 1
ATOM 3639 C CA . GLU B 1 181 ? -11.031 -32.75 -6.418 1 96.69 181 GLU B CA 1
ATOM 3640 C C . GLU B 1 181 ? -11.273 -32.5 -4.93 1 96.69 181 GLU B C 1
ATOM 3642 O O . GLU B 1 181 ? -11.727 -33.406 -4.219 1 96.69 181 GLU B O 1
ATOM 3647 N N . LEU B 1 182 ? -10.82 -31.328 -4.492 1 95.44 182 LEU B N 1
ATOM 3648 C CA . LEU B 1 182 ? -11.07 -30.969 -3.098 1 95.44 182 LEU B CA 1
ATOM 3649 C C . LEU B 1 182 ? -12.562 -30.984 -2.791 1 95.44 182 LEU B C 1
ATOM 3651 O O . LEU B 1 182 ? -12.992 -31.547 -1.787 1 95.44 182 LEU B O 1
ATOM 3655 N N . GLY B 1 183 ? -13.453 -30.281 -3.562 1 96 183 GLY B N 1
ATOM 3656 C CA . GLY B 1 183 ? -14.906 -30.281 -3.463 1 96 183 GLY B CA 1
ATOM 3657 C C . GLY B 1 183 ? -15.414 -29.672 -2.174 1 96 183 GLY B C 1
ATOM 3658 O O . GLY B 1 183 ? -16.422 -30.125 -1.614 1 96 183 GLY B O 1
ATOM 3659 N N . GLU B 1 184 ? -14.773 -28.672 -1.69 1 96.38 184 GLU B N 1
ATOM 3660 C CA . GLU B 1 184 ? -15.086 -28.172 -0.35 1 96.38 184 GLU B CA 1
ATOM 3661 C C . GLU B 1 184 ? -15.797 -26.828 -0.404 1 96.38 184 GLU B C 1
ATOM 3663 O O . GLU B 1 184 ? -16.562 -26.5 0.501 1 96.38 184 GLU B O 1
ATOM 3668 N N . PHE B 1 185 ? -15.555 -26.031 -1.368 1 98 185 PHE B N 1
ATOM 3669 C CA . PHE B 1 185 ? -16.125 -24.703 -1.482 1 98 185 PHE B CA 1
ATOM 3670 C C . PHE B 1 185 ? -16.312 -24.312 -2.945 1 98 185 PHE B C 1
ATOM 3672 O O . PHE B 1 185 ? -15.641 -24.859 -3.826 1 98 185 PHE B O 1
ATOM 3679 N N . PRO B 1 186 ? -17.281 -23.422 -3.174 1 98.06 186 PRO B N 1
ATOM 3680 C CA . PRO B 1 186 ? -17.5 -22.984 -4.559 1 98.06 186 PRO B CA 1
ATOM 3681 C C . PRO B 1 186 ? -16.266 -22.281 -5.145 1 98.06 186 PRO B C 1
ATOM 3683 O O . PRO B 1 186 ? -15.664 -21.438 -4.48 1 98.06 186 PRO B O 1
ATOM 3686 N N . THR B 1 187 ? -15.898 -22.688 -6.316 1 98.69 187 THR B N 1
ATOM 3687 C CA . THR B 1 187 ? -14.773 -22.109 -7.039 1 98.69 187 THR B CA 1
ATOM 3688 C C . THR B 1 187 ? -15.172 -21.781 -8.477 1 98.69 187 THR B C 1
ATOM 3690 O O . THR B 1 187 ? -15.859 -22.562 -9.133 1 98.69 187 THR B O 1
ATOM 3693 N N . VAL B 1 188 ? -14.812 -20.625 -8.945 1 98.5 188 VAL B N 1
ATOM 3694 C CA . VAL B 1 188 ? -15.094 -20.234 -10.32 1 98.5 188 VAL B CA 1
ATOM 3695 C C . VAL B 1 188 ? -13.82 -19.719 -10.977 1 98.5 188 VAL B C 1
ATOM 3697 O O . VAL B 1 188 ? -12.938 -19.188 -10.297 1 98.5 188 VAL B O 1
ATOM 3700 N N . VAL B 1 189 ? -13.656 -19.969 -12.273 1 98.62 189 VAL B N 1
ATOM 3701 C CA . VAL B 1 189 ? -12.664 -19.281 -13.094 1 98.62 189 VAL B CA 1
ATOM 3702 C C . VAL B 1 189 ? -13.297 -18.031 -13.711 1 98.62 189 VAL B C 1
ATOM 3704 O O . VAL B 1 189 ? -14.328 -18.109 -14.383 1 98.62 189 VAL B O 1
ATOM 3707 N N . GLY B 1 190 ? -12.797 -16.844 -13.406 1 98.31 190 GLY B N 1
ATOM 3708 C CA . GLY B 1 190 ? -13.352 -15.609 -13.914 1 98.31 190 GLY B CA 1
ATOM 3709 C C . GLY B 1 190 ? -12.328 -14.484 -14 1 98.31 190 GLY B C 1
ATOM 3710 O O . GLY B 1 190 ? -11.148 -14.688 -13.695 1 98.31 190 GLY B O 1
ATOM 3711 N N . ASN B 1 191 ? -12.797 -13.312 -14.531 1 98.75 191 ASN B N 1
ATOM 3712 C CA . ASN B 1 191 ? -11.922 -12.156 -14.617 1 98.75 191 ASN B CA 1
ATOM 3713 C C . ASN B 1 191 ? -11.93 -11.352 -13.32 1 98.75 191 ASN B C 1
ATOM 3715 O O . ASN B 1 191 ? -12.969 -11.234 -12.664 1 98.75 191 ASN B O 1
ATOM 3719 N N . THR B 1 192 ? -10.773 -10.875 -12.945 1 98.94 192 THR B N 1
ATOM 3720 C CA . THR B 1 192 ? -10.609 -10.047 -11.758 1 98.94 192 THR B CA 1
ATOM 3721 C C . THR B 1 192 ? -10.312 -8.602 -12.141 1 98.94 192 THR B C 1
ATOM 3723 O O . THR B 1 192 ? -9.375 -8.336 -12.898 1 98.94 192 THR B O 1
ATOM 3726 N N . MET B 1 193 ? -11.117 -7.719 -11.711 1 98.88 193 MET B N 1
ATOM 3727 C CA . MET B 1 193 ? -10.836 -6.297 -11.891 1 98.88 193 MET B CA 1
ATOM 3728 C C . MET B 1 193 ? -9.914 -5.781 -10.789 1 98.88 193 MET B C 1
ATOM 3730 O O . MET B 1 193 ? -10.188 -5.992 -9.602 1 98.88 193 MET B O 1
ATOM 3734 N N . CYS B 1 194 ? -8.859 -5.172 -11.172 1 98.75 194 CYS B N 1
ATOM 3735 C CA . CYS B 1 194 ? -7.879 -4.609 -10.25 1 98.75 194 CYS B CA 1
ATOM 3736 C C . CYS B 1 194 ? -7.977 -3.088 -10.211 1 98.75 194 CYS B C 1
ATOM 3738 O O . CYS B 1 194 ? -7.785 -2.426 -11.234 1 98.75 194 CYS B O 1
ATOM 3740 N N . THR B 1 195 ? -8.258 -2.557 -9.016 1 98.12 195 THR B N 1
ATOM 3741 C CA . THR B 1 195 ? -8.438 -1.117 -8.867 1 98.12 195 THR B CA 1
ATOM 3742 C C . THR B 1 195 ? -7.383 -0.534 -7.934 1 98.12 195 THR B C 1
ATOM 3744 O O . THR B 1 195 ? -6.918 -1.209 -7.012 1 98.12 195 THR B O 1
ATOM 3747 N N . LEU B 1 196 ? -7.02 0.758 -8.094 1 97.44 196 LEU B N 1
ATOM 3748 C CA . LEU B 1 196 ? -6.055 1.449 -7.246 1 97.44 196 LEU B CA 1
ATOM 3749 C C . LEU B 1 196 ? -6.734 2.037 -6.016 1 97.44 196 LEU B C 1
ATOM 3751 O O . LEU B 1 196 ? -6.062 2.451 -5.066 1 97.44 196 LEU B O 1
ATOM 3755 N N . ASP B 1 197 ? -7.988 2.035 -6.043 1 97.75 197 ASP B N 1
ATOM 3756 C CA . ASP B 1 197 ? -8.742 2.65 -4.953 1 97.75 197 ASP B CA 1
ATOM 3757 C C . ASP B 1 197 ? -9.812 1.701 -4.422 1 97.75 197 ASP B C 1
ATOM 3759 O O . ASP B 1 197 ? -10.656 1.22 -5.18 1 97.75 197 ASP B O 1
ATOM 3763 N N . PHE B 1 198 ? -9.789 1.448 -3.125 1 98.19 198 PHE B N 1
ATOM 3764 C CA . PHE B 1 198 ? -10.688 0.507 -2.469 1 98.19 198 PHE B CA 1
ATOM 3765 C C . PHE B 1 198 ? -12.109 1.055 -2.43 1 98.19 198 PHE B C 1
ATOM 3767 O O . PHE B 1 198 ? -13.078 0.296 -2.537 1 98.19 198 PHE B O 1
ATOM 3774 N N . TYR B 1 199 ? -12.312 2.334 -2.287 1 98.25 199 TYR B N 1
ATOM 3775 C CA . TYR B 1 199 ? -13.617 2.934 -2.062 1 98.25 199 TYR B CA 1
ATOM 3776 C C . TYR B 1 199 ? -14.211 3.461 -3.367 1 98.25 199 TYR B C 1
ATOM 3778 O O . TYR B 1 199 ? -14.836 2.711 -4.121 1 98.25 199 TYR B O 1
ATOM 3786 N N . GLU B 1 200 ? -13.797 4.605 -3.807 1 97.94 200 GLU B N 1
ATOM 3787 C CA . GLU B 1 200 ? -14.383 5.207 -5.004 1 97.94 200 GLU B CA 1
ATOM 3788 C C . GLU B 1 200 ? -14.062 4.383 -6.246 1 97.94 200 GLU B C 1
ATOM 3790 O O . GLU B 1 200 ? -14.93 4.172 -7.098 1 97.94 200 GLU B O 1
ATOM 3795 N N . GLY B 1 201 ? -12.844 3.91 -6.348 1 97.75 201 GLY B N 1
ATOM 3796 C CA . GLY B 1 201 ? -12.445 3.139 -7.512 1 97.75 201 GLY B CA 1
ATOM 3797 C C . GLY B 1 201 ? -13.219 1.845 -7.668 1 97.75 201 GLY B C 1
ATOM 3798 O O . GLY B 1 201 ? -13.422 1.363 -8.781 1 97.75 201 GLY B O 1
ATOM 3799 N N . GLN B 1 202 ? -13.695 1.294 -6.566 1 98.19 202 GLN B N 1
ATOM 3800 C CA . GLN B 1 202 ? -14.453 0.052 -6.617 1 98.19 202 GLN B CA 1
ATOM 3801 C C . GLN B 1 202 ? -15.953 0.329 -6.609 1 98.19 202 GLN B C 1
ATOM 3803 O O . GLN B 1 202 ? -16.766 -0.6 -6.559 1 98.19 202 GLN B O 1
ATOM 3808 N N . GLY B 1 203 ? -16.312 1.593 -6.582 1 98.31 203 GLY B N 1
ATOM 3809 C CA . GLY B 1 203 ? -17.719 1.969 -6.641 1 98.31 203 GLY B CA 1
ATOM 3810 C C . GLY B 1 203 ? -18.422 1.848 -5.305 1 98.31 203 GLY B C 1
ATOM 3811 O O . GLY B 1 203 ? -19.641 1.601 -5.258 1 98.31 203 GLY B O 1
ATOM 3812 N N . ARG B 1 204 ? -17.75 1.939 -4.227 1 98.12 204 ARG B N 1
ATOM 3813 C CA . ARG B 1 204 ? -18.375 1.809 -2.912 1 98.12 204 ARG B CA 1
ATOM 3814 C C . ARG B 1 204 ? -19.031 3.113 -2.492 1 98.12 204 ARG B C 1
ATOM 3816 O O . ARG B 1 204 ? -18.562 4.199 -2.828 1 98.12 204 ARG B O 1
ATOM 3823 N N . LEU B 1 205 ? -20.062 2.986 -1.691 1 98 205 LEU B N 1
ATOM 3824 C CA . LEU B 1 205 ? -20.812 4.141 -1.214 1 98 205 LEU B CA 1
ATOM 3825 C C . LEU B 1 205 ? -20.406 4.512 0.207 1 98 205 LEU B C 1
ATOM 3827 O O . LEU B 1 205 ? -20.828 5.539 0.736 1 98 205 LEU B O 1
ATOM 3831 N N . ASP B 1 206 ? -19.516 3.732 0.756 1 97.44 206 ASP B N 1
ATOM 3832 C CA . ASP B 1 206 ? -19.281 3.865 2.189 1 97.44 206 ASP B CA 1
ATOM 3833 C C . ASP B 1 206 ? -17.891 4.449 2.459 1 97.44 206 ASP B C 1
ATOM 3835 O O . ASP B 1 206 ? -17.297 4.207 3.514 1 97.44 206 ASP B O 1
ATOM 3839 N N . GLY B 1 207 ? -17.25 5.164 1.517 1 97.81 207 GLY B N 1
ATOM 3840 C CA . GLY B 1 207 ? -16.031 5.906 1.745 1 97.81 207 GLY B CA 1
ATOM 3841 C C . GLY B 1 207 ? -16.266 7.297 2.303 1 97.81 207 GLY B C 1
ATOM 3842 O O . GLY B 1 207 ? -17.406 7.727 2.447 1 97.81 207 GLY B O 1
ATOM 3843 N N . ALA B 1 208 ? -15.203 7.953 2.672 1 98 208 ALA B N 1
ATOM 3844 C CA . ALA B 1 208 ? -15.305 9.336 3.131 1 98 208 ALA B CA 1
ATOM 3845 C C . ALA B 1 208 ? -15.727 10.258 1.994 1 98 208 ALA B C 1
ATOM 3847 O O . ALA B 1 208 ? -16.375 11.289 2.229 1 98 208 ALA B O 1
ATOM 3848 N N . LEU B 1 209 ? -15.375 9.898 0.787 1 97.75 209 LEU B N 1
ATOM 3849 C CA . LEU B 1 209 ? -15.711 10.641 -0.425 1 97.75 209 LEU B CA 1
ATOM 3850 C C . LEU B 1 209 ? -16.547 9.781 -1.368 1 97.75 209 LEU B C 1
ATOM 3852 O O . LEU B 1 209 ? -16.266 8.586 -1.537 1 97.75 209 LEU B O 1
ATOM 3856 N N . CYS B 1 210 ? -17.562 10.297 -1.881 1 97.69 210 CYS B N 1
ATOM 3857 C CA . CYS B 1 210 ? -18.391 9.641 -2.885 1 97.69 210 CYS B CA 1
ATOM 3858 C C . CYS B 1 210 ? -19.203 10.656 -3.678 1 97.69 210 CYS B C 1
ATOM 3860 O O . CYS B 1 210 ? -20 11.414 -3.104 1 97.69 210 CYS B O 1
ATOM 3862 N N . SER B 1 211 ? -19.016 10.656 -5 1 96.5 211 SER B N 1
ATOM 3863 C CA . SER B 1 211 ? -19.672 11.656 -5.824 1 96.5 211 SER B CA 1
ATOM 3864 C C . SER B 1 211 ? -20.672 11.008 -6.777 1 96.5 211 SER B C 1
ATOM 3866 O O . SER B 1 211 ? -21.094 11.617 -7.77 1 96.5 211 SER B O 1
ATOM 3868 N N . TYR B 1 212 ? -21.016 9.781 -6.68 1 98.06 212 TYR B N 1
ATOM 3869 C CA . TYR B 1 212 ? -21.953 9.047 -7.527 1 98.06 212 TYR B CA 1
ATOM 3870 C C . TYR B 1 212 ? -23.062 8.422 -6.699 1 98.06 212 TYR B C 1
ATOM 3872 O O . TYR B 1 212 ? -22.969 8.328 -5.473 1 98.06 212 TYR B O 1
ATOM 3880 N N . THR B 1 213 ? -24.109 7.984 -7.34 1 97.62 213 THR B N 1
ATOM 3881 C CA . THR B 1 213 ? -25.297 7.445 -6.672 1 97.62 213 THR B CA 1
ATOM 3882 C C . THR B 1 213 ? -25.25 5.922 -6.652 1 97.62 213 THR B C 1
ATOM 3884 O O . THR B 1 213 ? -24.422 5.305 -7.312 1 97.62 213 THR B O 1
ATOM 3887 N N . GLU B 1 214 ? -26.141 5.34 -5.84 1 97.31 214 GLU B N 1
ATOM 3888 C CA . GLU B 1 214 ? -26.312 3.891 -5.836 1 97.31 214 GLU B CA 1
ATOM 3889 C C . GLU B 1 214 ? -26.641 3.373 -7.238 1 97.31 214 GLU B C 1
ATOM 3891 O O . GLU B 1 214 ? -26.172 2.305 -7.633 1 97.31 214 GLU B O 1
ATOM 3896 N N . LYS B 1 215 ? -27.438 4.113 -7.977 1 98.31 215 LYS B N 1
ATOM 3897 C CA . LYS B 1 215 ? -27.781 3.729 -9.344 1 98.31 215 LYS B CA 1
ATOM 3898 C C . LYS B 1 215 ? -26.531 3.678 -10.227 1 98.31 215 LYS B C 1
ATOM 3900 O O . LYS B 1 215 ? -26.359 2.729 -10.992 1 98.31 215 LYS B O 1
ATOM 3905 N N . ASP B 1 216 ? -25.672 4.727 -10.125 1 98.5 216 ASP B N 1
ATOM 3906 C CA . ASP B 1 216 ? -24.422 4.758 -10.883 1 98.5 216 ASP B CA 1
ATOM 3907 C C . ASP B 1 216 ? -23.562 3.537 -10.57 1 98.5 216 ASP B C 1
ATOM 3909 O O . ASP B 1 216 ? -23.016 2.91 -11.477 1 98.5 216 ASP B O 1
ATOM 3913 N N . LYS B 1 217 ? -23.469 3.254 -9.305 1 98.38 217 LYS B N 1
ATOM 3914 C CA . LYS B 1 217 ? -22.703 2.1 -8.836 1 98.38 217 LYS B CA 1
ATOM 3915 C C . LYS B 1 217 ? -23.234 0.806 -9.445 1 98.38 217 LYS B C 1
ATOM 3917 O O . LYS B 1 217 ? -22.453 -0 -9.969 1 98.38 217 LYS B O 1
ATOM 3922 N N . GLN B 1 218 ? -24.516 0.618 -9.414 1 98.69 218 GLN B N 1
ATOM 3923 C CA . GLN B 1 218 ? -25.125 -0.618 -9.891 1 98.69 218 GLN B CA 1
ATOM 3924 C C . GLN B 1 218 ? -24.922 -0.78 -11.398 1 98.69 218 GLN B C 1
ATOM 3926 O O . GLN B 1 218 ? -24.656 -1.884 -11.875 1 98.69 218 GLN B O 1
ATOM 3931 N N . GLU B 1 219 ? -25.062 0.274 -12.094 1 98.75 219 GLU B N 1
ATOM 3932 C CA . GLU B 1 219 ? -24.844 0.23 -13.539 1 98.75 219 GLU B CA 1
ATOM 3933 C C . GLU B 1 219 ? -23.406 -0.203 -13.852 1 98.75 219 GLU B C 1
ATOM 3935 O O . GLU B 1 219 ? -23.188 -1.032 -14.742 1 98.75 219 GLU B O 1
ATOM 3940 N N . TYR B 1 220 ? -22.5 0.336 -13.156 1 98.81 220 TYR B N 1
ATOM 3941 C CA . TYR B 1 220 ? -21.094 0.014 -13.344 1 98.81 220 TYR B CA 1
ATOM 3942 C C . TYR B 1 220 ? -20.812 -1.444 -13.008 1 98.81 220 TYR B C 1
ATOM 3944 O O . TYR B 1 220 ? -20.141 -2.15 -13.766 1 98.81 220 TYR B O 1
ATOM 3952 N N . LEU B 1 221 ? -21.344 -1.904 -11.867 1 98.81 221 LEU B N 1
ATOM 3953 C CA . LEU B 1 221 ? -21.062 -3.266 -11.414 1 98.81 221 LEU B CA 1
ATOM 3954 C C . LEU B 1 221 ? -21.75 -4.285 -12.32 1 98.81 221 LEU B C 1
ATOM 3956 O O . LEU B 1 221 ? -21.219 -5.367 -12.562 1 98.81 221 LEU B O 1
ATOM 3960 N N . GLN B 1 222 ? -22.875 -3.922 -12.805 1 98.81 222 GLN B N 1
ATOM 3961 C CA . GLN B 1 222 ? -23.562 -4.809 -13.742 1 98.81 222 GLN B CA 1
ATOM 3962 C C . GLN B 1 222 ? -22.812 -4.898 -15.062 1 98.81 222 GLN B C 1
ATOM 3964 O O . GLN B 1 222 ? -22.75 -5.965 -15.68 1 98.81 222 GLN B O 1
ATOM 3969 N N . ALA B 1 223 ? -22.312 -3.797 -15.477 1 98.81 223 ALA B N 1
ATOM 3970 C CA . ALA B 1 223 ? -21.484 -3.809 -16.672 1 98.81 223 ALA B CA 1
ATOM 3971 C C . ALA B 1 223 ? -20.234 -4.68 -16.469 1 98.81 223 ALA B C 1
ATOM 3973 O O . ALA B 1 223 ? -19.812 -5.395 -17.391 1 98.81 223 ALA B O 1
ATOM 3974 N N . ALA B 1 224 ? -19.641 -4.586 -15.328 1 98.81 224 ALA B N 1
ATOM 3975 C CA . ALA B 1 224 ? -18.5 -5.438 -14.992 1 98.81 224 ALA B CA 1
ATOM 3976 C C . ALA B 1 224 ? -18.891 -6.914 -15.062 1 98.81 224 ALA B C 1
ATOM 3978 O O . ALA B 1 224 ? -18.172 -7.719 -15.664 1 98.81 224 ALA B O 1
ATOM 3979 N N . TYR B 1 225 ? -19.984 -7.199 -14.453 1 98.81 225 TYR B N 1
ATOM 3980 C CA . TYR B 1 225 ? -20.469 -8.57 -14.469 1 98.81 225 TYR B CA 1
ATOM 3981 C C . TYR B 1 225 ? -20.672 -9.062 -15.898 1 98.81 225 TYR B C 1
ATOM 3983 O O . TYR B 1 225 ? -20.266 -10.18 -16.234 1 98.81 225 TYR B O 1
ATOM 3991 N N . ALA B 1 226 ? -21.25 -8.273 -16.703 1 98.62 226 ALA B N 1
ATOM 3992 C CA . ALA B 1 226 ? -21.531 -8.617 -18.094 1 98.62 226 ALA B CA 1
ATOM 3993 C C . ALA B 1 226 ? -20.219 -8.828 -18.875 1 98.62 226 ALA B C 1
ATOM 3995 O O . ALA B 1 226 ? -20.188 -9.625 -19.812 1 98.62 226 ALA B O 1
ATOM 3996 N N . ALA B 1 227 ? -19.188 -8.188 -18.406 1 98.38 227 ALA B N 1
ATOM 3997 C CA . ALA B 1 227 ? -17.891 -8.289 -19.062 1 98.38 227 ALA B CA 1
ATOM 3998 C C . ALA B 1 227 ? -17.125 -9.508 -18.562 1 98.38 227 ALA B C 1
ATOM 4000 O O . ALA B 1 227 ? -15.961 -9.719 -18.938 1 98.38 227 ALA B O 1
ATOM 4001 N N . GLY B 1 228 ? -17.703 -10.297 -17.719 1 98.38 228 GLY B N 1
ATOM 4002 C CA . GLY B 1 228 ? -17.078 -11.523 -17.266 1 98.38 228 GLY B CA 1
ATOM 4003 C C . GLY B 1 228 ? -16.297 -11.352 -15.969 1 98.38 228 GLY B C 1
ATOM 4004 O O . GLY B 1 228 ? -15.609 -12.273 -15.523 1 98.38 228 GLY B O 1
ATOM 4005 N N . ILE B 1 229 ? -16.391 -10.188 -15.391 1 98.81 229 ILE B N 1
ATOM 4006 C CA . ILE B 1 229 ? -15.695 -9.914 -14.133 1 98.81 229 ILE B CA 1
ATOM 4007 C C . ILE B 1 229 ? -16.484 -10.516 -12.969 1 98.81 229 ILE B C 1
ATOM 4009 O O . ILE B 1 229 ? -17.703 -10.344 -12.891 1 98.81 229 ILE B O 1
ATOM 4013 N N . ARG B 1 230 ? -15.734 -11.18 -12.055 1 98.88 230 ARG B N 1
ATOM 4014 C CA . ARG B 1 230 ? -16.422 -11.883 -10.969 1 98.88 230 ARG B CA 1
ATOM 4015 C C . ARG B 1 230 ? -15.953 -11.375 -9.609 1 98.88 230 ARG B C 1
ATOM 4017 O O . ARG B 1 230 ? -16.594 -11.641 -8.594 1 98.88 230 ARG B O 1
ATOM 4024 N N . ASN B 1 231 ? -14.883 -10.625 -9.602 1 98.94 231 ASN B N 1
ATOM 4025 C CA . ASN B 1 231 ? -14.422 -10.055 -8.344 1 98.94 231 ASN B CA 1
ATOM 4026 C C . ASN B 1 231 ? -13.57 -8.805 -8.57 1 98.94 231 ASN B C 1
ATOM 4028 O O . ASN B 1 231 ? -13.102 -8.57 -9.688 1 98.94 231 ASN B O 1
ATOM 4032 N N . ILE B 1 232 ? -13.469 -8 -7.547 1 98.88 232 ILE B N 1
ATOM 4033 C CA . ILE B 1 232 ? -12.695 -6.766 -7.531 1 98.88 232 ILE B CA 1
ATOM 4034 C C . ILE B 1 232 ? -11.664 -6.82 -6.406 1 98.88 232 ILE B C 1
ATOM 4036 O O . ILE B 1 232 ? -11.992 -7.133 -5.262 1 98.88 232 ILE B O 1
ATOM 4040 N N . GLU B 1 233 ? -10.445 -6.59 -6.688 1 98.69 233 GLU B N 1
ATOM 4041 C CA . GLU B 1 233 ? -9.391 -6.457 -5.691 1 98.69 233 GLU B CA 1
ATOM 4042 C C . GLU B 1 233 ? -8.344 -5.438 -6.133 1 98.69 233 GLU B C 1
ATOM 4044 O O . GLU B 1 233 ? -8.648 -4.516 -6.891 1 98.69 233 GLU B O 1
ATOM 4049 N N . MET B 1 234 ? -7.086 -5.48 -5.543 1 98.81 234 MET B N 1
ATOM 4050 C CA . MET B 1 234 ? -6.266 -4.289 -5.746 1 98.81 234 MET B CA 1
ATOM 4051 C C . MET B 1 234 ? -4.855 -4.672 -6.184 1 98.81 234 MET B C 1
ATOM 4053 O O . MET B 1 234 ? -3.957 -3.83 -6.199 1 98.81 234 MET B O 1
ATOM 4057 N N . GLU B 1 235 ? -4.574 -5.984 -6.543 1 98.81 235 GLU B N 1
ATOM 4058 C CA . GLU B 1 235 ? 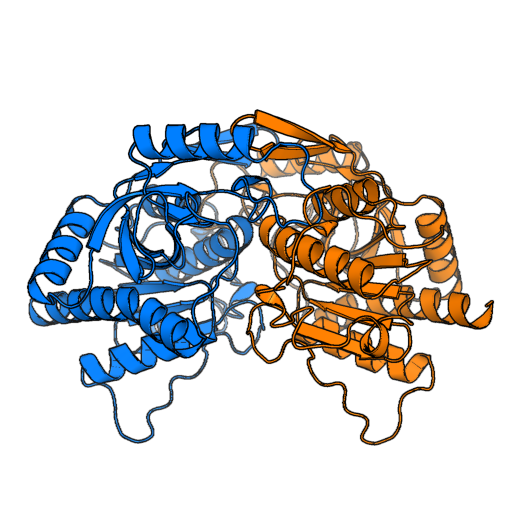-3.166 -6.328 -6.715 1 98.81 235 GLU B CA 1
ATOM 4059 C C . GLU B 1 235 ? -2.947 -7.141 -7.988 1 98.81 235 GLU B C 1
ATOM 4061 O O . GLU B 1 235 ? -1.816 -7.262 -8.461 1 98.81 235 GLU B O 1
ATOM 4066 N N . ALA B 1 236 ? -3.916 -7.664 -8.633 1 98.81 236 ALA B N 1
ATOM 4067 C CA . ALA B 1 236 ? -3.791 -8.742 -9.609 1 98.81 236 ALA B CA 1
ATOM 4068 C C . ALA B 1 236 ? -3.082 -8.25 -10.875 1 98.81 236 ALA B C 1
ATOM 4070 O O . ALA B 1 236 ? -2.309 -8.992 -11.484 1 98.81 236 ALA B O 1
ATOM 4071 N N . SER B 1 237 ? -3.352 -7.008 -11.273 1 98.62 237 SER B N 1
ATOM 4072 C CA . SER B 1 237 ? -2.867 -6.531 -12.562 1 98.62 237 SER B CA 1
ATOM 4073 C C . SER B 1 237 ? -1.345 -6.441 -12.586 1 98.62 237 SER B C 1
ATOM 4075 O O . SER B 1 237 ? -0.696 -6.977 -13.484 1 98.62 237 SER B O 1
ATOM 4077 N N . VAL B 1 238 ? -0.776 -5.809 -11.594 1 98.75 238 VAL B N 1
ATOM 4078 C CA . VAL B 1 238 ? 0.672 -5.625 -11.578 1 98.75 238 VAL B CA 1
ATOM 4079 C C . VAL B 1 238 ? 1.359 -6.961 -11.312 1 98.75 238 VAL B C 1
ATOM 4081 O O . VAL B 1 238 ? 2.441 -7.227 -11.836 1 98.75 238 VAL B O 1
ATOM 4084 N N . PHE B 1 239 ? 0.72 -7.828 -10.484 1 98.81 239 PHE B N 1
ATOM 4085 C CA . PHE B 1 239 ? 1.246 -9.164 -10.242 1 98.81 239 PHE B CA 1
ATOM 4086 C C . PHE B 1 239 ? 1.406 -9.93 -11.547 1 98.81 239 PHE B C 1
ATOM 4088 O O . PHE B 1 239 ? 2.475 -10.477 -11.82 1 98.81 239 PHE B O 1
ATOM 4095 N N . ALA B 1 240 ? 0.368 -9.922 -12.312 1 98.75 240 ALA B N 1
ATOM 4096 C CA . ALA B 1 240 ? 0.384 -10.594 -13.602 1 98.75 240 ALA B CA 1
ATOM 4097 C C . ALA B 1 240 ? 1.397 -9.953 -14.547 1 98.75 240 ALA B C 1
ATOM 4099 O O . ALA B 1 240 ? 2.189 -10.648 -15.188 1 98.75 240 ALA B O 1
ATOM 4100 N N . ALA B 1 241 ? 1.383 -8.68 -14.617 1 98.19 241 ALA B N 1
ATOM 4101 C CA . ALA B 1 241 ? 2.229 -7.938 -15.547 1 98.19 241 ALA B CA 1
ATOM 4102 C C . ALA B 1 241 ? 3.705 -8.203 -15.281 1 98.19 241 ALA B C 1
ATOM 4104 O O . ALA B 1 241 ? 4.473 -8.469 -16.203 1 98.19 241 ALA B O 1
ATOM 4105 N N . MET B 1 242 ? 4.098 -8.141 -14.055 1 97.88 242 MET B N 1
ATOM 4106 C CA . MET B 1 242 ? 5.512 -8.273 -13.703 1 97.88 242 MET B CA 1
ATOM 4107 C C . MET B 1 242 ? 5.973 -9.719 -13.859 1 97.88 242 MET B C 1
ATOM 4109 O O . MET B 1 242 ? 7.078 -9.969 -14.344 1 97.88 242 MET B O 1
ATOM 4113 N N . CYS B 1 243 ? 5.129 -10.648 -13.406 1 97.44 243 CYS B N 1
ATOM 4114 C CA . CYS B 1 243 ? 5.488 -12.055 -13.586 1 97.44 243 CYS B CA 1
ATOM 4115 C C . CYS B 1 243 ? 5.633 -12.391 -15.062 1 97.44 243 CYS B C 1
ATOM 4117 O O . CYS B 1 243 ? 6.59 -13.062 -15.461 1 97.44 243 CYS B O 1
ATOM 4119 N N . ASN B 1 244 ? 4.699 -11.875 -15.82 1 95.06 244 ASN B N 1
ATOM 4120 C CA . ASN B 1 244 ? 4.754 -12.094 -17.266 1 95.06 244 ASN B CA 1
ATOM 4121 C C . ASN B 1 244 ? 6.023 -11.5 -17.875 1 95.06 244 ASN B C 1
ATOM 4123 O O . ASN B 1 244 ? 6.68 -12.148 -18.688 1 95.06 244 ASN B O 1
ATOM 4127 N N . ALA B 1 245 ? 6.316 -10.336 -17.5 1 94.5 245 ALA B N 1
ATOM 4128 C CA . ALA B 1 245 ? 7.484 -9.641 -18.031 1 94.5 245 ALA B CA 1
ATOM 4129 C C . ALA B 1 245 ? 8.766 -10.414 -17.734 1 94.5 245 ALA B C 1
ATOM 4131 O O . ALA B 1 245 ? 9.711 -10.391 -18.531 1 94.5 245 ALA B O 1
ATOM 4132 N N . CYS B 1 246 ? 8.789 -11.156 -16.656 1 94.38 246 CYS B N 1
ATOM 4133 C CA . CYS B 1 246 ? 9.992 -11.867 -16.234 1 94.38 246 CYS B CA 1
ATOM 4134 C C . CYS B 1 246 ? 9.898 -13.344 -16.594 1 94.38 246 CYS B C 1
ATOM 4136 O O . CYS B 1 246 ? 10.727 -14.148 -16.156 1 94.38 246 CYS B O 1
ATOM 4138 N N . GLY B 1 247 ? 8.836 -13.758 -17.297 1 93.31 247 GLY B N 1
ATOM 4139 C CA . GLY B 1 247 ? 8.68 -15.133 -17.75 1 93.31 247 GLY B CA 1
ATOM 4140 C C . GLY B 1 247 ? 8.359 -16.094 -16.609 1 93.31 247 GLY B C 1
ATOM 4141 O O . GLY B 1 247 ? 8.703 -17.266 -16.672 1 93.31 247 GLY B O 1
ATOM 4142 N N . LEU B 1 248 ? 7.824 -15.625 -15.578 1 96.12 248 LEU B N 1
ATOM 4143 C CA . LEU B 1 248 ? 7.473 -16.453 -14.43 1 96.12 248 LEU B CA 1
ATOM 4144 C C . LEU B 1 248 ? 6.031 -16.938 -14.539 1 96.12 248 LEU B C 1
ATOM 4146 O O . LEU B 1 248 ? 5.148 -16.203 -14.969 1 96.12 248 LEU B O 1
ATOM 4150 N N . ARG B 1 249 ? 5.781 -18.203 -14.219 1 96.69 249 ARG B N 1
ATOM 4151 C CA . ARG B 1 249 ? 4.422 -18.734 -14.141 1 96.69 249 ARG B CA 1
ATOM 4152 C C . ARG B 1 249 ? 3.674 -18.156 -12.945 1 96.69 249 ARG B C 1
ATOM 4154 O O . ARG B 1 249 ? 4.199 -18.125 -11.836 1 96.69 249 ARG B O 1
ATOM 4161 N N . ALA B 1 250 ? 2.494 -17.719 -13.234 1 98.25 250 ALA B N 1
ATOM 4162 C CA . ALA B 1 250 ? 1.799 -17 -12.172 1 98.25 250 ALA B CA 1
ATOM 4163 C C . ALA B 1 250 ? 0.305 -17.297 -12.18 1 98.25 250 ALA B C 1
ATOM 4165 O O . ALA B 1 250 ? -0.287 -17.5 -13.25 1 98.25 250 ALA B O 1
ATOM 4166 N N . ALA B 1 251 ? -0.333 -17.344 -11.039 1 98.81 251 ALA B N 1
ATOM 4167 C CA . ALA B 1 251 ? -1.775 -17.469 -10.859 1 98.81 251 ALA B CA 1
ATOM 4168 C C . ALA B 1 251 ? -2.266 -16.594 -9.711 1 98.81 251 ALA B C 1
ATOM 4170 O O . ALA B 1 251 ? -1.489 -16.234 -8.828 1 98.81 251 ALA B O 1
ATOM 4171 N N . VAL B 1 252 ? -3.482 -16.219 -9.789 1 98.94 252 VAL B N 1
ATOM 4172 C CA . VAL B 1 252 ? -4.137 -15.445 -8.734 1 98.94 252 VAL B CA 1
ATOM 4173 C C . VAL B 1 252 ? -5.387 -16.188 -8.258 1 98.94 252 VAL B C 1
ATOM 4175 O O . VAL B 1 252 ? -6.242 -16.562 -9.062 1 98.94 252 VAL B O 1
ATOM 4178 N N . VAL B 1 253 ? -5.473 -16.391 -6.965 1 98.94 253 VAL B N 1
ATOM 4179 C CA . VAL B 1 253 ? -6.598 -17.062 -6.316 1 98.94 253 VAL B CA 1
ATOM 4180 C C . VAL B 1 253 ? -7.105 -16.203 -5.16 1 98.94 253 VAL B C 1
ATOM 4182 O O . VAL B 1 253 ? -6.375 -15.945 -4.199 1 98.94 253 VAL B O 1
ATOM 4185 N N . CYS B 1 254 ? -8.359 -15.758 -5.227 1 98.88 254 CYS B N 1
ATOM 4186 C CA . CYS B 1 254 ? -8.93 -14.883 -4.211 1 98.88 254 CYS B CA 1
ATOM 4187 C C . CYS B 1 254 ? -10.258 -15.43 -3.701 1 98.88 254 CYS B C 1
ATOM 4189 O O . CYS B 1 254 ? -11 -16.062 -4.453 1 98.88 254 CYS B O 1
ATOM 4191 N N . VAL B 1 255 ? -10.539 -15.164 -2.459 1 98.88 255 VAL B N 1
ATOM 4192 C CA . VAL B 1 255 ? -11.867 -15.461 -1.925 1 98.88 255 VAL B CA 1
ATOM 4193 C C . VAL B 1 255 ? -12.719 -14.188 -1.912 1 98.88 255 VAL B C 1
ATOM 4195 O O . VAL B 1 255 ? -12.195 -13.086 -1.689 1 98.88 255 VAL B O 1
ATOM 4198 N N . THR B 1 256 ? -14.008 -14.312 -2.213 1 98.62 256 THR B N 1
ATOM 4199 C CA . THR B 1 256 ? -14.938 -13.188 -2.107 1 98.62 256 THR B CA 1
ATOM 4200 C C . THR B 1 256 ? -15.484 -13.078 -0.688 1 98.62 256 THR B C 1
ATOM 4202 O O . THR B 1 256 ? -15.883 -14.078 -0.088 1 98.62 256 THR B O 1
ATOM 4205 N N . LEU B 1 257 ? -15.484 -11.891 -0.151 1 97.69 257 LEU B N 1
ATOM 4206 C CA . LEU B 1 257 ? -15.945 -11.688 1.221 1 97.69 257 LEU B CA 1
ATOM 4207 C C . LEU B 1 257 ? -17.375 -11.188 1.247 1 97.69 257 LEU B C 1
ATOM 4209 O O . LEU B 1 257 ? -18.062 -11.273 2.275 1 97.69 257 LEU B O 1
ATOM 4213 N N . LEU B 1 258 ? -17.828 -10.602 0.246 1 97.19 258 LEU B N 1
ATOM 4214 C CA . LEU B 1 258 ? -19.188 -10.133 0.053 1 97.19 258 LEU B CA 1
ATOM 4215 C C . LEU B 1 258 ? -19.547 -10.102 -1.429 1 97.19 258 LEU B C 1
ATOM 4217 O O . LEU B 1 258 ? -18.688 -10.289 -2.287 1 97.19 258 LEU B O 1
ATOM 4221 N N . ASN B 1 259 ? -20.828 -9.992 -1.693 1 97.94 259 ASN B N 1
ATOM 4222 C CA . ASN B 1 259 ? -21.328 -9.727 -3.037 1 97.94 259 ASN B CA 1
ATOM 4223 C C . ASN B 1 259 ? -21.625 -8.242 -3.246 1 97.94 259 ASN B C 1
ATOM 4225 O O . ASN B 1 259 ? -22.609 -7.727 -2.721 1 97.94 259 ASN B O 1
ATOM 4229 N N . ARG B 1 260 ? -20.859 -7.582 -4.062 1 98.25 260 ARG B N 1
ATOM 4230 C CA . ARG B 1 260 ? -20.891 -6.133 -4.238 1 98.25 260 ARG B CA 1
ATOM 4231 C C . ARG B 1 260 ? -22.203 -5.691 -4.879 1 98.25 260 ARG B C 1
ATOM 4233 O O . ARG B 1 260 ? -22.578 -4.52 -4.793 1 98.25 260 ARG B O 1
ATOM 4240 N N . LEU B 1 261 ? -22.844 -6.594 -5.539 1 98.25 261 LEU B N 1
ATOM 4241 C CA . LEU B 1 261 ? -24.141 -6.266 -6.098 1 98.25 261 LEU B CA 1
ATOM 4242 C C . LEU B 1 261 ? -25.188 -6.113 -4.996 1 98.25 261 LEU B C 1
ATOM 4244 O O . LEU B 1 261 ? -26.266 -5.543 -5.219 1 98.25 261 LEU B O 1
ATOM 4248 N N . GLU B 1 262 ? -24.844 -6.598 -3.783 1 96.44 262 GLU B N 1
ATOM 4249 C CA . GLU B 1 262 ? -25.812 -6.609 -2.699 1 96.44 262 GLU B CA 1
ATOM 4250 C C . GLU B 1 262 ? -25.469 -5.582 -1.627 1 96.44 262 GLU B C 1
ATOM 4252 O O . GLU B 1 262 ? -26.312 -5.195 -0.826 1 96.44 262 GLU B O 1
ATOM 4257 N N . GLY B 1 263 ? -24.234 -5.18 -1.608 1 93.94 263 GLY B N 1
ATOM 4258 C CA . GLY B 1 263 ? -23.828 -4.223 -0.598 1 93.94 263 GLY B CA 1
ATOM 4259 C C . GLY B 1 263 ? -22.328 -3.963 -0.604 1 93.94 263 GLY B C 1
ATOM 4260 O O . GLY B 1 263 ? -21.594 -4.57 -1.383 1 93.94 263 GLY B O 1
ATOM 4261 N N . ASP B 1 264 ? -21.922 -3.07 0.247 1 95.25 264 ASP B N 1
ATOM 4262 C CA . ASP B 1 264 ? -20.531 -2.643 0.251 1 95.25 264 ASP B CA 1
ATOM 4263 C C . ASP B 1 264 ? -19.828 -3.051 1.549 1 95.25 264 ASP B C 1
ATOM 4265 O O . ASP B 1 264 ? -18.594 -3.082 1.616 1 95.25 264 ASP B O 1
ATOM 4269 N N . GLN B 1 265 ? -20.547 -3.316 2.588 1 90.25 265 GLN B N 1
ATOM 4270 C CA . GLN B 1 265 ? -19.953 -3.619 3.883 1 90.25 265 GLN B CA 1
ATOM 4271 C C . GLN B 1 265 ? -20 -5.113 4.18 1 90.25 265 GLN B C 1
ATOM 4273 O O . GLN B 1 265 ? -20.953 -5.797 3.777 1 90.25 265 GLN B O 1
ATOM 4278 N N . ILE B 1 266 ? -19.016 -5.523 4.848 1 86.12 266 ILE B N 1
ATOM 4279 C CA . ILE B 1 266 ? -18.953 -6.91 5.297 1 86.12 266 ILE B CA 1
ATOM 4280 C C . ILE B 1 266 ? -19.875 -7.098 6.5 1 86.12 266 ILE B C 1
ATOM 4282 O O . ILE B 1 266 ? -19.797 -6.34 7.473 1 86.12 266 ILE B O 1
ATOM 4286 N N . SER B 1 267 ? -20.75 -8.062 6.398 1 81.56 267 SER B N 1
ATOM 4287 C CA . SER B 1 267 ? -21.703 -8.305 7.48 1 81.56 267 SER B CA 1
ATOM 4288 C C . SER B 1 267 ? -21.5 -9.68 8.094 1 81.56 267 SER B C 1
ATOM 4290 O O . SER B 1 267 ? -22.078 -9.992 9.141 1 81.56 267 SER B O 1
ATOM 4292 N N . SER B 1 268 ? -20.609 -10.43 7.504 1 85.62 268 SER B N 1
ATOM 4293 C CA . SER B 1 268 ? -20.359 -11.773 8.023 1 85.62 268 SER B CA 1
ATOM 4294 C C . SER B 1 268 ? -19.594 -11.719 9.344 1 85.62 268 SER B C 1
ATOM 4296 O O . SER B 1 268 ? -18.703 -10.883 9.516 1 85.62 268 SER B O 1
ATOM 4298 N N . PRO B 1 269 ? -19.938 -12.633 10.195 1 88.12 269 PRO B N 1
ATOM 4299 C CA . PRO B 1 269 ? -19.188 -12.703 11.453 1 88.12 269 PRO B CA 1
ATOM 4300 C C . PRO B 1 269 ? -17.703 -13.008 11.242 1 88.12 269 PRO B C 1
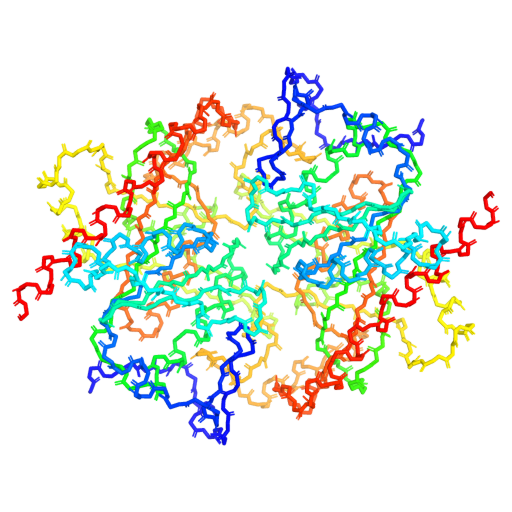ATOM 4302 O O . PRO B 1 269 ? -17.328 -13.578 10.211 1 88.12 269 PRO B O 1
ATOM 4305 N N . HIS B 1 270 ? -16.938 -12.672 12.25 1 86.75 270 HIS B N 1
ATOM 4306 C CA . HIS B 1 270 ? -15.484 -12.789 12.188 1 86.75 270 HIS B CA 1
ATOM 4307 C C . HIS B 1 270 ? -15.062 -14.227 11.914 1 86.75 270 HIS B C 1
ATOM 4309 O O . HIS B 1 270 ? -14.141 -14.477 11.133 1 86.75 270 HIS B O 1
ATOM 4315 N N . GLU B 1 271 ? -15.734 -15.172 12.531 1 91.12 271 GLU B N 1
ATOM 4316 C CA . GLU B 1 271 ? -15.375 -16.578 12.391 1 91.12 271 GLU B CA 1
ATOM 4317 C C . GLU B 1 271 ? -15.617 -17.062 10.961 1 91.12 271 GLU B C 1
ATOM 4319 O O . GLU B 1 271 ? -14.844 -17.859 10.438 1 91.12 271 GLU B O 1
ATOM 4324 N N . VAL B 1 272 ? -16.672 -16.547 10.398 1 94.44 272 VAL B N 1
ATOM 4325 C CA . VAL B 1 272 ? -17 -16.906 9.023 1 94.44 272 VAL B CA 1
ATOM 4326 C C . VAL B 1 272 ? -15.969 -16.312 8.07 1 94.44 272 VAL B C 1
ATOM 4328 O O . VAL B 1 272 ? -15.508 -16.984 7.148 1 94.44 272 VAL B O 1
ATOM 4331 N N . LEU B 1 273 ? -15.617 -15.156 8.328 1 93.25 273 LEU B N 1
ATOM 4332 C CA . LEU B 1 273 ? -14.617 -14.492 7.5 1 93.25 273 LEU B CA 1
ATOM 4333 C C . LEU B 1 273 ? -13.273 -15.211 7.582 1 93.25 273 LEU B C 1
ATOM 4335 O O . LEU B 1 273 ? -12.578 -15.352 6.574 1 93.25 273 LEU B O 1
ATOM 4339 N N . ALA B 1 274 ? -12.945 -15.609 8.742 1 93.06 274 ALA B N 1
ATOM 4340 C CA . ALA B 1 274 ? -11.711 -16.359 8.938 1 93.06 274 ALA B CA 1
ATOM 4341 C C . ALA B 1 274 ? -11.727 -17.656 8.133 1 93.06 274 ALA B C 1
ATOM 4343 O O . ALA B 1 274 ? -10.727 -18.031 7.516 1 93.06 274 ALA B O 1
ATOM 4344 N N . GLU B 1 275 ? -12.82 -18.344 8.172 1 96.44 275 GLU B N 1
ATOM 4345 C CA . GLU B 1 275 ? -12.969 -19.578 7.395 1 96.44 275 GLU B CA 1
ATOM 4346 C C . GLU B 1 275 ? -12.852 -19.297 5.898 1 96.44 275 GLU B C 1
ATOM 4348 O O . GLU B 1 275 ? -12.195 -20.047 5.172 1 96.44 275 GLU B O 1
ATOM 4353 N N . TYR B 1 276 ? -13.523 -18.219 5.414 1 97.56 276 TYR B N 1
ATOM 4354 C CA . TYR B 1 276 ? -13.438 -17.844 4.008 1 97.56 276 TYR B CA 1
ATOM 4355 C C . TYR B 1 276 ? -11.992 -17.656 3.58 1 97.56 276 TYR B C 1
ATOM 4357 O O . TYR B 1 276 ? -11.578 -18.141 2.52 1 97.56 276 TYR B O 1
ATOM 4365 N N . GLN B 1 277 ? -11.25 -17.031 4.387 1 96.69 277 GLN B N 1
ATOM 4366 C CA . GLN B 1 277 ? -9.875 -16.688 4.043 1 96.69 277 GLN B CA 1
ATOM 4367 C C . GLN B 1 277 ? -8.984 -17.922 3.959 1 96.69 277 GLN B C 1
ATOM 4369 O O . GLN B 1 277 ? -7.934 -17.891 3.322 1 96.69 277 GLN B O 1
ATOM 4374 N N . GLN B 1 278 ? -9.367 -18.984 4.52 1 97.25 278 GLN B N 1
ATOM 4375 C CA . GLN B 1 278 ? -8.602 -20.219 4.484 1 97.25 278 GLN B CA 1
ATOM 4376 C C . GLN B 1 278 ? -8.812 -20.969 3.166 1 97.25 278 GLN B C 1
ATOM 4378 O O . GLN B 1 278 ? -7.992 -21.797 2.779 1 97.25 278 GLN B O 1
ATOM 4383 N N . ARG B 1 279 ? -9.836 -20.672 2.51 1 98.44 279 ARG B N 1
ATOM 4384 C CA . ARG B 1 279 ? -10.25 -21.469 1.355 1 98.44 279 ARG B CA 1
ATOM 4385 C C . ARG B 1 279 ? -9.227 -21.359 0.229 1 98.44 279 ARG B C 1
ATOM 4387 O O . ARG B 1 279 ? -8.742 -22.391 -0.265 1 98.44 279 ARG B O 1
ATOM 4394 N N . PRO B 1 280 ? -8.844 -20.156 -0.187 1 98.62 280 PRO B N 1
ATOM 4395 C CA . PRO B 1 280 ? -7.785 -20.109 -1.203 1 98.62 280 PRO B CA 1
ATOM 4396 C C . PRO B 1 280 ? -6.48 -20.734 -0.724 1 98.62 280 PRO B C 1
ATOM 4398 O O . PRO B 1 280 ? -5.738 -21.312 -1.522 1 98.62 280 PRO B O 1
ATOM 4401 N N . GLN B 1 281 ? -6.184 -20.688 0.543 1 98.06 281 GLN B N 1
ATOM 4402 C CA . GLN B 1 281 ? -4.977 -21.281 1.103 1 98.06 281 GLN B CA 1
ATOM 4403 C C . GLN B 1 281 ? -5.008 -22.797 0.972 1 98.06 281 GLN B C 1
ATOM 4405 O O . GLN B 1 281 ? -4.004 -23.422 0.611 1 98.06 281 GLN B O 1
ATOM 4410 N N . ARG B 1 282 ? -6.105 -23.359 1.24 1 97.69 282 ARG B N 1
ATOM 4411 C CA . ARG B 1 282 ? -6.266 -24.797 1.122 1 97.69 282 ARG B CA 1
ATOM 4412 C C . ARG B 1 282 ? -6.129 -25.25 -0.328 1 97.69 282 ARG B C 1
ATOM 4414 O O . ARG B 1 282 ? -5.5 -26.266 -0.61 1 97.69 282 ARG B O 1
ATOM 4421 N N . LEU B 1 283 ? -6.746 -24.516 -1.213 1 98.62 283 LEU B N 1
ATOM 4422 C CA . LEU B 1 283 ? -6.656 -24.844 -2.633 1 98.62 283 LEU B CA 1
ATOM 4423 C C . LEU B 1 283 ? -5.211 -24.812 -3.111 1 98.62 283 LEU B C 1
ATOM 4425 O O . LEU B 1 283 ? -4.734 -25.75 -3.738 1 98.62 283 LEU B O 1
ATOM 4429 N N . VAL B 1 284 ? -4.504 -23.75 -2.824 1 98.69 284 VAL B N 1
ATOM 4430 C CA . VAL B 1 284 ? -3.123 -23.562 -3.264 1 98.69 284 VAL B CA 1
ATOM 4431 C C . VAL B 1 284 ? -2.227 -24.594 -2.588 1 98.69 284 VAL B C 1
ATOM 4433 O O . VAL B 1 284 ? -1.319 -25.141 -3.217 1 98.69 284 VAL B O 1
ATOM 4436 N N . GLY B 1 285 ? -2.479 -24.828 -1.294 1 97.5 285 GLY B N 1
ATOM 4437 C CA . GLY B 1 285 ? -1.742 -25.875 -0.598 1 97.5 285 GLY B CA 1
ATOM 4438 C C . GLY B 1 285 ? -1.869 -27.234 -1.256 1 97.5 285 GLY B C 1
ATOM 4439 O O . GLY B 1 285 ? -0.879 -27.953 -1.402 1 97.5 285 GLY B O 1
ATOM 4440 N N . GLN B 1 286 ? -3.086 -27.594 -1.623 1 96.44 286 GLN B N 1
ATOM 4441 C CA . GLN B 1 286 ? -3.328 -28.859 -2.297 1 96.44 286 GLN B CA 1
ATOM 4442 C C . GLN B 1 286 ? -2.607 -28.922 -3.641 1 96.44 286 GLN B C 1
ATOM 4444 O O . GLN B 1 286 ? -2.057 -29.953 -4.012 1 96.44 286 GLN B O 1
ATOM 4449 N N . PHE B 1 287 ? -2.662 -27.891 -4.371 1 98.06 287 PHE B N 1
ATOM 4450 C CA . PHE B 1 287 ? -1.962 -27.797 -5.648 1 98.06 287 PHE B CA 1
ATOM 4451 C C . PHE B 1 287 ? -0.469 -28.047 -5.465 1 98.06 287 PHE B C 1
ATOM 4453 O O . PHE B 1 287 ? 0.129 -28.828 -6.199 1 98.06 287 PHE B O 1
ATOM 4460 N N . ILE B 1 288 ? 0.131 -27.391 -4.492 1 97.94 288 ILE B N 1
ATOM 4461 C CA . ILE B 1 288 ? 1.562 -27.5 -4.23 1 97.94 288 ILE B CA 1
ATOM 4462 C C . ILE B 1 288 ? 1.899 -28.938 -3.84 1 97.94 288 ILE B C 1
ATOM 4464 O O . ILE B 1 288 ? 2.867 -29.516 -4.344 1 97.94 288 ILE B O 1
ATOM 4468 N N . LYS B 1 289 ? 1.096 -29.453 -2.955 1 95.69 289 LYS B N 1
ATOM 4469 C CA . LYS B 1 289 ? 1.304 -30.828 -2.518 1 95.69 289 LYS B CA 1
ATOM 4470 C C . LYS B 1 289 ? 1.292 -31.797 -3.701 1 95.69 289 LYS B C 1
ATOM 4472 O O . LYS B 1 289 ? 2.174 -32.656 -3.822 1 95.69 289 LYS B O 1
ATOM 4477 N N . LYS B 1 290 ? 0.363 -31.672 -4.551 1 95.62 290 LYS B N 1
ATOM 4478 C CA . LYS B 1 290 ? 0.233 -32.531 -5.715 1 95.62 290 LYS B CA 1
ATOM 4479 C C . LYS B 1 290 ? 1.427 -32.375 -6.652 1 95.62 290 LYS B C 1
ATOM 4481 O O . LYS B 1 290 ? 1.939 -33.375 -7.184 1 95.62 290 LYS B O 1
ATOM 4486 N N . ARG B 1 291 ? 1.858 -31.188 -6.848 1 95.44 291 ARG B N 1
ATOM 4487 C CA . ARG B 1 291 ? 2.975 -30.922 -7.746 1 95.44 291 ARG B CA 1
ATOM 4488 C C . ARG B 1 291 ? 4.277 -31.484 -7.191 1 95.44 291 ARG B C 1
ATOM 4490 O O . ARG B 1 291 ? 5.141 -31.938 -7.949 1 95.44 291 ARG B O 1
ATOM 4497 N N . LEU B 1 292 ? 4.414 -31.375 -5.906 1 93.81 292 LEU B N 1
ATOM 4498 C CA . LEU B 1 292 ? 5.641 -31.875 -5.281 1 93.81 292 LEU B CA 1
ATOM 4499 C C . LEU B 1 292 ? 5.656 -33.406 -5.25 1 93.81 292 LEU B C 1
ATOM 4501 O O . LEU B 1 292 ? 6.727 -34 -5.281 1 93.81 292 LEU B O 1
ATOM 4505 N N . MET B 1 293 ? 4.555 -34 -5.16 1 89.56 293 MET B N 1
ATOM 4506 C CA . MET B 1 293 ? 4.469 -35.469 -5.16 1 89.56 293 MET B CA 1
ATOM 4507 C C . MET B 1 293 ? 4.707 -36.031 -6.559 1 89.56 293 MET B C 1
ATOM 4509 O O . MET B 1 293 ? 5.164 -37.156 -6.707 1 89.56 293 MET B O 1
ATOM 4513 N N . GLN B 1 294 ? 4.391 -35.312 -7.562 1 83.81 294 GLN B N 1
ATOM 4514 C CA . GLN B 1 294 ? 4.586 -35.75 -8.945 1 83.81 294 GLN B CA 1
ATOM 4515 C C . GLN B 1 294 ? 6.02 -35.5 -9.398 1 83.81 294 GLN B C 1
ATOM 4517 O O . GLN B 1 294 ? 6.449 -36 -10.43 1 83.81 294 GLN B O 1
ATOM 4522 N N . ALA B 1 295 ? 6.723 -34.812 -8.711 1 69.06 295 ALA B N 1
ATOM 4523 C CA . ALA B 1 295 ? 8.109 -34.531 -9.07 1 69.06 295 ALA B CA 1
ATOM 4524 C C . ALA B 1 295 ? 9.047 -35.594 -8.5 1 69.06 295 ALA B C 1
ATOM 4526 O O . ALA B 1 295 ? 8.758 -36.188 -7.469 1 69.06 295 ALA B O 1
#

pLDDT: mean 96.26, std 4.61, range [55.84, 98.94]

Solvent-accessible surface area (backbone atoms only — not comparable to full-atom values): 29738 Å² total; per-residue (Å²): 127,70,49,52,54,67,49,25,85,52,52,82,75,48,91,61,56,72,31,72,62,44,55,46,31,64,81,80,41,63,39,43,82,76,45,29,67,34,34,36,38,38,35,25,43,39,47,67,60,27,52,51,45,46,54,51,43,23,53,75,71,65,69,57,47,95,84,66,78,68,63,56,71,14,66,80,34,83,70,38,35,30,35,66,51,88,37,36,35,23,28,21,29,46,46,24,44,33,25,36,49,51,45,46,31,45,48,52,43,48,38,35,68,11,60,14,45,70,48,36,40,34,38,44,47,69,29,39,11,37,86,38,61,54,47,29,29,37,38,42,58,38,23,17,25,68,73,70,41,60,43,32,76,49,53,43,73,58,34,85,43,78,39,56,14,59,47,37,65,66,55,48,51,51,48,50,49,44,40,61,71,66,65,79,64,60,69,45,79,30,24,30,30,26,30,65,33,80,31,47,33,65,46,33,62,80,34,32,48,40,94,73,50,73,67,56,34,49,54,46,53,49,50,38,41,75,71,48,28,35,30,40,38,35,44,54,23,56,54,23,24,52,31,48,70,40,72,39,48,34,46,43,31,26,18,16,66,32,28,52,83,78,46,81,71,80,78,70,54,69,70,56,50,55,54,32,64,43,48,39,48,52,48,52,43,50,43,51,50,52,54,59,66,73,96,127,70,48,53,53,67,48,25,86,53,54,82,74,48,92,64,57,71,31,72,63,44,55,47,32,65,81,80,42,63,43,41,81,76,44,30,66,34,35,36,38,38,35,24,43,39,48,68,59,26,52,52,46,46,54,50,43,23,53,75,71,64,68,58,46,94,84,66,77,69,63,55,72,14,66,80,36,82,72,34,35,30,33,66,51,86,36,36,34,25,29,21,28,47,45,24,43,33,23,36,49,53,46,45,30,45,48,52,42,48,38,34,70,12,59,14,44,70,47,37,37,34,39,44,45,69,28,39,11,38,87,37,60,56,47,30,30,37,37,42,58,36,22,17,24,69,75,71,40,60,43,33,76,48,52,43,73,60,35,85,44,77,39,57,11,60,46,35,65,66,56,48,51,51,49,50,50,44,41,62,70,66,64,80,63,59,69,46,79,29,23,30,32,27,30,65,31,79,30,46,33,64,46,33,63,80,33,31,49,39,93,72,51,73,66,56,34,49,55,46,53,50,50,39,41,74,71,47,28,36,31,39,39,35,45,54,22,58,53,23,24,53,31,48,70,39,72,38,45,33,45,44,32,28,17,17,67,32,28,53,82,78,44,80,71,79,78,72,53,69,70,55,49,54,54,31,64,43,48,40,50,52,47,52,42,49,43,50,50,53,54,59,68,74,96